Protein AF-A0A2P4X6W3-F1 (afdb_monomer)

InterPro domains:
  IPR005016 Serine incorporator/TMS membrane protein [PF03348] (178-603)
  IPR005016 Serine incorporator/TMS membrane protein [PTHR10383] (175-604)
  IPR029440 Dynein regulatory complex protein 1, C-terminal [PF14775] (91-150)

Radius of gyration: 45.71 Å; Cα contacts (8 Å, |Δi|>4): 390; chains: 1; bounding box: 83×94×140 Å

Foldseek 3Di:
DDDDDDDDDDDDDDDDDDDDCVVPPPDPDDPVCVVVVVVVVVVVVVVVVVVDCVVVVVVVVPPDDDDDDDPPPPVVVVVVVVVVVVVVVVVVVVVVVVVDDPVVVVVVVVVVVVVVVVVVVVVVVVVVVVVVVVVVVVVVVVVVVVVCVLPDCVLVVDPHRVVVVVVLLVVLVLVLVLLVLLLVVVVVLLVVLLVQQVVLLVDPPPPPDDDDPVCVVVVVVVVVLVVVVLCVVLVDPVFHSRQSSLQSLLLSLVLLLVLLVVVLVCLVVDPDDPSDPVCCVPPSVVVSVVSSVVSSVDHLVVSQVVLVVLLVLLLVLLLVLLLLLLVVQLVVVVVLVVQLVVVVVVVVVCCVVVDDDDDCPPPDVRNVVSVVVQVVLLVVLQVLLVVLLVVLCVQFVQDPVLVVLSVVLVVLLVVLQVLCPDPVQVSDRRSSSNLSSVLSVLSSQLSVLQPDPSRVRPDDPPVVVVVLVVQLVVLVVSLSVSLVSVSVDLSVDQAAPVDDCPDPDDDDDDDDCPPVVPDPPVCVVVVVVVVVPSNRHRPSSNSVSSSSSSSSSSCSSLVQDGNSSDDDSVSSVSSSVSSSVSSVSSSVVSVCSSCVCVVCVVDDDD

pLDDT: mean 72.16, std 20.12, range [24.05, 96.81]

Mean predicted aligned error: 18.7 Å

Structure (mmCIF, N/CA/C/O backbone):
data_AF-A0A2P4X6W3-F1
#
_entry.id   AF-A0A2P4X6W3-F1
#
loop_
_atom_site.group_PDB
_atom_site.id
_atom_site.type_symbol
_atom_site.label_atom_id
_atom_site.label_alt_id
_atom_site.label_comp_id
_atom_site.label_asym_id
_atom_site.label_entity_id
_atom_site.label_seq_id
_atom_site.pdbx_PDB_ins_code
_atom_site.Cartn_x
_atom_site.Cartn_y
_atom_site.Cartn_z
_atom_site.occupancy
_atom_site.B_iso_or_equiv
_atom_site.auth_seq_id
_atom_site.auth_comp_id
_atom_site.auth_asym_id
_atom_site.auth_atom_id
_atom_site.pdbx_PDB_model_num
ATOM 1 N N . MET A 1 1 ? -2.524 -66.426 48.329 1.00 39.31 1 MET A N 1
ATOM 2 C CA . MET A 1 1 ? -1.689 -65.575 47.462 1.00 39.31 1 MET A CA 1
ATOM 3 C C . MET A 1 1 ? -1.307 -64.271 48.166 1.00 39.31 1 MET A C 1
ATOM 5 O O . MET A 1 1 ? -1.843 -63.231 47.820 1.00 39.31 1 MET A O 1
ATOM 9 N N . ASP A 1 2 ? -0.433 -64.235 49.176 1.00 36.03 2 ASP A N 1
ATOM 10 C CA . ASP A 1 2 ? 0.023 -65.274 50.123 1.00 36.03 2 ASP A CA 1
ATOM 11 C C . ASP A 1 2 ? 0.526 -64.617 51.421 1.00 36.03 2 ASP A C 1
ATOM 13 O O . ASP A 1 2 ? 0.685 -63.399 51.488 1.00 36.03 2 ASP A O 1
ATOM 17 N N . ALA A 1 3 ? 0.713 -65.421 52.471 1.00 30.55 3 ALA A N 1
ATOM 18 C CA . ALA A 1 3 ? 1.145 -64.983 53.799 1.00 30.55 3 ALA A CA 1
ATOM 19 C C . ALA A 1 3 ? 2.181 -65.958 54.392 1.00 30.55 3 ALA A C 1
ATOM 21 O O . ALA A 1 3 ? 2.238 -67.110 53.965 1.00 30.55 3 ALA A O 1
ATOM 22 N N . ARG A 1 4 ? 2.903 -65.510 55.439 1.00 32.25 4 ARG A N 1
ATOM 23 C CA . ARG A 1 4 ? 4.042 -66.198 56.107 1.00 32.25 4 ARG A CA 1
ATOM 24 C C . ARG A 1 4 ? 5.281 -66.357 55.200 1.00 32.25 4 ARG A C 1
ATOM 26 O O . ARG A 1 4 ? 5.199 -66.045 54.020 1.00 32.25 4 ARG A O 1
ATOM 33 N N . THR A 1 5 ? 6.484 -66.719 55.660 1.00 34.97 5 THR A N 1
ATOM 34 C CA . THR A 1 5 ? 7.065 -67.279 56.923 1.00 34.97 5 THR A CA 1
ATOM 35 C C . THR A 1 5 ? 8.501 -66.710 57.076 1.00 34.97 5 THR A C 1
ATOM 37 O O . THR A 1 5 ? 9.054 -66.301 56.060 1.00 34.97 5 THR A O 1
ATOM 40 N N . ASP A 1 6 ? 9.258 -66.727 58.187 1.00 31.45 6 ASP A N 1
ATOM 41 C CA . ASP A 1 6 ? 9.048 -66.874 59.648 1.00 31.45 6 ASP A CA 1
ATOM 42 C C . ASP A 1 6 ? 10.394 -66.519 60.374 1.00 31.45 6 ASP A C 1
ATOM 44 O O . ASP A 1 6 ? 11.345 -66.085 59.730 1.00 31.45 6 ASP A O 1
ATOM 48 N N . ALA A 1 7 ? 10.446 -66.674 61.711 1.00 30.92 7 ALA A N 1
ATOM 49 C CA . ALA A 1 7 ? 11.582 -66.964 62.632 1.00 30.92 7 ALA A CA 1
ATOM 50 C C . ALA A 1 7 ? 13.015 -67.258 62.065 1.00 30.92 7 ALA A C 1
ATOM 52 O O . ALA A 1 7 ? 13.146 -67.832 60.996 1.00 30.92 7 ALA A O 1
ATOM 53 N N . SER A 1 8 ? 14.164 -67.114 62.764 1.00 29.12 8 SER A N 1
ATOM 54 C CA . SER A 1 8 ? 14.619 -66.564 64.080 1.00 29.12 8 SER A CA 1
ATOM 55 C C . SER A 1 8 ? 16.194 -66.653 64.119 1.00 29.12 8 SER A C 1
ATOM 57 O O . SER A 1 8 ? 16.763 -66.794 63.043 1.00 29.12 8 SER A O 1
ATOM 59 N N . ASN A 1 9 ? 17.027 -66.590 65.186 1.00 27.78 9 ASN A N 1
ATOM 60 C CA . ASN A 1 9 ? 16.875 -66.552 66.658 1.00 27.78 9 ASN A CA 1
ATOM 61 C C . ASN A 1 9 ? 18.166 -66.085 67.413 1.00 27.78 9 ASN A C 1
ATOM 63 O O . ASN A 1 9 ? 19.243 -66.039 66.835 1.00 27.78 9 ASN A O 1
ATOM 67 N N . ASN A 1 10 ? 18.042 -65.843 68.729 1.00 26.89 10 ASN A N 1
ATOM 68 C CA . ASN A 1 10 ? 19.018 -66.012 69.836 1.00 26.89 10 ASN A CA 1
ATOM 69 C C . ASN A 1 10 ? 20.554 -65.751 69.692 1.00 26.89 10 ASN A C 1
ATOM 71 O O . ASN A 1 10 ? 21.318 -66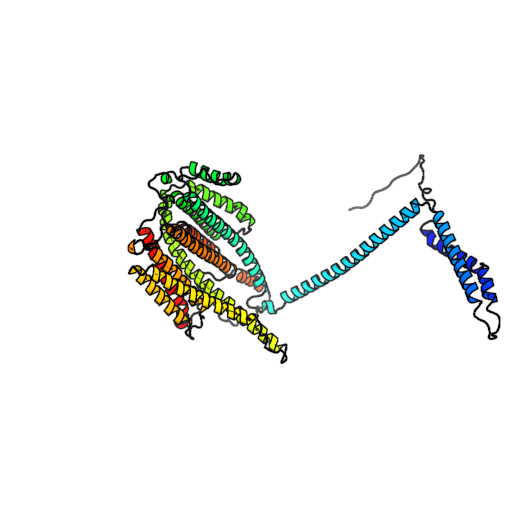.628 69.302 1.00 26.89 10 ASN A O 1
ATOM 75 N N . SER A 1 11 ? 21.002 -64.709 70.420 1.00 26.42 11 SER A N 1
ATOM 76 C CA . SER A 1 11 ? 21.894 -64.798 71.614 1.00 26.42 11 SER A CA 1
ATOM 77 C C . SER A 1 11 ? 23.424 -64.521 71.576 1.00 26.42 11 SER A C 1
ATOM 79 O O . SER A 1 11 ? 24.162 -64.971 70.713 1.00 26.42 11 SER A O 1
ATOM 81 N N . ALA A 1 12 ? 23.862 -63.883 72.681 1.00 26.78 12 ALA A N 1
ATOM 82 C CA . ALA A 1 12 ? 25.124 -64.060 73.433 1.00 26.78 12 ALA A CA 1
ATOM 83 C C . ALA A 1 12 ? 26.471 -63.412 72.993 1.00 26.78 12 ALA A C 1
ATOM 85 O O . ALA A 1 12 ? 27.374 -64.087 72.510 1.00 26.78 12 ALA A O 1
ATOM 86 N N . SER A 1 13 ? 26.709 -62.191 73.512 1.00 25.58 13 SER A N 1
ATOM 87 C CA . SER A 1 13 ? 28.031 -61.638 73.923 1.00 25.58 13 SER A CA 1
ATOM 88 C C . SER A 1 13 ? 29.031 -61.234 72.804 1.00 25.58 13 SER A C 1
ATOM 90 O O . SER A 1 13 ? 28.877 -61.644 71.6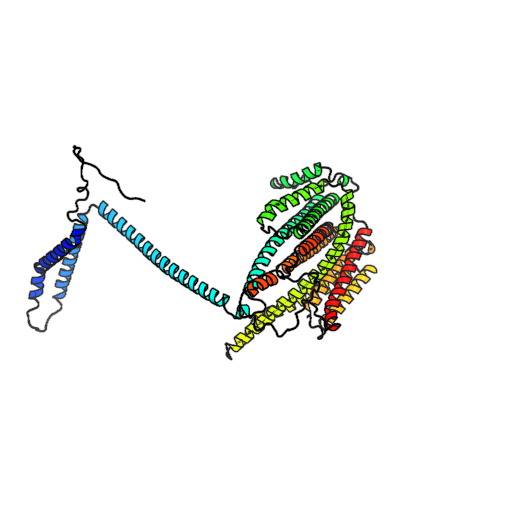64 1.00 25.58 13 SER A O 1
ATOM 92 N N . LYS A 1 14 ? 30.057 -60.389 73.034 1.00 26.61 14 LYS A N 1
ATOM 93 C CA . LYS A 1 14 ? 30.618 -59.862 74.299 1.00 26.61 14 LYS A CA 1
ATOM 94 C C . LYS A 1 14 ? 31.324 -58.493 74.121 1.00 26.61 14 LYS A C 1
ATOM 96 O O . LYS A 1 14 ? 31.863 -58.225 73.059 1.00 26.61 14 LYS A O 1
ATOM 101 N N . ASP A 1 15 ? 31.341 -57.690 75.190 1.00 28.44 15 ASP A N 1
ATOM 102 C CA . ASP A 1 15 ? 32.230 -56.555 75.529 1.00 28.44 15 ASP A CA 1
ATOM 103 C C . ASP A 1 15 ? 32.954 -55.744 74.424 1.00 28.44 15 ASP A C 1
ATOM 105 O O . ASP A 1 15 ? 34.030 -56.116 73.957 1.00 28.44 15 ASP A O 1
ATOM 109 N N . SER A 1 16 ? 32.535 -54.484 74.249 1.00 27.91 16 SER A N 1
ATOM 110 C CA . SER A 1 16 ? 33.479 -53.354 74.179 1.00 27.91 16 SER A CA 1
ATOM 111 C C . SER A 1 16 ? 32.853 -52.085 74.767 1.00 27.91 16 SER A C 1
ATOM 113 O O . SER A 1 16 ? 31.684 -51.797 74.518 1.00 27.91 16 SER A O 1
ATOM 115 N N . LYS A 1 17 ? 33.624 -51.322 75.549 1.00 32.22 17 LYS A N 1
ATOM 116 C CA . LYS A 1 17 ? 33.204 -50.024 76.108 1.00 32.22 17 LYS A CA 1
ATOM 117 C C . LYS A 1 17 ? 33.304 -48.939 75.033 1.00 32.22 17 LYS A C 1
ATOM 119 O O . LYS A 1 17 ? 34.333 -48.900 74.371 1.00 32.22 17 LYS A O 1
ATOM 124 N N . ASP A 1 18 ? 32.367 -47.992 75.005 1.00 32.69 18 ASP A N 1
ATOM 125 C CA . ASP A 1 18 ? 32.744 -46.585 75.214 1.00 32.69 18 ASP A CA 1
ATOM 126 C C . ASP A 1 18 ? 31.565 -45.719 75.713 1.00 32.69 18 ASP A C 1
ATOM 128 O O . ASP A 1 18 ? 30.449 -46.189 75.930 1.00 32.69 18 ASP A O 1
ATOM 132 N N . SER A 1 19 ? 31.895 -44.466 75.990 1.00 34.09 19 SER A N 1
ATOM 133 C CA . SER A 1 19 ? 31.231 -43.444 76.786 1.00 34.09 19 SER A CA 1
ATOM 134 C C . SER A 1 19 ? 29.917 -42.879 76.222 1.00 34.09 19 SER A C 1
ATOM 136 O O . SER A 1 19 ? 29.808 -42.454 75.076 1.00 34.09 19 SER A O 1
ATOM 138 N N . ASP A 1 20 ? 28.917 -42.793 77.103 1.00 38.84 20 ASP A N 1
ATOM 139 C CA . ASP A 1 20 ? 27.616 -42.154 76.875 1.00 38.84 20 ASP A CA 1
ATOM 140 C C . ASP A 1 20 ? 27.741 -40.622 77.093 1.00 38.84 20 ASP A C 1
ATOM 142 O O . ASP A 1 20 ? 28.107 -40.201 78.197 1.00 38.84 20 ASP A O 1
ATOM 146 N N . PRO A 1 21 ? 27.472 -39.750 76.096 1.00 41.12 21 PRO A N 1
ATOM 147 C CA . PRO A 1 21 ? 27.887 -38.333 76.099 1.00 41.12 21 PRO A CA 1
ATOM 148 C C . PRO A 1 21 ? 27.052 -37.394 77.003 1.00 41.12 21 PRO A C 1
ATOM 150 O O . PRO A 1 21 ? 26.971 -36.185 76.773 1.00 41.12 21 PRO A O 1
ATOM 153 N N . LYS A 1 22 ? 26.426 -37.923 78.058 1.00 46.62 22 LYS A N 1
ATOM 154 C CA . LYS A 1 22 ? 25.441 -37.219 78.904 1.00 46.62 22 LYS A CA 1
ATOM 155 C C . LYS A 1 22 ? 26.038 -36.253 79.940 1.00 46.62 22 LYS A C 1
ATOM 157 O O . LYS A 1 22 ? 25.291 -35.552 80.615 1.00 46.62 22 LYS A O 1
ATOM 162 N N . SER A 1 23 ? 27.363 -36.156 80.046 1.00 43.97 23 SER A N 1
ATOM 163 C CA . SER A 1 23 ? 28.060 -35.221 80.947 1.00 43.97 23 SER A CA 1
ATOM 164 C C . SER A 1 23 ? 28.371 -33.847 80.327 1.00 43.97 23 SER A C 1
ATOM 166 O O . SER A 1 23 ? 28.738 -32.923 81.051 1.00 43.97 23 SER A O 1
ATOM 168 N N . ALA A 1 24 ? 28.215 -33.678 79.008 1.00 46.44 24 ALA A N 1
ATOM 169 C CA . ALA A 1 24 ? 28.827 -32.576 78.255 1.00 46.44 24 ALA A CA 1
ATOM 170 C C . ALA A 1 24 ? 28.258 -31.157 78.500 1.00 46.44 24 ALA A C 1
ATOM 172 O O . ALA A 1 24 ? 28.891 -30.184 78.095 1.00 46.44 24 ALA A O 1
ATOM 173 N N . TRP A 1 25 ? 27.086 -31.013 79.136 1.00 47.12 25 TRP A N 1
ATOM 174 C CA . TRP A 1 25 ? 26.379 -29.719 79.226 1.00 47.12 25 TRP A CA 1
ATOM 175 C C . TRP A 1 25 ? 26.103 -29.188 80.638 1.00 47.12 25 TRP A C 1
ATOM 177 O O . TRP A 1 25 ? 25.751 -28.016 80.774 1.00 47.12 25 TRP A O 1
ATOM 187 N N . GLY A 1 26 ? 26.273 -29.999 81.687 1.00 47.22 26 GLY A N 1
ATOM 188 C CA . GLY A 1 26 ? 26.137 -29.545 83.080 1.00 47.22 26 GLY A CA 1
ATOM 189 C C . GLY A 1 26 ? 24.752 -29.007 83.481 1.00 47.22 26 GLY A C 1
ATOM 190 O O . GLY A 1 26 ? 24.658 -28.251 84.447 1.00 47.22 26 GLY A O 1
ATOM 191 N N . LEU A 1 27 ? 23.679 -29.359 82.759 1.00 48.25 27 LEU A N 1
ATOM 192 C CA . LEU A 1 27 ? 22.309 -29.072 83.196 1.00 48.25 27 LEU A CA 1
ATOM 193 C C . LEU A 1 27 ? 21.904 -30.051 84.306 1.00 48.25 27 LEU A C 1
ATOM 195 O O . LEU A 1 27 ? 21.999 -31.262 84.138 1.00 48.25 27 LEU A O 1
ATOM 199 N N . VAL A 1 28 ? 21.415 -29.509 85.423 1.00 58.88 28 VAL A N 1
ATOM 200 C CA . VAL A 1 28 ? 20.963 -30.270 86.607 1.00 58.88 28 VAL A CA 1
ATOM 201 C C . VAL A 1 28 ? 19.457 -30.603 86.539 1.00 58.88 28 VAL A C 1
ATOM 203 O O . VAL A 1 28 ? 18.916 -31.249 87.428 1.00 58.88 28 VAL A O 1
ATOM 206 N N . VAL A 1 29 ? 18.763 -30.165 85.481 1.00 58.19 29 VAL A N 1
ATOM 207 C CA . VAL A 1 29 ? 17.311 -30.320 85.283 1.00 58.19 29 VAL A CA 1
ATOM 208 C C . VAL A 1 29 ? 17.052 -30.709 83.826 1.00 58.19 29 VAL A C 1
ATOM 210 O O . VAL A 1 29 ? 17.593 -30.061 82.924 1.00 58.19 29 VAL A O 1
ATOM 213 N N . GLY A 1 30 ? 16.259 -31.760 83.595 1.00 61.16 30 GLY A N 1
ATOM 214 C CA . GLY A 1 30 ? 15.859 -32.198 82.255 1.00 61.16 30 GLY A CA 1
ATOM 215 C C . GLY A 1 30 ? 14.758 -31.313 81.651 1.00 61.16 30 GLY A C 1
ATOM 216 O O . GLY A 1 30 ? 14.065 -30.622 82.398 1.00 61.16 30 GLY A O 1
ATOM 217 N N . PRO A 1 31 ? 14.568 -31.316 80.316 1.00 58.09 31 PRO A N 1
ATOM 218 C CA . PRO A 1 31 ? 13.565 -30.478 79.644 1.00 58.09 31 PRO A CA 1
ATOM 219 C C . PRO A 1 31 ? 12.135 -30.700 80.162 1.00 58.09 31 PRO A C 1
ATOM 221 O O . PRO A 1 31 ? 11.393 -29.731 80.322 1.00 58.09 31 PRO A O 1
ATOM 224 N N . GLU A 1 32 ? 11.782 -31.941 80.504 1.00 61.69 32 GLU A N 1
ATOM 225 C CA . GLU A 1 32 ? 10.457 -32.307 81.026 1.00 61.69 32 GLU A CA 1
ATOM 226 C C . GLU A 1 32 ? 10.190 -31.721 82.432 1.00 61.69 32 GLU A C 1
ATOM 228 O O . GLU A 1 32 ? 9.066 -31.336 82.761 1.00 61.69 32 GLU A O 1
ATOM 233 N N . ASP A 1 33 ? 11.236 -31.592 83.258 1.00 59.41 33 ASP A N 1
ATOM 234 C CA . ASP A 1 33 ? 11.145 -31.188 84.670 1.00 59.41 33 ASP A CA 1
ATOM 235 C C . ASP A 1 33 ? 11.094 -29.661 84.870 1.00 59.41 33 ASP A C 1
ATOM 237 O O . ASP A 1 33 ? 10.762 -29.173 85.959 1.00 59.41 33 ASP A O 1
ATOM 241 N N . VAL A 1 34 ? 11.420 -28.880 83.829 1.00 66.44 34 VAL A N 1
ATOM 242 C CA . VAL A 1 34 ? 11.608 -27.416 83.896 1.00 66.44 34 VAL A CA 1
ATOM 243 C C . VAL A 1 34 ? 10.411 -26.707 84.534 1.00 66.44 34 VAL A C 1
ATOM 245 O O . VAL A 1 34 ? 10.587 -25.843 85.395 1.00 66.44 34 VAL A O 1
ATOM 248 N N . ILE A 1 35 ? 9.183 -27.088 84.168 1.00 69.69 35 ILE A N 1
ATOM 249 C CA . ILE A 1 35 ? 7.957 -26.456 84.684 1.00 69.69 35 ILE A CA 1
ATOM 250 C C . ILE A 1 35 ? 7.780 -26.726 86.188 1.00 69.69 35 ILE A C 1
ATOM 252 O O . ILE A 1 35 ? 7.321 -25.849 86.925 1.00 69.69 35 ILE A O 1
ATOM 256 N N . GLN A 1 36 ? 8.160 -27.914 86.666 1.00 68.00 36 GLN A N 1
ATOM 257 C CA . GLN A 1 36 ? 8.021 -28.285 88.075 1.00 68.00 36 GLN A CA 1
ATOM 258 C C . GLN A 1 36 ? 9.071 -27.580 88.947 1.00 68.00 36 GLN A C 1
ATOM 260 O O . GLN A 1 36 ? 8.737 -27.076 90.022 1.00 68.00 36 GLN A O 1
ATOM 265 N N . VAL A 1 37 ? 10.310 -27.462 88.456 1.00 71.50 37 VAL A N 1
ATOM 266 C CA . VAL A 1 37 ? 11.377 -26.704 89.132 1.00 71.50 37 VAL A CA 1
ATOM 267 C C . VAL A 1 37 ? 11.055 -25.207 89.177 1.00 71.50 37 VAL A C 1
ATOM 269 O O . VAL A 1 37 ? 11.211 -24.590 90.230 1.00 71.50 37 VAL A O 1
ATOM 272 N N . ILE A 1 38 ? 10.528 -24.625 88.090 1.00 69.94 38 ILE A N 1
ATOM 273 C CA . ILE A 1 38 ? 10.098 -23.215 88.069 1.00 69.94 38 ILE A CA 1
ATOM 274 C C . ILE A 1 38 ? 8.983 -22.957 89.093 1.00 69.94 38 ILE A C 1
ATOM 276 O O . ILE A 1 38 ? 9.056 -21.962 89.812 1.00 69.94 38 ILE A O 1
ATOM 280 N N . LYS A 1 39 ? 7.982 -23.845 89.214 1.00 71.75 39 LYS A N 1
ATOM 281 C CA . LYS A 1 39 ? 6.930 -23.705 90.241 1.00 71.75 39 LYS A CA 1
ATOM 282 C C . LYS A 1 39 ? 7.512 -23.689 91.657 1.00 71.75 39 LYS A C 1
ATOM 284 O O . LYS A 1 39 ? 7.256 -22.735 92.387 1.00 71.75 39 LYS A O 1
ATOM 289 N N . ARG A 1 40 ? 8.363 -24.668 91.996 1.00 74.50 40 ARG A N 1
ATOM 290 C CA . ARG A 1 40 ? 9.047 -24.731 93.303 1.00 74.50 40 ARG A CA 1
ATOM 291 C C . ARG A 1 40 ? 9.836 -23.459 93.605 1.00 74.50 40 ARG A C 1
ATOM 293 O O . ARG A 1 40 ? 9.696 -22.896 94.684 1.00 74.50 40 ARG A O 1
ATOM 300 N N . PHE A 1 41 ? 10.613 -22.977 92.635 1.00 73.19 41 PHE A N 1
ATOM 301 C CA . PHE A 1 41 ? 11.404 -21.756 92.784 1.00 73.19 41 PHE A CA 1
ATOM 302 C C . PHE A 1 41 ? 10.527 -20.510 92.997 1.00 73.19 41 PHE A C 1
ATOM 304 O O . PHE A 1 41 ? 10.879 -19.640 93.788 1.00 73.19 41 PHE A O 1
ATOM 311 N N . VAL A 1 42 ? 9.366 -20.416 92.337 1.00 74.44 42 VAL A N 1
ATOM 312 C CA . VAL A 1 42 ? 8.407 -19.310 92.525 1.00 74.44 42 VAL A CA 1
ATOM 313 C C . VAL A 1 42 ? 7.720 -19.366 93.896 1.00 74.44 42 VAL A C 1
ATOM 315 O O . VAL A 1 42 ? 7.460 -18.317 94.490 1.00 74.44 42 VAL A O 1
ATOM 318 N N . GLU A 1 43 ? 7.442 -20.558 94.421 1.00 74.75 43 GLU A N 1
ATOM 319 C CA . GLU A 1 43 ? 6.901 -20.747 95.773 1.00 74.75 43 GLU A CA 1
ATOM 320 C C . GLU A 1 43 ? 7.944 -20.365 96.837 1.00 74.75 43 GLU A C 1
ATOM 322 O O . GLU A 1 43 ? 7.685 -19.482 97.657 1.00 74.75 43 GLU A O 1
ATOM 327 N N . GLU A 1 44 ? 9.161 -20.905 96.741 1.00 72.06 44 GLU A N 1
ATOM 328 C CA . GLU A 1 44 ? 10.290 -20.606 97.635 1.00 72.06 44 GLU A CA 1
ATOM 329 C C . GLU A 1 44 ? 10.670 -19.110 97.615 1.00 72.06 44 GLU A C 1
ATOM 331 O O . GLU A 1 44 ? 10.845 -18.484 98.665 1.00 72.06 44 GLU A O 1
ATOM 336 N N . MET A 1 45 ? 10.685 -18.482 96.432 1.00 64.06 45 MET A N 1
ATOM 337 C CA . MET A 1 45 ? 10.841 -17.029 96.280 1.00 64.06 45 MET A CA 1
ATOM 338 C C . MET A 1 45 ? 9.743 -16.239 97.001 1.00 64.06 45 MET A C 1
ATOM 340 O O . MET A 1 45 ? 10.031 -15.200 97.598 1.00 64.06 45 MET A O 1
ATOM 344 N N . ASN A 1 46 ? 8.485 -16.690 96.960 1.00 64.25 46 ASN A N 1
ATOM 345 C CA . ASN A 1 46 ? 7.384 -16.016 97.654 1.00 64.25 46 ASN A CA 1
ATOM 346 C C . ASN A 1 46 ? 7.467 -16.182 99.179 1.00 64.25 46 ASN A C 1
ATOM 348 O O . ASN A 1 46 ? 7.134 -15.242 99.906 1.00 64.25 46 ASN A O 1
ATOM 352 N N . GLU A 1 47 ? 7.956 -17.318 99.678 1.00 68.50 47 GLU A N 1
ATOM 353 C CA . GLU A 1 47 ? 8.212 -17.507 101.110 1.00 68.50 47 GLU A CA 1
ATOM 354 C C . GLU A 1 47 ? 9.373 -16.636 101.603 1.00 68.50 47 GLU A C 1
ATOM 356 O O . GLU A 1 47 ? 9.211 -15.909 102.588 1.00 68.50 47 GLU A O 1
ATOM 361 N N . GLN A 1 48 ? 10.491 -16.568 100.870 1.00 60.12 48 GLN A N 1
ATOM 362 C CA . GLN A 1 48 ? 11.579 -15.628 101.181 1.00 60.12 48 GLN A CA 1
ATOM 363 C C . GLN A 1 48 ? 11.098 -14.165 101.164 1.00 60.12 48 GLN A C 1
ATOM 365 O O . GLN A 1 48 ? 11.467 -13.368 102.032 1.00 60.12 48 GLN A O 1
ATOM 370 N N . LYS A 1 49 ? 10.200 -13.810 100.235 1.00 56.84 49 LYS A N 1
ATOM 371 C CA . LYS A 1 49 ? 9.585 -12.472 100.139 1.00 56.84 49 LYS A CA 1
ATOM 372 C C . LYS A 1 49 ? 8.663 -12.143 101.323 1.00 56.84 49 LYS A C 1
ATOM 374 O O . LYS A 1 49 ? 8.540 -10.969 101.671 1.00 56.84 49 LYS A O 1
ATOM 379 N N . ARG A 1 50 ? 8.062 -13.153 101.969 1.00 57.56 50 ARG A N 1
ATOM 380 C CA . ARG A 1 50 ? 7.324 -13.026 103.245 1.00 57.56 50 ARG A CA 1
ATOM 381 C C . ARG A 1 50 ? 8.259 -12.972 104.460 1.00 57.56 50 ARG A C 1
ATOM 383 O O . ARG A 1 50 ? 7.982 -12.232 105.402 1.00 57.56 50 ARG A O 1
ATOM 390 N N . ALA A 1 51 ? 9.367 -13.713 104.438 1.00 55.19 51 ALA A N 1
ATOM 391 C CA . ALA A 1 51 ? 10.359 -13.738 105.516 1.00 55.19 51 ALA A CA 1
ATOM 392 C C . ALA A 1 51 ? 11.196 -12.444 105.608 1.00 55.19 51 ALA A C 1
ATOM 394 O O . ALA A 1 51 ? 11.656 -12.079 106.695 1.00 55.19 51 ALA A O 1
ATOM 395 N N . ALA A 1 52 ? 11.377 -11.735 104.488 1.00 54.00 52 ALA A N 1
ATOM 396 C CA . ALA A 1 52 ? 12.205 -10.536 104.388 1.00 54.00 52 ALA A CA 1
ATOM 397 C C . ALA A 1 52 ? 11.819 -9.439 105.417 1.00 54.00 52 ALA A C 1
ATOM 399 O O . ALA A 1 52 ? 10.670 -8.984 105.451 1.00 54.00 52 ALA A O 1
ATOM 400 N N . PRO A 1 53 ? 12.773 -8.914 106.218 1.00 50.84 53 PRO A N 1
ATOM 401 C CA . PRO A 1 53 ? 12.473 -8.001 107.330 1.00 50.84 53 PRO A CA 1
ATOM 402 C C . PRO A 1 53 ? 11.865 -6.656 106.895 1.00 50.84 53 PRO A C 1
ATOM 404 O O . PRO A 1 53 ? 11.220 -5.980 107.696 1.00 50.84 53 PRO A O 1
ATOM 407 N N . VAL A 1 54 ? 12.009 -6.286 105.617 1.00 48.97 54 VAL A N 1
ATOM 408 C CA . VAL A 1 54 ? 11.440 -5.065 105.021 1.00 48.97 54 VAL A CA 1
ATOM 409 C C . VAL A 1 54 ? 9.907 -5.032 105.128 1.00 48.97 54 VAL A C 1
ATOM 411 O O . VAL A 1 54 ? 9.340 -3.969 105.387 1.00 48.97 54 VAL A O 1
ATOM 414 N N . ALA A 1 55 ? 9.232 -6.184 105.021 1.00 48.28 55 ALA A N 1
ATOM 415 C CA . ALA A 1 55 ? 7.777 -6.273 105.180 1.00 48.28 55 ALA A CA 1
ATOM 416 C C . ALA A 1 55 ? 7.326 -5.884 106.604 1.00 48.28 55 ALA A C 1
ATOM 418 O O . ALA A 1 55 ? 6.328 -5.182 106.785 1.00 48.28 55 ALA A O 1
ATOM 419 N N . ARG A 1 56 ? 8.112 -6.266 107.621 1.00 45.41 56 ARG A N 1
ATOM 420 C CA . ARG A 1 56 ? 7.826 -5.988 109.040 1.00 45.41 56 ARG A CA 1
ATOM 421 C C . ARG A 1 56 ? 7.962 -4.502 109.398 1.00 45.41 56 ARG A C 1
ATOM 423 O O . ARG A 1 56 ? 7.259 -4.025 110.284 1.00 45.41 56 ARG A O 1
ATOM 430 N N . ILE A 1 57 ? 8.824 -3.764 108.693 1.00 48.31 57 ILE A N 1
ATOM 431 C CA . ILE A 1 57 ? 9.016 -2.316 108.892 1.00 48.31 57 ILE A CA 1
ATOM 432 C C . ILE A 1 57 ? 7.845 -1.513 108.299 1.00 48.31 57 ILE A C 1
ATOM 434 O O . ILE A 1 57 ? 7.400 -0.549 108.917 1.00 48.31 57 ILE A O 1
ATOM 438 N N . LEU A 1 58 ? 7.299 -1.930 107.149 1.00 47.38 58 LEU A N 1
ATOM 439 C CA . LEU A 1 58 ? 6.139 -1.272 106.528 1.00 47.38 58 LEU A CA 1
ATOM 440 C C . LEU A 1 58 ? 4.837 -1.469 107.322 1.00 47.38 58 LEU A C 1
ATOM 442 O O . LEU A 1 58 ? 4.037 -0.538 107.424 1.00 47.38 58 LEU A O 1
ATOM 446 N N . HIS A 1 59 ? 4.632 -2.639 107.936 1.00 45.56 59 HIS A N 1
ATOM 447 C CA . HIS A 1 59 ? 3.394 -2.914 108.676 1.00 45.56 59 HIS A CA 1
ATOM 448 C C . HIS A 1 59 ? 3.244 -2.114 109.982 1.00 45.56 59 HIS A C 1
ATOM 450 O O . HIS A 1 59 ? 2.121 -1.818 110.386 1.00 45.56 59 HIS A O 1
ATOM 456 N N . ARG A 1 60 ? 4.346 -1.695 110.626 1.00 40.31 60 ARG A N 1
ATOM 457 C CA . ARG A 1 60 ? 4.295 -0.934 111.894 1.00 40.31 60 ARG A CA 1
ATOM 458 C C . ARG A 1 60 ? 3.914 0.548 111.722 1.00 40.31 60 ARG A C 1
ATOM 460 O O . ARG A 1 60 ? 3.763 1.255 112.711 1.00 40.31 60 ARG A O 1
ATOM 467 N N . SER A 1 61 ? 3.730 1.026 110.489 1.00 41.91 61 SER A N 1
ATOM 468 C CA . SER A 1 61 ? 3.268 2.395 110.193 1.00 41.91 61 SER A CA 1
ATOM 469 C C . SER A 1 61 ? 1.788 2.514 109.802 1.00 41.91 61 SER A C 1
ATOM 471 O O . SER A 1 61 ? 1.382 3.582 109.357 1.00 41.91 61 SER A O 1
ATOM 473 N N . VAL A 1 62 ? 0.997 1.442 109.945 1.00 43.22 62 VAL A N 1
ATOM 474 C CA . VAL A 1 62 ? -0.420 1.389 109.512 1.00 43.22 62 VAL A CA 1
ATOM 475 C C . VAL A 1 62 ? -1.405 1.282 110.694 1.00 43.22 62 VAL A C 1
ATOM 477 O O . VAL A 1 62 ? -2.597 1.495 110.522 1.00 43.22 62 VAL A O 1
ATOM 480 N N . SER A 1 63 ? -0.922 1.030 111.916 1.00 41.41 63 SER A N 1
ATOM 481 C CA . SER A 1 63 ? -1.724 1.031 113.148 1.00 41.41 63 SER A CA 1
ATOM 482 C C . SER A 1 63 ? -1.474 2.306 113.970 1.00 41.41 63 SER A C 1
ATOM 484 O O . SER A 1 63 ? -0.560 2.346 114.796 1.00 41.41 63 SER A O 1
ATOM 486 N N . GLY A 1 64 ? -2.264 3.350 113.718 1.00 36.75 64 GLY A N 1
ATOM 487 C CA . GLY A 1 64 ? -2.240 4.618 114.454 1.00 36.75 64 GLY A CA 1
ATOM 488 C C . GLY A 1 64 ? -3.240 5.614 113.864 1.00 36.75 64 GLY A C 1
ATOM 489 O O . GLY A 1 64 ? -3.243 5.830 112.654 1.00 36.75 64 GLY A O 1
ATOM 490 N N . GLU A 1 65 ? -4.104 6.173 114.708 1.00 33.91 65 GLU A N 1
ATOM 491 C CA . GLU A 1 65 ? -5.239 7.017 114.310 1.00 33.91 65 GLU A CA 1
ATOM 492 C C . GLU A 1 65 ? -4.834 8.441 113.853 1.00 33.91 65 GLU A C 1
ATOM 494 O O . GLU A 1 65 ? -3.706 8.881 114.104 1.00 33.91 65 GLU A O 1
ATOM 499 N N . PRO A 1 66 ? -5.707 9.159 113.112 1.00 36.84 66 PRO A N 1
ATOM 500 C CA . PRO A 1 66 ? -5.300 10.337 112.349 1.00 36.84 66 PRO A CA 1
ATOM 501 C C . PRO A 1 66 ? -5.371 11.657 113.139 1.00 36.84 66 PRO A C 1
ATOM 503 O O . PRO A 1 66 ? -6.393 12.335 113.150 1.00 36.84 66 PRO A O 1
ATOM 506 N N . GLU A 1 67 ? -4.234 12.096 113.680 1.00 33.47 67 GLU A N 1
ATOM 507 C CA . GLU A 1 67 ? -4.012 13.493 114.094 1.00 33.47 67 GLU A CA 1
ATOM 508 C C . GLU A 1 67 ? -3.362 14.316 112.960 1.00 33.47 67 GLU A C 1
ATOM 510 O O . GLU A 1 67 ? -2.470 13.851 112.238 1.00 33.47 67 GLU A O 1
ATOM 515 N N . ALA A 1 68 ? -3.806 15.562 112.776 1.00 38.28 68 ALA A N 1
ATOM 516 C CA . ALA A 1 68 ? -3.467 16.366 111.601 1.00 38.28 68 ALA A CA 1
ATOM 517 C C . ALA A 1 68 ? -2.160 17.173 111.760 1.00 38.28 68 ALA A C 1
ATOM 519 O O . ALA A 1 68 ? -2.152 18.272 112.312 1.00 38.28 68 ALA A O 1
ATOM 520 N N . GLY A 1 69 ? -1.045 16.699 111.182 1.00 42.31 69 GLY A N 1
ATOM 521 C CA . GLY A 1 69 ? 0.174 17.518 111.108 1.00 42.31 69 GLY A CA 1
ATOM 522 C C . GLY A 1 69 ? 1.371 16.946 110.333 1.00 42.31 69 GLY A C 1
ATOM 523 O O . GLY A 1 69 ? 1.650 15.754 110.347 1.00 42.31 69 GLY A O 1
ATOM 524 N N . LYS A 1 70 ? 2.144 17.849 109.706 1.00 40.97 70 LYS A N 1
ATOM 525 C CA . LYS A 1 70 ? 3.555 17.663 109.279 1.00 40.97 70 LYS A CA 1
ATOM 526 C C . LYS A 1 70 ? 3.867 16.469 108.339 1.00 40.97 70 LYS A C 1
ATOM 528 O O . LYS A 1 70 ? 4.745 15.659 108.622 1.00 40.97 70 LYS A O 1
ATOM 533 N N . LYS A 1 71 ? 3.272 16.426 107.135 1.00 40.81 71 LYS A N 1
ATOM 534 C CA . LYS A 1 71 ? 3.615 15.422 106.090 1.00 40.81 71 LYS A CA 1
ATOM 535 C C . LYS A 1 71 ? 5.011 15.567 105.433 1.00 40.81 71 LYS A C 1
ATOM 537 O O . LYS A 1 71 ? 5.535 14.587 104.914 1.00 40.81 71 LYS A O 1
ATOM 542 N N . LYS A 1 72 ? 5.634 16.755 105.450 1.00 43.16 72 LYS A N 1
ATOM 543 C CA . LYS A 1 72 ? 6.730 17.131 104.518 1.00 43.16 72 LYS A CA 1
ATOM 544 C C . LYS A 1 72 ? 8.130 16.513 104.734 1.00 43.16 72 LYS A C 1
ATOM 546 O O . LYS A 1 72 ? 9.003 16.775 103.915 1.00 43.16 72 LYS A O 1
ATOM 551 N N . SER A 1 73 ? 8.382 15.721 105.783 1.00 47.44 73 SER A N 1
ATOM 552 C CA . SER A 1 73 ? 9.726 15.165 106.078 1.00 47.44 73 SER A CA 1
ATOM 553 C C . SER A 1 73 ? 9.854 13.637 105.982 1.00 47.44 73 SER A C 1
ATOM 555 O O . SER A 1 73 ? 10.966 13.115 106.047 1.00 47.44 73 SER A O 1
ATOM 557 N N . LYS A 1 74 ? 8.745 12.896 105.831 1.00 46.88 74 LYS A N 1
ATOM 558 C CA . LYS A 1 74 ? 8.753 11.417 105.869 1.00 46.88 74 LYS A CA 1
ATOM 559 C C . LYS A 1 74 ? 8.945 10.770 104.489 1.00 46.88 74 LYS A C 1
ATOM 561 O O . LYS A 1 74 ? 9.521 9.687 104.386 1.00 46.88 74 LYS A O 1
ATOM 566 N N . GLU A 1 75 ? 8.499 11.440 103.427 1.00 48.88 75 GLU A N 1
ATOM 567 C CA . GLU A 1 75 ? 8.517 10.916 102.052 1.00 48.88 75 GLU A CA 1
ATOM 568 C C . GLU A 1 75 ? 9.932 10.834 101.462 1.00 48.88 75 GLU A C 1
ATOM 570 O O . GLU A 1 75 ? 10.279 9.825 100.848 1.00 48.88 75 GLU A O 1
ATOM 575 N N . THR A 1 76 ? 10.785 11.832 101.714 1.00 53.31 76 THR A N 1
ATOM 576 C CA . THR A 1 76 ? 12.187 11.860 101.254 1.00 53.31 76 THR A CA 1
ATOM 577 C C . THR A 1 76 ? 12.994 10.668 101.767 1.00 53.31 76 THR A C 1
ATOM 579 O O . THR A 1 76 ? 13.707 10.038 100.988 1.00 53.31 76 THR A O 1
ATOM 582 N N . SER A 1 77 ? 12.830 10.285 103.037 1.00 56.41 77 SER A N 1
ATOM 583 C CA . SER A 1 77 ? 13.488 9.096 103.603 1.00 56.41 77 SER A CA 1
ATOM 584 C C . SER A 1 77 ? 13.030 7.799 102.912 1.00 56.41 77 SER A C 1
ATOM 586 O O . SER A 1 77 ? 13.853 6.978 102.500 1.00 56.41 77 SER A O 1
ATOM 588 N N . SER A 1 78 ? 11.719 7.648 102.676 1.00 60.38 78 SER A N 1
ATOM 589 C CA . SER A 1 78 ? 11.158 6.492 101.957 1.00 60.38 78 SER A CA 1
ATOM 590 C C . SER A 1 78 ? 11.643 6.415 100.501 1.00 60.38 78 SER A C 1
ATOM 592 O O . 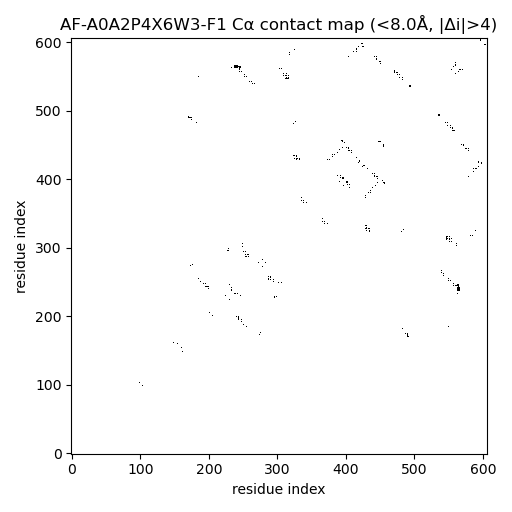SER A 1 78 ? 12.016 5.340 100.021 1.00 60.38 78 SER A O 1
ATOM 594 N N . ALA A 1 79 ? 11.701 7.553 99.802 1.00 68.88 79 ALA A N 1
ATOM 595 C CA . ALA A 1 79 ? 12.192 7.639 98.429 1.00 68.88 79 ALA A CA 1
ATOM 596 C C . ALA A 1 79 ? 13.684 7.272 98.323 1.00 68.88 79 ALA A C 1
ATOM 598 O O . ALA A 1 79 ? 14.058 6.483 97.453 1.00 68.88 79 ALA A O 1
ATOM 599 N N . VAL A 1 80 ? 14.522 7.766 99.244 1.00 73.19 80 VAL A N 1
ATOM 600 C CA . VAL A 1 80 ? 15.957 7.432 99.313 1.00 73.19 80 VAL A CA 1
ATOM 601 C C . VAL A 1 80 ? 16.173 5.943 99.604 1.00 73.19 80 VAL A C 1
ATOM 603 O O . VAL A 1 80 ? 17.018 5.315 98.963 1.00 73.19 80 VAL A O 1
ATOM 606 N N . LEU A 1 81 ? 15.378 5.334 100.490 1.00 71.94 81 LEU A N 1
ATOM 607 C CA . LEU A 1 81 ? 15.430 3.888 100.742 1.00 71.94 81 LEU A CA 1
ATOM 608 C C . LEU A 1 81 ? 15.022 3.071 99.503 1.00 71.94 81 LEU A C 1
ATOM 610 O O . LEU A 1 81 ? 15.731 2.134 99.135 1.00 71.94 81 LEU A O 1
ATOM 614 N N . LYS A 1 82 ? 13.952 3.460 98.791 1.00 75.81 82 LYS A N 1
ATOM 615 C CA . LYS A 1 82 ? 13.546 2.831 97.515 1.00 75.81 82 LYS A CA 1
ATOM 616 C C . LYS A 1 82 ? 14.559 3.046 96.379 1.00 75.81 82 LYS A C 1
ATOM 618 O O . LYS A 1 82 ? 14.623 2.235 95.455 1.00 75.81 82 LYS A O 1
ATOM 623 N N . ALA A 1 83 ? 15.348 4.121 96.414 1.00 76.56 83 ALA A N 1
ATOM 624 C CA . ALA A 1 83 ? 16.461 4.333 95.488 1.00 76.56 83 ALA A CA 1
ATOM 625 C C . ALA A 1 83 ? 17.659 3.426 95.828 1.00 76.56 83 ALA A C 1
ATOM 627 O O . ALA A 1 83 ? 18.185 2.760 94.938 1.00 76.56 83 ALA A O 1
ATOM 628 N N . LYS A 1 84 ? 18.034 3.318 97.114 1.00 78.12 84 LYS A N 1
ATOM 629 C CA . LYS A 1 84 ? 19.067 2.377 97.584 1.00 78.12 84 LYS A CA 1
ATOM 630 C C . LYS A 1 84 ? 18.713 0.922 97.266 1.00 78.12 84 LYS A C 1
ATOM 632 O O . LYS A 1 84 ? 19.571 0.206 96.761 1.00 78.12 84 LYS A O 1
ATOM 637 N N . ALA A 1 85 ? 17.463 0.511 97.492 1.00 76.81 85 ALA A N 1
ATOM 638 C CA . ALA A 1 85 ? 16.989 -0.837 97.174 1.00 76.81 85 ALA A CA 1
ATOM 639 C C . ALA A 1 85 ? 17.151 -1.164 95.679 1.00 76.81 85 ALA A C 1
ATOM 641 O O . ALA A 1 85 ? 17.795 -2.152 95.342 1.00 76.81 85 ALA A O 1
ATOM 642 N N . ARG A 1 86 ? 16.679 -0.285 94.781 1.00 78.12 86 ARG A N 1
ATOM 643 C CA . ARG A 1 86 ? 16.837 -0.464 93.324 1.00 78.12 86 ARG A CA 1
ATOM 644 C C . ARG A 1 86 ? 18.299 -0.430 92.859 1.00 78.12 86 ARG A C 1
ATOM 646 O O . ARG A 1 86 ? 18.637 -1.096 91.885 1.00 78.12 86 ARG A O 1
ATOM 653 N N . LYS A 1 87 ? 19.189 0.303 93.546 1.00 80.94 87 LYS A N 1
ATOM 654 C CA . LYS A 1 87 ? 20.638 0.250 93.272 1.00 80.94 87 LYS A CA 1
ATOM 655 C C . LYS A 1 87 ? 21.238 -1.100 93.675 1.00 80.94 87 LYS A C 1
ATOM 657 O O . LYS A 1 87 ? 21.949 -1.688 92.868 1.00 80.94 87 LYS A O 1
ATOM 662 N N . ALA A 1 88 ? 20.914 -1.601 94.867 1.00 75.94 88 ALA A N 1
ATOM 663 C CA . ALA A 1 88 ? 21.379 -2.904 95.347 1.00 75.94 88 ALA A CA 1
ATOM 664 C C . ALA A 1 88 ? 20.847 -4.063 94.484 1.00 75.94 88 ALA A C 1
ATOM 666 O O . ALA A 1 88 ? 21.596 -4.973 94.150 1.00 75.94 88 ALA A O 1
ATOM 667 N N . GLU A 1 89 ? 19.587 -3.994 94.049 1.00 78.88 89 GLU A N 1
ATOM 668 C CA . GLU A 1 89 ? 18.987 -4.935 93.095 1.00 78.88 89 GLU A CA 1
ATOM 669 C C . GLU A 1 89 ? 19.706 -4.902 91.736 1.00 78.88 89 GLU A C 1
ATOM 671 O O . GLU A 1 89 ? 20.078 -5.947 91.203 1.00 78.88 89 GLU A O 1
ATOM 676 N N . LYS A 1 90 ? 20.000 -3.709 91.198 1.00 78.25 90 LYS A N 1
ATOM 677 C CA . LYS A 1 90 ? 20.794 -3.569 89.967 1.00 78.25 90 LYS A CA 1
ATOM 678 C C . LYS A 1 90 ? 22.213 -4.133 90.125 1.00 78.25 90 LYS A C 1
ATOM 680 O O . LYS A 1 90 ? 22.712 -4.776 89.206 1.00 78.25 90 LYS A O 1
ATOM 685 N N . GLU A 1 91 ? 22.860 -3.924 91.270 1.00 79.25 91 GLU A N 1
ATOM 686 C CA . GLU A 1 91 ? 24.183 -4.489 91.576 1.00 79.25 91 GLU A CA 1
ATOM 687 C C . GLU A 1 91 ? 24.141 -6.017 91.739 1.00 79.25 91 GLU A C 1
ATOM 689 O O . GLU A 1 91 ? 25.039 -6.698 91.246 1.00 79.25 91 GLU A O 1
ATOM 694 N N . TYR A 1 92 ? 23.082 -6.568 92.338 1.00 78.19 92 TYR A N 1
ATOM 695 C CA . TYR A 1 92 ? 22.826 -8.010 92.432 1.00 78.19 92 TYR A CA 1
ATOM 696 C C . TYR A 1 92 ? 22.684 -8.653 91.045 1.00 78.19 92 TYR A C 1
ATOM 698 O O . TYR A 1 92 ? 23.429 -9.581 90.729 1.00 78.19 92 TYR A O 1
ATOM 706 N N . TRP A 1 93 ? 21.829 -8.108 90.172 1.00 76.88 93 TRP A N 1
ATOM 707 C CA . TRP A 1 93 ? 21.678 -8.608 88.799 1.00 76.88 93 TRP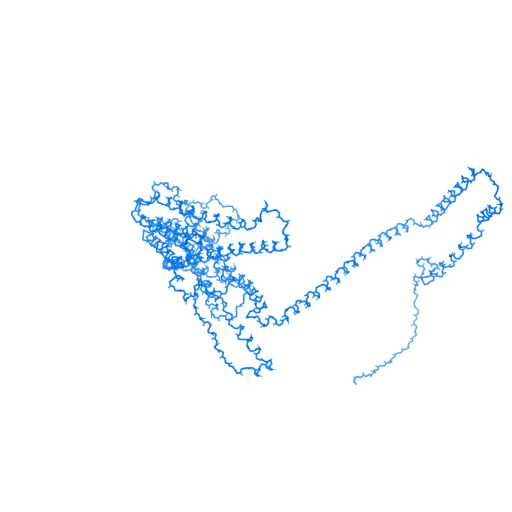 A CA 1
ATOM 708 C C . TRP A 1 93 ? 22.968 -8.470 87.975 1.00 76.88 93 TRP A C 1
ATOM 710 O O . TRP A 1 93 ? 23.352 -9.410 87.283 1.00 76.88 93 TRP A O 1
ATOM 720 N N . ILE A 1 94 ? 23.697 -7.354 88.099 1.00 73.19 94 ILE A N 1
ATOM 721 C CA . ILE A 1 94 ? 25.018 -7.185 87.465 1.00 73.19 94 ILE A CA 1
ATOM 722 C C . ILE A 1 94 ? 26.019 -8.234 87.972 1.00 73.19 94 ILE A C 1
ATOM 724 O O . ILE A 1 94 ? 26.802 -8.761 87.182 1.00 73.19 94 ILE A O 1
ATOM 728 N N . ASN A 1 95 ? 26.006 -8.562 89.265 1.00 74.94 95 ASN A N 1
ATOM 729 C CA . ASN A 1 95 ? 26.894 -9.575 89.831 1.00 74.94 95 ASN A CA 1
ATOM 730 C C . ASN A 1 95 ? 26.503 -11.003 89.417 1.00 74.94 95 ASN A C 1
ATOM 732 O O . ASN A 1 95 ? 27.401 -11.802 89.174 1.00 74.94 95 ASN A O 1
ATOM 736 N N . ILE A 1 96 ? 25.213 -11.306 89.236 1.00 73.12 96 ILE A N 1
ATOM 737 C CA . ILE A 1 96 ? 24.757 -12.569 88.625 1.00 73.12 96 ILE A CA 1
ATOM 738 C C . ILE A 1 96 ? 25.233 -12.680 87.173 1.00 73.12 96 ILE A C 1
ATOM 740 O O . ILE A 1 96 ? 25.753 -13.721 86.777 1.00 73.12 96 ILE A O 1
ATOM 744 N N . VAL A 1 97 ? 25.137 -11.607 86.380 1.00 67.25 97 VAL A N 1
ATOM 745 C CA . VAL A 1 97 ? 25.610 -11.618 84.984 1.00 67.25 97 VAL A CA 1
ATOM 746 C C . VAL A 1 97 ? 27.121 -11.893 84.896 1.00 67.25 97 VAL A C 1
ATOM 748 O O . VAL A 1 97 ? 27.545 -12.593 83.981 1.00 67.25 97 VAL A O 1
ATOM 751 N N . LYS A 1 98 ? 27.930 -11.454 85.875 1.00 69.00 98 LYS A N 1
ATOM 752 C CA . LYS A 1 98 ? 29.374 -11.783 85.954 1.00 69.00 98 LYS A CA 1
ATOM 753 C C . LYS A 1 98 ? 29.678 -13.272 86.179 1.00 69.00 98 LYS A C 1
ATOM 755 O O . LYS A 1 98 ? 30.808 -13.676 85.927 1.00 69.00 98 LYS A O 1
ATOM 760 N N . VAL A 1 99 ? 28.721 -14.079 86.651 1.00 74.75 99 VAL A N 1
ATOM 761 C CA . VAL A 1 99 ? 28.906 -15.536 86.829 1.00 74.75 99 VAL A CA 1
ATOM 762 C C . VAL A 1 99 ? 28.955 -16.256 85.474 1.00 74.75 99 VAL A C 1
ATOM 764 O O . VAL A 1 99 ? 29.562 -17.318 85.352 1.00 74.75 99 VAL A O 1
ATOM 767 N N . PHE A 1 100 ? 28.366 -15.672 84.427 1.00 68.56 100 PHE A N 1
ATOM 768 C CA . PHE A 1 100 ? 28.414 -16.229 83.079 1.00 68.56 100 PHE A CA 1
ATOM 769 C C . PHE A 1 100 ? 29.681 -15.771 82.335 1.00 68.56 100 PHE A C 1
ATOM 771 O O . PHE A 1 100 ? 29.935 -14.568 82.244 1.00 68.56 100 PHE A O 1
ATOM 778 N N . PRO A 1 101 ? 30.458 -16.689 81.723 1.00 77.88 101 PRO A N 1
ATOM 779 C CA . PRO A 1 101 ? 31.599 -16.311 80.896 1.00 77.88 101 PRO A CA 1
ATOM 780 C C . PRO A 1 101 ? 31.186 -15.354 79.773 1.00 77.88 101 PRO A C 1
ATOM 782 O O . PRO A 1 101 ? 30.193 -15.593 79.081 1.00 77.88 101 PRO A O 1
ATOM 785 N N . ALA A 1 102 ? 31.980 -14.307 79.530 1.00 74.44 102 ALA A N 1
ATOM 786 C CA . ALA A 1 102 ? 31.669 -13.273 78.535 1.00 74.44 102 ALA A CA 1
ATOM 787 C C . ALA A 1 102 ? 31.420 -13.837 77.118 1.00 74.44 102 ALA A C 1
ATOM 789 O O . ALA A 1 102 ? 30.625 -13.288 76.357 1.00 74.44 102 ALA A O 1
ATOM 790 N N . GLN A 1 103 ? 32.046 -14.969 76.780 1.00 76.94 103 GLN A N 1
ATOM 791 C CA . GLN A 1 103 ? 31.788 -15.722 75.551 1.00 76.94 103 GLN A CA 1
ATOM 792 C C . GLN A 1 103 ? 30.348 -16.260 75.479 1.00 76.94 103 GLN A C 1
ATOM 794 O O . GLN A 1 103 ? 29.703 -16.114 74.443 1.00 76.94 103 GLN A O 1
ATOM 799 N N . LYS A 1 104 ? 29.809 -16.820 76.572 1.00 78.50 104 LYS A N 1
ATOM 800 C CA . LYS A 1 104 ? 28.432 -17.340 76.625 1.00 78.50 104 LYS A CA 1
ATOM 801 C C . LYS A 1 104 ? 27.407 -16.210 76.506 1.00 78.50 104 LYS A C 1
ATOM 803 O O . LYS A 1 104 ? 26.432 -16.369 75.784 1.00 78.50 104 LYS A O 1
ATOM 808 N N . ILE A 1 105 ? 27.671 -15.050 77.117 1.00 79.19 105 ILE A N 1
ATOM 809 C CA . ILE A 1 105 ? 26.832 -13.844 76.977 1.00 79.19 105 ILE A CA 1
ATOM 810 C C . ILE A 1 105 ? 26.813 -13.358 75.516 1.00 79.19 105 ILE A C 1
ATOM 812 O O . ILE A 1 105 ? 25.744 -13.089 74.974 1.00 79.19 105 ILE A O 1
ATOM 816 N N . ARG A 1 106 ? 27.977 -13.304 74.847 1.00 81.75 106 ARG A N 1
ATOM 817 C CA . ARG A 1 106 ? 28.066 -12.951 73.416 1.00 81.75 106 ARG A CA 1
ATOM 818 C C . ARG A 1 106 ? 27.296 -13.932 72.529 1.00 81.75 106 ARG A C 1
ATOM 820 O O . ARG A 1 106 ? 26.568 -13.492 71.647 1.00 81.75 106 ARG A O 1
ATOM 827 N N . ILE A 1 107 ? 27.424 -15.239 72.771 1.00 86.94 107 ILE A N 1
ATOM 828 C CA . ILE A 1 107 ? 26.666 -16.269 72.040 1.00 86.94 107 ILE A CA 1
ATOM 829 C C . ILE A 1 107 ? 25.158 -16.082 72.260 1.00 86.94 107 ILE A C 1
ATOM 831 O O . ILE A 1 107 ? 24.410 -16.107 71.288 1.00 86.94 107 ILE A O 1
ATOM 835 N N . MET A 1 108 ? 24.722 -15.821 73.497 1.00 84.44 108 MET A N 1
ATOM 836 C CA . MET A 1 108 ? 23.311 -15.597 73.834 1.00 84.44 108 MET A CA 1
ATOM 837 C C . MET A 1 108 ? 22.722 -14.390 73.087 1.00 84.44 108 MET A C 1
ATOM 839 O O . MET A 1 108 ? 21.668 -14.519 72.478 1.00 84.44 108 MET A O 1
ATOM 843 N N . GLY A 1 109 ? 23.426 -13.251 73.057 1.00 86.62 109 GLY A N 1
ATOM 844 C CA . GLY A 1 109 ? 22.977 -12.053 72.331 1.00 86.62 109 GLY A CA 1
ATOM 845 C C . GLY A 1 109 ? 22.999 -12.211 70.803 1.00 86.62 109 GLY A C 1
ATOM 846 O O . GLY A 1 109 ? 22.130 -11.688 70.106 1.00 86.62 109 GLY A O 1
ATOM 847 N N . THR A 1 110 ? 23.947 -12.980 70.256 1.00 89.81 110 THR A N 1
ATOM 848 C CA . THR A 1 110 ? 23.944 -13.345 68.827 1.00 89.81 110 THR A CA 1
ATOM 849 C C . THR A 1 110 ? 22.775 -14.276 68.492 1.00 89.81 110 THR A C 1
ATOM 851 O O . THR A 1 110 ? 22.128 -14.093 67.461 1.00 89.81 110 THR A O 1
ATOM 854 N N . LEU A 1 111 ? 22.467 -15.237 69.369 1.00 91.81 111 LEU A N 1
ATOM 855 C CA . LEU A 1 111 ? 21.334 -16.156 69.238 1.00 91.81 111 LEU A CA 1
ATOM 856 C C . LEU A 1 111 ? 19.990 -15.417 69.340 1.00 91.81 111 LEU A C 1
ATOM 858 O O . LEU A 1 111 ? 19.124 -15.628 68.498 1.00 91.81 111 LEU A O 1
ATOM 862 N N . GLU A 1 112 ? 19.840 -14.504 70.301 1.00 93.06 112 GLU A N 1
ATOM 863 C CA . GLU A 1 112 ? 18.679 -13.614 70.451 1.00 93.06 112 GLU A CA 1
ATOM 864 C C . GLU A 1 112 ? 18.459 -12.761 69.193 1.00 93.06 112 GLU A C 1
ATOM 866 O O . GLU A 1 112 ? 17.350 -12.717 68.652 1.00 93.06 112 GLU A O 1
ATOM 871 N N . LYS A 1 113 ? 19.524 -12.146 68.658 1.00 92.38 113 LYS A N 1
ATOM 872 C CA . LYS A 1 113 ? 19.455 -11.382 67.405 1.00 92.38 113 LYS A CA 1
ATOM 873 C C . LYS A 1 113 ? 19.074 -12.270 66.212 1.00 92.38 113 LYS A C 1
ATOM 875 O O . LYS A 1 113 ? 18.254 -11.862 65.390 1.00 92.38 113 LYS A O 1
ATOM 880 N N . GLY A 1 114 ? 19.625 -13.483 66.130 1.00 94.19 114 GLY A N 1
ATOM 881 C CA . GLY A 1 114 ? 19.282 -14.473 65.104 1.00 94.19 114 GLY A CA 1
ATOM 882 C C . GLY A 1 114 ? 17.815 -14.905 65.165 1.00 94.19 114 GLY A C 1
ATOM 883 O O . GLY A 1 114 ? 17.118 -14.844 64.155 1.00 94.19 114 GLY A O 1
ATOM 884 N N . LEU A 1 115 ? 17.322 -15.255 66.358 1.00 93.88 115 LEU A N 1
ATOM 885 C CA . LEU A 1 115 ? 15.919 -15.595 66.616 1.00 93.88 115 LEU A CA 1
ATOM 886 C C . LEU A 1 115 ? 14.976 -14.425 66.318 1.00 93.88 115 LEU A C 1
ATOM 888 O O . LEU A 1 115 ? 13.906 -14.639 65.757 1.00 93.88 115 LEU A O 1
ATOM 892 N N . THR A 1 116 ? 15.384 -13.191 66.623 1.00 94.69 116 THR A N 1
ATOM 893 C CA . THR A 1 116 ? 14.607 -11.984 66.304 1.00 94.69 116 THR A CA 1
ATOM 894 C C . THR A 1 116 ? 14.464 -11.809 64.791 1.00 94.69 116 THR A C 1
ATOM 896 O O . THR A 1 116 ? 13.346 -11.680 64.298 1.00 94.69 116 THR A O 1
ATOM 899 N N . HIS A 1 117 ? 15.563 -11.885 64.028 1.00 94.38 117 HIS A N 1
ATOM 900 C CA . HIS A 1 117 ? 15.503 -11.834 62.561 1.00 94.38 117 HIS A CA 1
ATOM 901 C C . HIS A 1 117 ? 14.700 -13.001 61.962 1.00 94.38 117 HIS A C 1
ATOM 903 O O . HIS A 1 117 ? 13.942 -12.791 61.015 1.00 94.38 117 HIS A O 1
ATOM 909 N N . TYR A 1 118 ? 14.826 -14.208 62.522 1.00 95.19 118 TYR A N 1
ATOM 910 C CA . TYR A 1 118 ? 14.061 -15.380 62.095 1.00 95.19 118 TYR A CA 1
ATOM 911 C C . TYR A 1 118 ? 12.556 -15.208 62.351 1.00 95.19 118 TYR A C 1
ATOM 913 O O . TYR A 1 118 ? 11.756 -15.475 61.459 1.00 95.19 118 TYR A O 1
ATOM 921 N N . ASN A 1 119 ? 12.161 -14.672 63.510 1.00 96.12 119 ASN A N 1
ATOM 922 C CA . ASN A 1 119 ? 10.766 -14.352 63.816 1.00 96.12 119 ASN A CA 1
ATOM 923 C C . ASN A 1 119 ? 10.201 -13.289 62.853 1.00 96.12 119 ASN A C 1
ATOM 925 O O . ASN A 1 119 ? 9.122 -13.472 62.299 1.00 96.12 119 ASN A O 1
ATOM 929 N N . THR A 1 120 ? 10.959 -12.227 62.552 1.00 95.38 120 THR A N 1
ATOM 930 C CA . THR A 1 120 ? 10.564 -11.233 61.535 1.00 95.38 120 THR A CA 1
ATOM 931 C C . THR A 1 120 ? 10.387 -11.862 60.146 1.00 95.38 120 THR A C 1
ATOM 933 O O . THR A 1 120 ? 9.463 -11.499 59.418 1.00 95.38 120 THR A O 1
ATOM 936 N N . ALA A 1 121 ? 11.235 -12.826 59.774 1.00 94.50 121 ALA A N 1
ATOM 937 C CA . ALA A 1 121 ? 11.100 -13.566 58.519 1.00 94.50 121 ALA A CA 1
ATOM 938 C C . ALA A 1 121 ? 9.882 -14.511 58.516 1.00 94.50 121 ALA A C 1
ATOM 940 O O . ALA A 1 121 ? 9.205 -14.616 57.495 1.00 94.50 121 ALA A O 1
ATOM 941 N N . LEU A 1 122 ? 9.562 -15.156 59.646 1.00 96.06 122 LEU A N 1
ATOM 942 C CA . LEU A 1 122 ? 8.352 -15.970 59.801 1.00 96.06 122 LEU A CA 1
ATOM 943 C C . LEU A 1 122 ? 7.073 -15.128 59.716 1.00 96.06 122 LEU A C 1
ATOM 945 O O . LEU A 1 122 ? 6.134 -15.544 59.042 1.00 96.06 122 LEU A O 1
ATOM 949 N N . LEU A 1 123 ? 7.043 -13.943 60.334 1.00 95.94 123 LEU A N 1
ATOM 950 C CA . LEU A 1 123 ? 5.898 -13.029 60.266 1.00 95.94 123 LEU A CA 1
ATOM 951 C C . LEU A 1 123 ? 5.631 -12.569 58.826 1.00 95.94 123 LEU A C 1
ATOM 953 O O . LEU A 1 123 ? 4.516 -12.742 58.342 1.00 95.94 123 LEU A O 1
ATOM 957 N N . ARG A 1 124 ? 6.667 -12.118 58.102 1.00 95.00 124 ARG A N 1
ATOM 958 C CA . ARG A 1 124 ? 6.561 -11.801 56.663 1.00 95.00 124 ARG A CA 1
ATOM 959 C C . ARG A 1 124 ? 6.151 -13.005 55.816 1.00 95.00 124 ARG A C 1
ATOM 961 O O . ARG A 1 124 ? 5.409 -12.861 54.854 1.00 95.00 124 ARG A O 1
ATOM 968 N N . ARG A 1 125 ? 6.631 -14.208 56.151 1.00 96.81 125 ARG A N 1
ATOM 969 C CA . ARG A 1 125 ? 6.230 -15.431 55.442 1.00 96.81 125 ARG A CA 1
ATOM 970 C C . ARG A 1 125 ? 4.764 -15.780 55.700 1.00 96.81 125 ARG A C 1
ATOM 972 O O . ARG A 1 125 ? 4.134 -16.313 54.796 1.00 96.81 125 ARG A O 1
ATOM 979 N N . LYS A 1 126 ? 4.227 -15.491 56.890 1.00 96.75 126 LYS A N 1
ATOM 980 C CA . LYS A 1 126 ? 2.798 -15.654 57.180 1.00 96.75 126 LYS A CA 1
ATOM 981 C C . LYS A 1 126 ? 1.965 -14.666 56.362 1.00 96.75 126 LYS A C 1
ATOM 983 O O . LYS A 1 126 ? 1.080 -15.104 55.647 1.00 96.75 126 LYS A O 1
ATOM 988 N N . GLU A 1 127 ? 2.304 -13.381 56.417 1.00 96.31 127 GLU A N 1
ATOM 989 C CA . GLU A 1 127 ? 1.680 -12.301 55.635 1.00 96.31 127 GLU A CA 1
ATOM 990 C C . GLU A 1 127 ? 1.604 -12.663 54.138 1.00 96.31 127 GLU A C 1
ATOM 992 O O . GLU A 1 127 ? 0.520 -12.721 53.567 1.00 96.31 127 GLU A O 1
ATOM 997 N N . LEU A 1 128 ? 2.726 -13.094 53.549 1.00 95.31 128 LEU A N 1
ATOM 998 C CA . LEU A 1 128 ? 2.789 -13.525 52.148 1.00 95.31 128 LEU A CA 1
ATOM 999 C C . LEU A 1 128 ? 1.995 -14.817 51.845 1.00 95.31 128 LEU A C 1
ATOM 1001 O O . LEU A 1 128 ? 1.596 -15.041 50.705 1.00 95.31 128 LEU A O 1
ATOM 1005 N N . ILE A 1 129 ? 1.782 -15.698 52.830 1.00 96.69 129 ILE A N 1
ATOM 1006 C CA . ILE A 1 129 ? 0.904 -16.873 52.683 1.00 96.69 129 ILE A CA 1
ATOM 1007 C C . ILE A 1 129 ? -0.562 -16.436 52.721 1.00 96.69 129 ILE A C 1
ATOM 1009 O O . ILE A 1 129 ? -1.332 -16.869 51.864 1.00 96.69 129 ILE A O 1
ATOM 1013 N N . ASP A 1 130 ? -0.928 -15.574 53.671 1.00 96.44 130 ASP A N 1
ATOM 1014 C CA . ASP A 1 130 ? -2.281 -15.038 53.818 1.00 96.44 130 ASP A CA 1
ATOM 1015 C C . ASP A 1 130 ? -2.689 -14.322 52.500 1.00 96.44 130 ASP A C 1
ATOM 1017 O O . ASP A 1 130 ? -3.684 -14.715 51.882 1.00 96.44 130 ASP A O 1
ATOM 1021 N N . ASP A 1 131 ? -1.846 -13.427 51.961 1.00 95.94 131 ASP A N 1
ATOM 1022 C CA . ASP A 1 131 ? -2.030 -12.763 50.651 1.00 95.94 131 ASP A CA 1
ATOM 1023 C C . ASP A 1 131 ? -2.224 -13.751 49.485 1.00 95.94 131 ASP A C 1
ATOM 1025 O O . ASP A 1 131 ? -3.157 -13.629 48.685 1.00 95.94 131 ASP A O 1
ATOM 1029 N N . VAL A 1 132 ? -1.357 -14.767 49.380 1.00 95.12 132 VAL A N 1
ATOM 1030 C CA . VAL A 1 132 ? -1.431 -15.774 48.306 1.00 95.12 132 VAL A CA 1
ATOM 1031 C C . VAL A 1 132 ? -2.701 -16.622 48.416 1.00 95.12 132 VAL A C 1
ATOM 1033 O O . VAL A 1 132 ? -3.243 -17.034 47.386 1.00 95.12 132 VAL A O 1
ATOM 1036 N N . THR A 1 133 ? -3.227 -16.867 49.623 1.00 95.62 133 THR A N 1
ATOM 1037 C CA . THR A 1 133 ? -4.522 -17.554 49.776 1.00 95.62 133 THR A CA 1
ATOM 1038 C C . THR A 1 133 ? -5.700 -16.688 49.331 1.00 95.62 133 THR A C 1
ATOM 1040 O O . THR A 1 133 ? -6.564 -17.202 48.617 1.00 95.62 133 THR A O 1
ATOM 1043 N N . VAL A 1 134 ? -5.701 -15.385 49.640 1.00 96.50 134 VAL A N 1
ATOM 1044 C CA . VAL A 1 134 ? -6.726 -14.434 49.165 1.00 96.50 134 VAL A CA 1
ATOM 1045 C C . VAL A 1 134 ? -6.701 -14.322 47.638 1.00 96.50 134 VAL A C 1
ATOM 1047 O O . VAL A 1 134 ? -7.722 -14.549 46.989 1.00 96.50 134 VAL A O 1
ATOM 1050 N N . MET A 1 135 ? -5.525 -14.092 47.047 1.00 91.38 135 MET A N 1
ATOM 1051 C CA . MET A 1 135 ? -5.355 -14.012 45.589 1.00 91.38 135 MET A CA 1
ATOM 1052 C C . MET A 1 135 ? -5.788 -15.303 44.881 1.00 91.38 135 MET A C 1
ATOM 1054 O O . MET A 1 135 ? -6.373 -15.261 43.796 1.00 91.38 135 MET A O 1
ATOM 1058 N N . LYS A 1 136 ? -5.544 -16.470 45.495 1.00 92.12 136 LYS A N 1
ATOM 1059 C CA . LYS A 1 136 ? -5.986 -17.769 44.967 1.00 92.12 136 LYS A CA 1
ATOM 1060 C C . LYS A 1 136 ? -7.503 -17.965 45.073 1.00 92.12 136 LYS A C 1
ATOM 1062 O O . LYS A 1 136 ? -8.076 -18.569 44.167 1.00 92.12 136 LYS A O 1
ATOM 1067 N N . ALA A 1 137 ? -8.144 -17.458 46.127 1.00 92.62 137 ALA A N 1
ATOM 1068 C CA . ALA A 1 137 ? -9.599 -17.476 46.271 1.00 92.62 137 ALA A CA 1
ATOM 1069 C C . ALA A 1 137 ? -10.273 -16.587 45.212 1.00 92.62 137 ALA A C 1
ATOM 1071 O O . ALA A 1 137 ? -11.110 -17.080 44.459 1.00 92.62 137 ALA A O 1
ATOM 1072 N N . GLN A 1 138 ? -9.814 -15.340 45.053 1.00 95.12 138 GLN A N 1
ATOM 1073 C CA . GLN A 1 138 ? -10.294 -14.417 44.013 1.00 95.12 138 GLN A CA 1
ATOM 1074 C C . GLN A 1 138 ? -10.115 -14.998 42.599 1.00 95.12 138 GLN A C 1
ATOM 1076 O O . GLN A 1 138 ? -11.019 -14.936 41.772 1.00 95.12 138 GLN A O 1
ATOM 1081 N N . ASN A 1 139 ? -8.980 -15.653 42.323 1.00 93.25 139 ASN A N 1
ATOM 1082 C CA . ASN A 1 139 ? -8.755 -16.350 41.050 1.00 93.25 139 ASN A CA 1
ATOM 1083 C C . ASN A 1 139 ? -9.677 -17.566 40.832 1.00 93.25 139 ASN A C 1
ATOM 1085 O O . ASN A 1 139 ? -9.903 -17.951 39.685 1.00 93.25 139 ASN A O 1
ATOM 1089 N N . ALA A 1 140 ? -10.178 -18.206 41.892 1.00 90.81 140 ALA A N 1
ATOM 1090 C CA . ALA A 1 140 ? -11.154 -19.290 41.780 1.00 90.81 140 ALA A CA 1
ATOM 1091 C C . ALA A 1 140 ? -12.572 -18.745 41.545 1.00 90.81 140 ALA A C 1
ATOM 1093 O O . ALA A 1 140 ? -13.298 -19.275 40.706 1.00 90.81 140 ALA A O 1
ATOM 1094 N N . GLU A 1 141 ? -12.930 -17.655 42.224 1.00 94.31 141 GLU A N 1
ATOM 1095 C CA . GLU A 1 141 ? -14.185 -16.922 42.044 1.00 94.31 141 GLU A CA 1
ATOM 1096 C C . GLU A 1 141 ? -14.311 -16.363 40.619 1.00 94.31 141 GLU A C 1
ATOM 1098 O O . GLU A 1 141 ? -15.250 -16.721 39.910 1.00 94.31 141 GLU A O 1
ATOM 1103 N N . LEU A 1 142 ? -13.304 -15.624 40.136 1.00 92.31 142 LEU A N 1
ATOM 1104 C CA . LEU A 1 142 ? -13.230 -15.126 38.753 1.00 92.31 142 LEU A CA 1
ATOM 1105 C C . LEU A 1 142 ? -13.367 -16.247 37.711 1.00 92.31 142 LEU A C 1
ATOM 1107 O O . LEU A 1 142 ? -14.043 -16.072 36.700 1.00 92.31 142 LEU A O 1
ATOM 1111 N N . LYS A 1 143 ? -12.772 -17.423 37.954 1.00 88.31 143 LYS A N 1
ATOM 1112 C CA . LYS A 1 143 ? -12.900 -18.585 37.055 1.00 88.31 143 LYS A CA 1
ATOM 1113 C C . LYS A 1 143 ? -14.284 -19.228 37.090 1.00 88.31 143 LYS A C 1
ATOM 1115 O O . LYS A 1 143 ? -14.694 -19.796 36.081 1.00 88.31 143 LYS A O 1
ATOM 1120 N N . ASN A 1 144 ? -14.994 -19.162 38.212 1.00 89.69 144 ASN A N 1
ATOM 1121 C CA . ASN A 1 144 ? -16.368 -19.651 38.304 1.00 89.69 144 ASN A CA 1
ATOM 1122 C C . ASN A 1 144 ? -17.351 -18.663 37.664 1.00 89.69 144 ASN A C 1
ATOM 1124 O O . ASN A 1 144 ? -18.199 -19.097 36.890 1.00 89.69 144 ASN A O 1
ATOM 1128 N N . LEU A 1 145 ? -17.173 -17.355 37.883 1.00 91.19 145 LEU A N 1
ATOM 1129 C CA . LEU A 1 145 ? -17.923 -16.305 37.187 1.00 91.19 145 LEU A CA 1
ATOM 1130 C C . LEU A 1 145 ? -17.720 -16.397 35.669 1.00 91.19 145 LEU A C 1
ATOM 1132 O O . LEU A 1 145 ? -18.695 -16.437 34.928 1.00 91.19 145 LEU A O 1
ATOM 1136 N N . LEU A 1 146 ? -16.477 -16.536 35.192 1.00 83.50 146 LEU A N 1
ATOM 1137 C CA . LEU A 1 146 ? -16.195 -16.708 33.763 1.00 83.50 146 LEU A CA 1
ATOM 1138 C C . LEU A 1 146 ? -16.873 -17.960 33.182 1.00 83.50 146 LEU A C 1
ATOM 1140 O O . LEU A 1 146 ? -17.443 -17.887 32.100 1.00 83.50 146 LEU A O 1
ATOM 1144 N N . LYS A 1 147 ? -16.875 -19.094 33.897 1.00 82.81 147 LYS A N 1
ATOM 1145 C CA . LYS A 1 147 ? -17.635 -20.287 33.477 1.00 82.81 147 LYS A CA 1
ATOM 1146 C C . LYS A 1 147 ? -19.141 -20.033 33.418 1.00 82.81 147 LYS A C 1
ATOM 1148 O O . LYS A 1 147 ? -19.784 -20.525 32.501 1.00 82.81 147 LYS A O 1
ATOM 1153 N N . GLN A 1 148 ? -19.690 -19.292 34.378 1.00 86.25 148 GLN A N 1
ATOM 1154 C CA . GLN A 1 148 ? -21.109 -18.944 34.414 1.00 86.25 148 GLN A CA 1
ATOM 1155 C C . GLN A 1 148 ? -21.494 -18.021 33.248 1.00 86.25 148 GLN A C 1
ATOM 1157 O O . GLN A 1 148 ? -22.533 -18.240 32.638 1.00 86.25 148 GLN A O 1
ATOM 1162 N N . TYR A 1 149 ? -20.642 -17.053 32.893 1.00 81.75 149 TYR A N 1
ATOM 1163 C CA . TYR A 1 149 ? -20.833 -16.220 31.701 1.00 81.75 149 TYR A CA 1
ATOM 1164 C C . TYR A 1 149 ? -20.681 -17.012 30.399 1.00 81.75 149 TYR A C 1
ATOM 1166 O O . TYR A 1 149 ? -21.471 -16.814 29.486 1.00 81.75 149 TYR A O 1
ATOM 1174 N N . LEU A 1 150 ? -19.710 -17.928 30.305 1.00 78.25 150 LEU A N 1
ATOM 1175 C CA . LEU A 1 150 ? -19.517 -18.777 29.121 1.00 78.25 150 LEU A CA 1
ATOM 1176 C C . LEU A 1 150 ? -20.661 -19.784 28.913 1.00 78.25 150 LEU A C 1
ATOM 1178 O O . LEU A 1 150 ? -20.957 -20.120 27.773 1.00 78.25 150 LEU A O 1
ATOM 1182 N N . ALA A 1 151 ? -21.312 -20.235 29.988 1.00 79.25 151 ALA A N 1
ATOM 1183 C CA . ALA A 1 151 ? -22.451 -21.156 29.957 1.00 79.25 151 ALA A CA 1
ATOM 1184 C C . ALA A 1 151 ? -23.821 -20.454 30.100 1.00 79.25 151 ALA A C 1
ATOM 1186 O O . ALA A 1 151 ? -24.807 -21.096 30.465 1.00 79.25 151 ALA A O 1
ATOM 1187 N N . ALA A 1 152 ? -23.893 -19.139 29.867 1.00 83.69 152 ALA A N 1
ATOM 1188 C CA . ALA A 1 152 ? -25.159 -18.413 29.844 1.00 83.69 152 ALA A CA 1
ATOM 1189 C C . ALA A 1 152 ? -25.924 -18.725 28.539 1.00 83.69 152 ALA A C 1
ATOM 1191 O O . ALA A 1 152 ? -25.305 -18.680 27.477 1.00 83.69 152 ALA A O 1
ATOM 1192 N N . PRO A 1 153 ? -27.248 -18.989 28.580 1.00 75.62 153 PRO A N 1
ATOM 1193 C CA . PRO A 1 153 ? -28.013 -19.404 27.395 1.00 75.62 153 PRO A CA 1
ATOM 1194 C C . PRO A 1 153 ? -27.983 -18.362 26.268 1.00 75.62 153 PRO A C 1
ATOM 1196 O O . PRO A 1 153 ? -27.903 -18.728 25.104 1.00 75.62 153 PRO A O 1
ATOM 1199 N N . ILE A 1 154 ? -27.889 -17.076 26.622 1.00 76.94 154 ILE A N 1
ATOM 1200 C CA . ILE A 1 154 ? -27.772 -15.961 25.674 1.00 76.94 154 ILE A CA 1
ATOM 1201 C C . ILE A 1 154 ? -26.535 -16.037 24.758 1.00 76.94 154 ILE A C 1
ATOM 1203 O O . ILE A 1 154 ? -26.501 -15.365 23.735 1.00 76.94 154 ILE A O 1
ATOM 1207 N N . ASN A 1 155 ? -25.524 -16.855 25.081 1.00 69.69 155 ASN A N 1
ATOM 1208 C CA . ASN A 1 155 ? -24.415 -17.119 24.157 1.00 69.69 155 ASN A CA 1
ATOM 1209 C C . ASN A 1 155 ? -24.826 -18.016 22.982 1.00 69.69 155 ASN A C 1
ATOM 1211 O O . ASN A 1 155 ? -24.228 -17.897 21.921 1.00 69.69 155 ASN A O 1
ATOM 1215 N N . GLU A 1 156 ? -25.808 -18.900 23.174 1.00 68.25 156 GLU A N 1
ATOM 1216 C CA . GLU A 1 156 ? -26.359 -19.780 22.135 1.00 68.25 156 GLU A CA 1
ATOM 1217 C C . GLU A 1 156 ? -27.474 -19.065 21.343 1.00 68.25 156 GLU A C 1
ATOM 1219 O O . GLU A 1 156 ? -27.646 -19.322 20.155 1.00 68.25 156 GLU A O 1
ATOM 1224 N N . ASP A 1 157 ? -28.182 -18.114 21.973 1.00 75.75 157 ASP A N 1
ATOM 1225 C CA . ASP A 1 157 ? -29.185 -17.247 21.325 1.00 75.75 157 ASP A CA 1
ATOM 1226 C C . ASP A 1 157 ? -28.557 -16.195 20.372 1.00 75.75 157 ASP A C 1
ATOM 1228 O O . ASP A 1 157 ? -29.259 -15.527 19.608 1.00 75.75 157 ASP A O 1
ATOM 1232 N N . LEU A 1 158 ? -27.232 -16.004 20.425 1.00 70.94 158 LEU A N 1
ATOM 1233 C CA . LEU A 1 158 ? -26.490 -15.042 19.605 1.00 70.94 158 LEU A CA 1
ATOM 1234 C C . LEU A 1 158 ? -26.060 -15.649 18.261 1.00 70.94 158 LEU A C 1
ATOM 1236 O O . LEU A 1 158 ? -25.293 -16.607 18.218 1.00 70.94 158 LEU A O 1
ATOM 1240 N N . ILE A 1 159 ? -26.447 -14.991 17.159 1.00 69.50 159 ILE A N 1
ATOM 1241 C CA . ILE A 1 159 ? -26.101 -15.365 15.767 1.00 69.50 159 ILE A CA 1
ATOM 1242 C C . ILE A 1 159 ? -24.584 -15.561 15.567 1.00 69.50 159 ILE A C 1
ATOM 1244 O O . ILE A 1 159 ? -24.168 -16.387 14.758 1.00 69.50 159 ILE A O 1
ATOM 1248 N N . VAL A 1 160 ? -23.755 -14.827 16.319 1.00 66.38 160 VAL A N 1
ATOM 1249 C CA . VAL A 1 160 ? -22.309 -15.067 16.434 1.00 66.38 160 VAL A CA 1
ATOM 1250 C C . VAL A 1 160 ? -21.946 -15.162 17.923 1.00 66.38 160 VAL A C 1
ATOM 1252 O O . VAL A 1 160 ? -21.926 -14.130 18.601 1.00 66.38 160 VAL A O 1
ATOM 1255 N N . PRO A 1 161 ? -21.643 -16.357 18.464 1.00 66.06 161 PRO A N 1
ATOM 1256 C CA . PRO A 1 161 ? -21.296 -16.510 19.872 1.00 66.06 161 PRO A CA 1
ATOM 1257 C C . PRO A 1 161 ? -19.929 -15.867 20.186 1.00 66.06 161 PRO A C 1
ATOM 1259 O O . PRO A 1 161 ? -18.967 -16.024 19.422 1.00 66.06 161 PRO A O 1
ATOM 1262 N N . PRO A 1 162 ? -19.763 -15.196 21.344 1.00 61.19 162 PRO A N 1
ATOM 1263 C CA . PRO A 1 162 ? -18.539 -14.451 21.671 1.00 61.19 162 PRO A CA 1
ATOM 1264 C C . PRO A 1 162 ? -17.289 -15.340 21.808 1.00 61.19 162 PRO A C 1
ATOM 1266 O O . PRO A 1 162 ? -16.159 -14.866 21.671 1.00 61.19 162 PRO A O 1
ATOM 1269 N N . THR A 1 163 ? -17.468 -16.643 22.031 1.00 64.38 163 THR A N 1
ATOM 1270 C CA . THR A 1 163 ? -16.391 -17.645 22.027 1.00 64.38 163 THR A CA 1
ATOM 1271 C C . THR A 1 163 ? -15.770 -17.834 20.641 1.00 64.38 163 THR A C 1
ATOM 1273 O O . THR A 1 163 ? -14.552 -17.985 20.543 1.00 64.38 163 THR A O 1
ATOM 1276 N N . GLN A 1 164 ? -16.565 -17.762 19.566 1.00 64.88 164 GLN A N 1
ATOM 1277 C CA . GLN A 1 164 ? -16.056 -17.815 18.193 1.00 64.88 164 GLN A CA 1
ATOM 1278 C C . GLN A 1 164 ? -15.290 -16.538 17.834 1.00 64.88 164 GLN A C 1
ATOM 1280 O O . GLN A 1 164 ? -14.212 -16.645 17.254 1.00 64.88 164 GLN A O 1
ATOM 1285 N N . MET A 1 165 ? -15.751 -15.351 18.259 1.00 65.00 165 MET A N 1
ATOM 1286 C CA . MET A 1 165 ? -14.980 -14.106 18.092 1.00 65.00 165 MET A CA 1
ATOM 1287 C C . MET A 1 165 ? -13.592 -14.188 18.745 1.00 65.00 165 MET A C 1
ATOM 1289 O O . MET A 1 165 ? -12.601 -13.794 18.132 1.00 65.00 165 MET A O 1
ATOM 1293 N N . GLN A 1 166 ? -13.492 -14.732 19.964 1.00 59.69 166 GLN A N 1
ATOM 1294 C CA . GLN A 1 166 ? -12.202 -14.881 20.654 1.00 59.69 166 GLN A CA 1
ATOM 1295 C C . GLN A 1 166 ? -11.270 -15.882 19.953 1.00 59.69 166 GLN A C 1
ATOM 1297 O O . GLN A 1 166 ? -10.065 -15.634 19.858 1.00 59.69 166 GLN A O 1
ATOM 1302 N N . LEU A 1 167 ? -11.809 -16.989 19.429 1.00 59.16 167 LEU A N 1
ATOM 1303 C CA . LEU A 1 167 ? -11.035 -17.947 18.634 1.00 59.16 167 LEU A CA 1
ATOM 1304 C C . LEU A 1 167 ? -10.554 -17.318 17.320 1.00 59.16 167 LEU A C 1
ATOM 1306 O 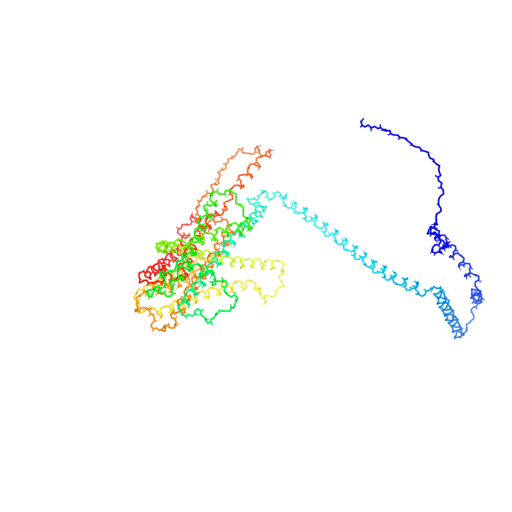O . LEU A 1 167 ? -9.349 -17.325 17.068 1.00 59.16 167 LEU A O 1
ATOM 1310 N N . TYR A 1 168 ? -11.454 -16.682 16.564 1.00 61.72 168 TYR A N 1
ATOM 1311 C CA . TYR A 1 168 ? -11.157 -15.952 15.328 1.00 61.72 168 TYR A CA 1
ATOM 1312 C C . TYR A 1 168 ? -10.063 -14.892 15.537 1.00 61.72 168 TYR A C 1
ATOM 1314 O O . TYR A 1 168 ? -9.074 -14.864 14.804 1.00 61.72 168 TYR A O 1
ATOM 1322 N N . GLN A 1 169 ? -10.166 -14.083 16.598 1.00 58.47 169 GLN A N 1
ATOM 1323 C CA . GLN A 1 169 ? -9.145 -13.093 16.951 1.00 58.47 169 GLN A CA 1
ATOM 1324 C C . GLN A 1 169 ? -7.795 -13.751 17.294 1.00 58.47 169 GLN A C 1
ATOM 1326 O O . GLN A 1 169 ? -6.741 -13.209 16.959 1.00 58.47 169 GLN A O 1
ATOM 1331 N N . SER A 1 170 ? -7.798 -14.932 17.924 1.00 56.38 170 SER A N 1
ATOM 1332 C CA . SER A 1 170 ? -6.571 -15.669 18.257 1.00 56.38 170 SER A CA 1
ATOM 1333 C C . SER A 1 170 ? -5.897 -16.335 17.048 1.00 56.38 170 SER A C 1
ATOM 1335 O O . SER A 1 170 ? -4.668 -16.431 17.014 1.00 56.38 170 SER A O 1
ATOM 1337 N N . GLU A 1 171 ? -6.672 -16.763 16.047 1.00 57.59 171 GLU A N 1
ATOM 1338 C CA . GLU A 1 171 ? -6.157 -17.370 14.815 1.00 57.59 171 GLU A CA 1
ATOM 1339 C C . GLU A 1 171 ? -5.698 -16.299 13.817 1.00 57.59 171 GLU A C 1
ATOM 1341 O O . GLU A 1 171 ? -4.572 -16.384 13.325 1.00 57.59 171 GLU A O 1
ATOM 1346 N N . GLY A 1 172 ? -6.456 -15.209 13.643 1.00 58.59 172 GLY A N 1
ATOM 1347 C CA . GLY A 1 172 ? -6.009 -14.030 12.888 1.00 58.59 172 GLY A CA 1
ATOM 1348 C C . GLY A 1 172 ? -4.707 -13.426 13.437 1.00 58.59 172 GLY A C 1
ATOM 1349 O O . GLY A 1 172 ? -3.831 -13.019 12.670 1.00 58.59 172 GLY A O 1
ATOM 1350 N N . LEU A 1 173 ? -4.503 -13.459 14.762 1.00 57.25 173 LEU A N 1
ATOM 1351 C CA . LEU A 1 173 ? -3.247 -13.037 15.395 1.00 57.25 173 LEU A CA 1
ATOM 1352 C C . LEU A 1 173 ? -2.060 -13.981 15.103 1.00 57.25 173 LEU A C 1
ATOM 1354 O O . LEU A 1 173 ? -0.912 -13.539 15.119 1.00 57.25 173 LEU A O 1
ATOM 1358 N N . ARG A 1 174 ? -2.298 -15.267 14.809 1.00 61.12 174 ARG A N 1
ATOM 1359 C CA . ARG A 1 174 ? -1.242 -16.189 14.343 1.00 61.12 174 ARG A CA 1
ATOM 1360 C C . ARG A 1 174 ? -0.918 -15.952 12.871 1.00 61.12 174 ARG A C 1
ATOM 1362 O O . ARG A 1 174 ? 0.255 -15.786 12.533 1.00 61.12 174 ARG A O 1
ATOM 1369 N N . LEU A 1 175 ? -1.956 -15.840 12.044 1.00 61.25 175 LEU A N 1
ATOM 1370 C CA . LEU A 1 175 ? -1.868 -15.548 10.611 1.00 61.25 175 LEU A CA 1
ATOM 1371 C C . LEU A 1 175 ? -1.104 -14.233 10.353 1.00 61.25 175 LEU A C 1
ATOM 1373 O O . LEU A 1 175 ? -0.250 -14.153 9.466 1.00 61.25 175 LEU A O 1
ATOM 1377 N N . SER A 1 176 ? -1.345 -13.205 11.179 1.00 64.19 176 SER A N 1
ATOM 1378 C CA . SER A 1 176 ? -0.629 -11.927 11.096 1.00 64.19 176 SER A CA 1
ATOM 1379 C C . SER A 1 176 ? 0.869 -12.066 11.401 1.00 64.19 176 SER A C 1
ATOM 1381 O O . SER A 1 176 ? 1.685 -11.487 10.684 1.00 64.19 176 SER A O 1
ATOM 1383 N N . MET A 1 177 ? 1.268 -12.879 12.389 1.00 66.75 177 MET A N 1
ATOM 1384 C CA . MET A 1 177 ? 2.687 -13.094 12.713 1.00 66.75 177 MET A CA 1
ATOM 1385 C C . MET A 1 177 ? 3.457 -13.824 11.604 1.00 66.75 177 MET A C 1
ATOM 1387 O O . MET A 1 177 ? 4.623 -13.499 11.371 1.00 66.75 177 MET A O 1
ATOM 1391 N N . ALA A 1 178 ? 2.824 -14.757 10.885 1.00 70.69 178 ALA A N 1
ATOM 1392 C CA . ALA A 1 178 ? 3.423 -15.378 9.701 1.00 70.69 178 ALA A CA 1
ATOM 1393 C C . ALA A 1 178 ? 3.636 -14.347 8.572 1.00 70.69 178 ALA A C 1
ATOM 1395 O O . ALA A 1 178 ? 4.736 -14.219 8.026 1.00 70.69 178 ALA A O 1
ATOM 1396 N N . ARG A 1 179 ? 2.610 -13.536 8.277 1.00 78.50 179 ARG A N 1
ATOM 1397 C CA . ARG A 1 179 ? 2.647 -12.493 7.233 1.00 78.50 179 ARG A CA 1
ATOM 1398 C C . ARG A 1 179 ? 3.654 -11.379 7.529 1.00 78.50 179 ARG A C 1
ATOM 1400 O O . ARG A 1 179 ? 4.392 -10.975 6.630 1.00 78.50 179 ARG A O 1
ATOM 1407 N N . LEU A 1 180 ? 3.779 -10.960 8.791 1.00 80.44 180 LEU A N 1
ATOM 1408 C CA . LEU A 1 180 ? 4.825 -10.033 9.246 1.00 80.44 180 LEU A CA 1
ATOM 1409 C C . LEU A 1 180 ? 6.241 -10.561 8.950 1.00 80.44 180 LEU A C 1
ATOM 1411 O O . LEU A 1 180 ? 7.116 -9.776 8.584 1.00 80.44 180 LEU A O 1
ATOM 1415 N N . GLY A 1 181 ? 6.465 -11.878 9.030 1.00 80.88 181 GLY A N 1
ATOM 1416 C CA . GLY A 1 181 ? 7.729 -12.511 8.636 1.00 80.88 181 GLY A CA 1
ATOM 1417 C C . GLY A 1 181 ? 8.048 -12.344 7.145 1.00 80.88 181 GLY A C 1
ATOM 1418 O O . GLY A 1 181 ? 9.157 -11.940 6.788 1.00 80.88 181 GLY A O 1
ATOM 1419 N N . TYR A 1 182 ? 7.066 -12.579 6.269 1.00 86.19 182 TYR A N 1
ATOM 1420 C CA . TYR A 1 182 ? 7.215 -12.379 4.820 1.00 86.19 182 TYR A CA 1
ATOM 1421 C C . TYR A 1 182 ? 7.443 -10.907 4.435 1.00 86.19 182 TYR A C 1
ATOM 1423 O O . TYR A 1 182 ? 8.206 -10.619 3.512 1.00 86.19 182 TYR A O 1
ATOM 1431 N N . ILE A 1 183 ? 6.834 -9.967 5.160 1.00 87.88 183 ILE A N 1
ATOM 1432 C CA . ILE A 1 183 ? 6.998 -8.520 4.937 1.00 87.88 183 ILE A CA 1
ATOM 1433 C C . ILE A 1 183 ? 8.358 -8.031 5.427 1.00 87.88 183 ILE A C 1
ATOM 1435 O O . ILE A 1 183 ? 9.016 -7.256 4.735 1.00 87.88 183 ILE A O 1
ATOM 1439 N N . ALA A 1 184 ? 8.827 -8.529 6.573 1.00 88.62 184 ALA A N 1
ATOM 1440 C CA . ALA A 1 184 ? 10.188 -8.278 7.033 1.00 88.62 184 ALA A CA 1
ATOM 1441 C C . ALA A 1 184 ? 11.218 -8.791 6.010 1.00 88.62 184 ALA A C 1
ATOM 1443 O O . ALA A 1 184 ? 12.152 -8.065 5.672 1.00 88.62 184 ALA A O 1
ATOM 1444 N N . LEU A 1 185 ? 11.014 -9.992 5.449 1.00 89.00 185 LEU A N 1
ATOM 1445 C CA . LEU A 1 185 ? 11.848 -10.521 4.363 1.00 89.00 185 LEU A CA 1
ATOM 1446 C C . LEU A 1 185 ? 11.809 -9.615 3.121 1.00 89.00 185 LEU A C 1
ATOM 1448 O O . LEU A 1 185 ? 12.863 -9.306 2.564 1.00 89.00 185 LEU A O 1
ATOM 1452 N N . PHE A 1 186 ? 10.625 -9.158 2.703 1.00 92.50 186 PHE A N 1
ATOM 1453 C CA . PHE A 1 186 ? 10.472 -8.242 1.570 1.00 92.50 186 PHE A CA 1
ATOM 1454 C C . PHE A 1 186 ? 11.228 -6.924 1.792 1.00 92.50 186 PHE A C 1
ATOM 1456 O O . PHE A 1 186 ? 12.065 -6.559 0.967 1.00 92.50 186 PHE A O 1
ATOM 1463 N N . PHE A 1 187 ? 11.009 -6.236 2.919 1.00 93.12 187 PHE A N 1
ATOM 1464 C CA . PHE A 1 187 ? 11.656 -4.947 3.186 1.00 93.12 187 PHE A CA 1
ATOM 1465 C C . PHE A 1 187 ? 13.167 -5.061 3.393 1.00 93.12 187 PHE A C 1
ATOM 1467 O O . PHE A 1 187 ? 13.901 -4.201 2.910 1.00 93.12 187 PHE A O 1
ATOM 1474 N N . VAL A 1 188 ? 13.659 -6.128 4.034 1.00 91.25 188 VAL A N 1
ATOM 1475 C CA . VAL A 1 188 ? 15.107 -6.382 4.148 1.00 91.25 188 VAL A CA 1
ATOM 1476 C C . VAL A 1 188 ? 15.748 -6.527 2.765 1.00 91.25 188 VAL A C 1
ATOM 1478 O O . VAL A 1 188 ? 16.821 -5.969 2.533 1.00 91.25 188 VAL A O 1
ATOM 1481 N N . ASN A 1 189 ? 15.087 -7.207 1.825 1.00 91.81 189 ASN A N 1
ATOM 1482 C CA . ASN A 1 189 ? 15.592 -7.337 0.458 1.00 91.81 189 ASN A CA 1
ATOM 1483 C C . ASN A 1 189 ? 15.415 -6.057 -0.373 1.00 91.81 189 ASN A C 1
ATOM 1485 O O . ASN A 1 189 ? 16.315 -5.735 -1.140 1.00 91.81 189 ASN A O 1
ATOM 1489 N N . ALA A 1 190 ? 14.333 -5.290 -0.201 1.00 91.81 190 ALA A N 1
ATOM 1490 C CA . ALA A 1 190 ? 14.146 -4.005 -0.884 1.00 91.81 190 ALA A CA 1
ATOM 1491 C C . ALA A 1 190 ? 15.195 -2.962 -0.445 1.00 91.81 190 ALA A C 1
ATOM 1493 O O . ALA A 1 190 ? 15.834 -2.325 -1.281 1.00 91.81 190 ALA A O 1
ATOM 1494 N N . VAL A 1 191 ? 15.447 -2.842 0.866 1.00 90.31 191 VAL A N 1
ATOM 1495 C CA . VAL A 1 191 ? 16.524 -1.993 1.410 1.00 90.31 191 VAL A CA 1
ATOM 1496 C C . VAL A 1 191 ? 17.896 -2.519 0.980 1.00 90.31 191 VAL A C 1
ATOM 1498 O O . VAL A 1 191 ? 18.752 -1.735 0.575 1.00 90.31 191 VAL A O 1
ATOM 1501 N N . GLY A 1 192 ? 18.103 -3.840 1.002 1.00 86.44 192 GLY A N 1
ATOM 1502 C CA . GLY A 1 192 ? 19.329 -4.474 0.514 1.00 86.44 192 GLY A CA 1
ATOM 1503 C C . GLY A 1 192 ? 19.612 -4.162 -0.958 1.00 86.44 192 GLY A C 1
ATOM 1504 O O . GLY A 1 192 ? 20.708 -3.715 -1.283 1.00 86.44 192 GLY A O 1
ATOM 1505 N N . ALA A 1 193 ? 18.620 -4.322 -1.834 1.00 87.31 193 ALA A N 1
ATOM 1506 C CA . ALA A 1 193 ? 18.714 -4.024 -3.261 1.00 87.31 193 ALA A CA 1
ATOM 1507 C C . ALA A 1 193 ? 18.946 -2.524 -3.528 1.00 87.31 193 ALA A C 1
ATOM 1509 O O . ALA A 1 193 ? 19.807 -2.177 -4.335 1.00 87.31 193 ALA A O 1
ATOM 1510 N N . GLY A 1 194 ? 18.262 -1.629 -2.804 1.00 85.44 194 GLY A N 1
ATOM 1511 C CA . GLY A 1 194 ? 18.468 -0.179 -2.910 1.00 85.44 194 GLY A CA 1
ATOM 1512 C C . GLY A 1 194 ? 19.870 0.273 -2.472 1.00 85.44 194 GLY A C 1
ATOM 1513 O O . GLY A 1 194 ? 20.495 1.113 -3.125 1.00 85.44 194 GLY A O 1
ATOM 1514 N N . LEU A 1 195 ? 20.418 -0.330 -1.413 1.00 83.50 195 LEU A N 1
ATOM 1515 C CA . LEU A 1 195 ? 21.810 -0.108 -1.005 1.00 83.50 195 LEU A CA 1
ATOM 1516 C C . LEU A 1 195 ? 22.794 -0.687 -2.033 1.00 83.50 195 LEU A C 1
ATOM 1518 O O . LEU A 1 195 ? 23.748 -0.015 -2.413 1.00 83.50 195 LEU A O 1
ATOM 1522 N N . LEU A 1 196 ? 22.555 -1.901 -2.532 1.00 79.62 196 LEU A N 1
ATOM 1523 C CA . LEU A 1 196 ? 23.401 -2.530 -3.550 1.00 79.62 196 LEU A CA 1
ATOM 1524 C C . LEU A 1 196 ? 23.428 -1.731 -4.864 1.00 79.62 196 LEU A C 1
ATOM 1526 O O . LEU A 1 196 ? 24.503 -1.584 -5.444 1.00 79.62 196 LEU A O 1
ATOM 1530 N N . ARG A 1 197 ? 22.302 -1.129 -5.275 1.00 80.69 197 ARG A N 1
ATOM 1531 C CA . ARG A 1 197 ? 22.242 -0.173 -6.395 1.00 80.69 197 ARG A CA 1
ATOM 1532 C C . ARG A 1 197 ? 23.208 0.994 -6.186 1.00 80.69 197 ARG A C 1
ATOM 1534 O O . ARG A 1 197 ? 24.047 1.244 -7.047 1.00 80.69 197 ARG A O 1
ATOM 1541 N N . THR A 1 198 ? 23.126 1.681 -5.045 1.00 77.00 198 THR A N 1
ATOM 1542 C CA . THR A 1 198 ? 23.969 2.866 -4.785 1.00 77.00 198 THR A CA 1
ATOM 1543 C C . THR A 1 198 ? 25.452 2.518 -4.603 1.00 77.00 198 THR A C 1
ATOM 1545 O O . THR A 1 198 ? 26.315 3.301 -5.000 1.00 77.00 198 THR A O 1
ATOM 1548 N N . PHE A 1 199 ? 25.784 1.319 -4.106 1.00 69.19 199 PHE A N 1
ATOM 1549 C CA . PHE A 1 199 ? 27.167 0.820 -4.102 1.00 69.19 199 PHE A CA 1
ATOM 1550 C C . PHE A 1 199 ? 27.687 0.437 -5.498 1.00 69.19 199 PHE A C 1
ATOM 1552 O O . PHE A 1 199 ? 28.869 0.661 -5.771 1.00 69.19 199 PHE A O 1
ATOM 1559 N N . GLY A 1 200 ? 26.830 -0.091 -6.382 1.00 61.62 200 GLY A N 1
ATOM 1560 C CA . GLY A 1 200 ? 27.164 -0.350 -7.788 1.00 61.62 200 GLY A CA 1
ATOM 1561 C C . GLY A 1 200 ? 27.546 0.934 -8.530 1.00 61.62 200 GLY A C 1
ATOM 1562 O O . GLY A 1 200 ? 28.624 1.011 -9.111 1.00 61.62 200 GLY A O 1
ATOM 1563 N N . GLN A 1 201 ? 26.737 1.988 -8.377 1.00 64.19 201 GLN A N 1
ATOM 1564 C CA . GLN A 1 201 ? 26.978 3.316 -8.969 1.00 64.19 201 GLN A CA 1
ATOM 1565 C C . GLN A 1 201 ? 28.314 3.973 -8.567 1.00 64.19 201 GLN A C 1
ATOM 1567 O O . GLN A 1 201 ? 28.782 4.885 -9.246 1.00 64.19 201 GLN A O 1
ATOM 1572 N N . SER A 1 202 ? 28.927 3.550 -7.457 1.00 54.75 202 SER A N 1
ATOM 1573 C CA . SER A 1 202 ? 30.126 4.184 -6.886 1.00 54.75 202 SER A CA 1
ATOM 1574 C C . SER A 1 202 ? 31.454 3.653 -7.457 1.00 54.75 202 SER A C 1
ATOM 1576 O O . SER A 1 202 ? 32.520 4.213 -7.183 1.00 54.75 202 SER A O 1
ATOM 1578 N N . ASN A 1 203 ? 31.431 2.568 -8.244 1.00 48.19 203 ASN A N 1
ATOM 1579 C CA . ASN A 1 203 ? 32.641 1.819 -8.596 1.00 48.19 203 ASN A CA 1
ATOM 1580 C C . ASN A 1 203 ? 32.919 1.713 -10.100 1.00 48.19 203 ASN A C 1
ATOM 1582 O O . ASN A 1 203 ? 32.668 0.690 -10.721 1.00 48.19 203 ASN A O 1
ATOM 1586 N N . SER A 1 204 ? 33.619 2.721 -10.619 1.00 45.28 204 SER A N 1
ATOM 1587 C CA . SER A 1 204 ? 34.654 2.514 -11.649 1.00 45.28 204 SER A CA 1
ATOM 1588 C C . SER A 1 204 ? 36.041 3.024 -11.221 1.00 45.28 204 SER A C 1
ATOM 1590 O O . SER A 1 204 ? 37.048 2.543 -11.728 1.00 45.28 204 SER A O 1
ATOM 1592 N N . HIS A 1 205 ? 36.131 3.945 -10.244 1.00 39.53 205 HIS A N 1
ATOM 1593 C CA . HIS A 1 205 ? 37.407 4.579 -9.860 1.00 39.53 205 HIS A CA 1
ATOM 1594 C C . HIS A 1 205 ? 37.696 4.756 -8.350 1.00 39.53 205 HIS A C 1
ATOM 1596 O O . HIS A 1 205 ? 38.816 5.143 -8.018 1.00 39.53 205 HIS A O 1
ATOM 1602 N N . SER A 1 206 ? 36.763 4.484 -7.420 1.00 39.41 206 SER A N 1
ATOM 1603 C CA . SER A 1 206 ? 36.902 4.912 -6.002 1.00 39.41 206 SER A CA 1
ATOM 1604 C C . SER A 1 206 ? 36.929 3.796 -4.936 1.00 39.41 206 SER A C 1
ATOM 1606 O O . SER A 1 206 ? 36.845 4.068 -3.737 1.00 39.41 206 SER A O 1
ATOM 1608 N N . LEU A 1 207 ? 37.133 2.532 -5.329 1.00 40.84 207 LEU A N 1
ATOM 1609 C CA . LEU A 1 207 ? 37.133 1.365 -4.422 1.00 40.84 207 LEU A CA 1
ATOM 1610 C C . LEU A 1 207 ? 38.202 1.421 -3.294 1.00 40.84 207 LEU A C 1
ATOM 1612 O O . LEU A 1 207 ? 38.152 0.644 -2.343 1.00 40.84 207 LEU A O 1
ATOM 1616 N N . SER A 1 208 ? 39.183 2.328 -3.388 1.00 35.84 208 SER A N 1
ATOM 1617 C CA . SER A 1 208 ? 40.417 2.312 -2.585 1.00 35.84 208 SER A CA 1
ATOM 1618 C C . SER A 1 208 ? 40.396 3.155 -1.293 1.00 35.84 208 SER A C 1
ATOM 1620 O O . SER A 1 208 ? 41.157 2.867 -0.372 1.00 35.84 208 SER A O 1
ATOM 1622 N N . MET A 1 209 ? 39.559 4.201 -1.182 1.00 35.75 209 MET A N 1
ATOM 1623 C CA . MET A 1 209 ? 39.793 5.272 -0.183 1.00 35.75 209 MET A CA 1
ATOM 1624 C C . MET A 1 209 ? 38.837 5.366 1.022 1.00 35.75 209 MET A C 1
ATOM 1626 O 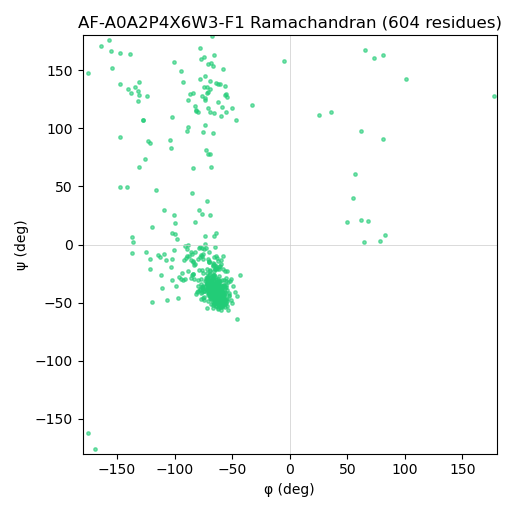O . MET A 1 209 ? 39.127 6.140 1.932 1.00 35.75 209 MET A O 1
ATOM 1630 N N . CYS A 1 210 ? 37.730 4.615 1.092 1.00 36.97 210 CYS A N 1
ATOM 1631 C CA . CYS A 1 210 ? 36.716 4.798 2.154 1.00 36.97 210 CYS A CA 1
ATOM 1632 C C . CYS A 1 210 ? 36.095 3.494 2.703 1.00 36.97 210 CYS A C 1
ATOM 1634 O O . CYS A 1 210 ? 34.878 3.393 2.841 1.00 36.97 210 CYS A O 1
ATOM 1636 N N . VAL A 1 211 ? 36.909 2.494 3.075 1.00 40.78 211 VAL A N 1
ATOM 1637 C CA . VAL A 1 211 ? 36.406 1.260 3.722 1.00 40.78 211 VAL A CA 1
ATOM 1638 C C . VAL A 1 211 ? 37.145 0.944 5.026 1.00 40.78 211 VAL A C 1
ATOM 1640 O O . VAL A 1 211 ? 38.279 0.470 5.035 1.00 40.78 211 VAL A O 1
ATOM 1643 N N . GLY A 1 212 ? 36.468 1.154 6.158 1.00 35.94 212 GLY A N 1
ATOM 1644 C CA . GLY A 1 212 ? 36.952 0.731 7.474 1.00 35.94 212 GLY A CA 1
ATOM 1645 C C . GLY A 1 212 ? 36.847 -0.787 7.684 1.00 35.94 212 GLY A C 1
ATOM 1646 O O . GLY A 1 212 ? 35.880 -1.420 7.262 1.00 35.94 212 GLY A O 1
ATOM 1647 N N . SER A 1 213 ? 37.813 -1.359 8.415 1.00 39.12 213 SER A N 1
ATOM 1648 C CA . SER A 1 213 ? 38.075 -2.807 8.591 1.00 39.12 213 SER A CA 1
ATOM 1649 C C . SER A 1 213 ? 36.860 -3.735 8.829 1.00 39.12 213 SER A C 1
ATOM 1651 O O . SER A 1 213 ? 36.917 -4.909 8.466 1.00 39.12 213 SER A O 1
ATOM 1653 N N . ARG A 1 214 ? 35.740 -3.249 9.386 1.00 48.06 214 ARG A N 1
ATOM 1654 C CA . ARG A 1 214 ? 34.538 -4.071 9.642 1.00 48.06 214 ARG A CA 1
ATOM 1655 C C . ARG A 1 214 ? 33.694 -4.379 8.393 1.00 48.06 214 ARG A C 1
ATOM 1657 O O . ARG A 1 214 ? 32.969 -5.369 8.409 1.00 48.06 214 ARG A O 1
ATOM 1664 N N . TYR A 1 215 ? 33.799 -3.593 7.317 1.00 47.56 215 TYR A N 1
ATOM 1665 C CA . TYR A 1 215 ? 32.956 -3.741 6.115 1.00 47.56 215 TYR A CA 1
ATOM 1666 C C . TYR A 1 215 ? 33.466 -4.763 5.083 1.00 47.56 215 TYR A C 1
ATOM 1668 O O . TYR A 1 215 ? 32.747 -5.112 4.146 1.00 47.56 215 TYR A O 1
ATOM 1676 N N . LEU A 1 216 ? 34.666 -5.320 5.288 1.00 43.84 216 LEU A N 1
ATOM 1677 C CA . LEU A 1 216 ? 35.344 -6.230 4.353 1.00 43.84 216 LEU A CA 1
ATOM 1678 C C . LEU A 1 216 ? 34.525 -7.487 3.976 1.00 43.84 216 LEU A C 1
ATOM 1680 O O . LEU A 1 216 ? 34.754 -8.089 2.931 1.00 43.84 216 LEU A O 1
ATOM 1684 N N . ARG A 1 217 ? 33.555 -7.892 4.811 1.00 44.28 217 ARG A N 1
ATOM 1685 C CA . ARG A 1 217 ? 32.732 -9.094 4.588 1.00 44.28 217 ARG A CA 1
ATOM 1686 C C . ARG A 1 217 ? 31.649 -8.915 3.521 1.00 44.28 217 ARG A C 1
ATOM 1688 O O . ARG A 1 217 ? 31.429 -9.849 2.758 1.00 44.28 217 ARG A O 1
ATOM 1695 N N . VAL A 1 218 ? 31.018 -7.742 3.413 1.00 46.22 218 VAL A N 1
ATOM 1696 C CA . VAL A 1 218 ? 30.004 -7.489 2.363 1.00 46.22 218 VAL A CA 1
ATOM 1697 C C . VAL A 1 218 ? 30.682 -7.446 0.991 1.00 46.22 218 VAL A C 1
ATOM 1699 O O . VAL A 1 218 ? 30.250 -8.122 0.060 1.00 46.22 218 VAL A O 1
ATOM 1702 N N . LEU A 1 219 ? 31.832 -6.766 0.920 1.00 46.12 219 LEU A N 1
ATOM 1703 C CA . LEU A 1 219 ? 32.739 -6.802 -0.230 1.00 46.12 219 LEU A CA 1
ATOM 1704 C C . LEU A 1 219 ? 33.168 -8.227 -0.602 1.00 46.12 219 LEU A C 1
ATOM 1706 O O . LEU A 1 219 ? 33.260 -8.526 -1.784 1.00 46.12 219 LEU A O 1
ATOM 1710 N N . SER A 1 220 ? 33.378 -9.127 0.366 1.00 48.34 220 SER A N 1
ATOM 1711 C CA . SER A 1 220 ? 33.755 -10.516 0.060 1.00 48.34 220 SER A CA 1
ATOM 1712 C C . SER A 1 220 ? 32.651 -11.320 -0.638 1.00 48.34 220 SER A C 1
ATOM 1714 O O . SER A 1 220 ? 32.971 -12.171 -1.460 1.00 48.34 220 SER A O 1
ATOM 1716 N N . VAL A 1 221 ? 31.368 -11.027 -0.380 1.00 50.84 221 VAL A N 1
ATOM 1717 C CA . VAL A 1 221 ? 30.248 -11.675 -1.089 1.00 50.84 221 VAL A CA 1
ATOM 1718 C C . VAL A 1 221 ? 30.127 -11.116 -2.506 1.00 50.84 221 VAL A C 1
ATOM 1720 O O . VAL A 1 221 ? 30.108 -11.887 -3.461 1.00 50.84 221 VAL A O 1
ATOM 1723 N N . LEU A 1 222 ? 30.146 -9.788 -2.663 1.00 50.62 222 LEU A N 1
ATOM 1724 C CA . LEU A 1 222 ? 30.135 -9.144 -3.983 1.00 50.62 222 LEU A CA 1
ATOM 1725 C C . LEU A 1 222 ? 31.337 -9.566 -4.846 1.00 50.62 222 LEU A C 1
ATOM 1727 O O . LEU A 1 222 ? 31.160 -9.878 -6.016 1.00 50.62 222 LEU A O 1
ATOM 1731 N N . ALA A 1 223 ? 32.535 -9.675 -4.266 1.00 50.00 223 ALA A N 1
ATOM 1732 C CA . ALA A 1 223 ? 33.731 -10.142 -4.969 1.00 50.00 223 ALA A CA 1
ATOM 1733 C C . ALA A 1 223 ? 33.717 -11.651 -5.290 1.00 50.00 223 ALA A C 1
ATOM 1735 O O . ALA A 1 223 ? 34.440 -12.084 -6.183 1.00 50.00 223 ALA A O 1
ATOM 1736 N N . VAL A 1 224 ? 32.915 -12.462 -4.589 1.00 53.75 224 VAL A N 1
ATOM 1737 C CA . VAL A 1 224 ? 32.659 -13.864 -4.969 1.00 53.75 224 VAL A CA 1
ATOM 1738 C C . VAL A 1 224 ? 31.646 -13.938 -6.112 1.00 53.75 224 VAL A C 1
ATOM 1740 O O . VAL A 1 224 ? 31.853 -14.722 -7.029 1.00 53.75 224 VAL A O 1
ATOM 1743 N N . LEU A 1 225 ? 30.611 -13.092 -6.110 1.00 56.94 225 LEU A N 1
ATOM 1744 C CA . LEU A 1 225 ? 29.625 -13.019 -7.195 1.00 56.94 225 LEU A CA 1
ATOM 1745 C C . LEU A 1 225 ? 30.227 -12.449 -8.492 1.00 56.94 225 LEU A C 1
ATOM 1747 O O . LEU A 1 225 ? 29.991 -12.999 -9.561 1.00 56.94 225 LEU A O 1
ATOM 1751 N N . ALA A 1 226 ? 31.081 -11.425 -8.405 1.00 51.56 226 ALA A N 1
ATOM 1752 C CA . ALA A 1 226 ? 31.839 -10.912 -9.550 1.00 51.56 226 ALA A CA 1
ATOM 1753 C C . ALA A 1 226 ? 32.794 -11.966 -10.145 1.00 51.56 226 ALA A C 1
ATOM 1755 O O . ALA A 1 226 ? 32.990 -12.021 -11.350 1.00 51.56 226 ALA A O 1
ATOM 1756 N N . ARG A 1 227 ? 33.327 -12.883 -9.325 1.00 51.19 227 ARG A N 1
ATOM 1757 C CA . ARG A 1 227 ? 34.146 -14.018 -9.796 1.00 51.19 227 ARG A CA 1
ATOM 1758 C C . ARG A 1 227 ? 33.355 -15.139 -10.485 1.00 51.19 227 ARG A C 1
ATOM 1760 O O . ARG A 1 227 ? 33.972 -16.125 -10.883 1.00 51.19 227 ARG A O 1
ATOM 1767 N N . LEU A 1 228 ? 32.032 -15.021 -10.614 1.00 56.53 228 LEU A N 1
ATOM 1768 C CA . LEU A 1 228 ? 31.184 -15.970 -11.349 1.00 56.53 228 LEU A CA 1
ATOM 1769 C C . LEU A 1 228 ? 30.852 -15.509 -12.781 1.00 56.53 228 LEU A C 1
ATOM 1771 O O . LEU A 1 228 ? 30.066 -16.174 -13.447 1.00 56.53 228 LEU A O 1
ATOM 1775 N N . GLY A 1 229 ? 31.418 -14.394 -13.257 1.00 58.69 229 GLY A N 1
ATOM 1776 C CA . GLY A 1 229 ? 31.173 -13.880 -14.612 1.00 58.69 229 GLY A CA 1
ATOM 1777 C C . GLY A 1 229 ? 29.837 -13.140 -14.785 1.00 58.69 229 GLY A C 1
ATOM 1778 O O . GLY A 1 229 ? 29.463 -12.745 -15.884 1.00 58.69 229 GLY A O 1
ATOM 1779 N N . ALA A 1 230 ? 29.070 -12.972 -13.701 1.00 65.25 230 ALA A N 1
ATOM 1780 C CA . ALA A 1 230 ? 27.674 -12.522 -13.740 1.00 65.25 230 ALA A CA 1
ATOM 1781 C C . ALA A 1 230 ? 27.478 -11.030 -14.084 1.00 65.25 230 ALA A C 1
ATOM 1783 O O . ALA A 1 230 ? 26.331 -10.581 -14.151 1.00 65.25 230 ALA A O 1
ATOM 1784 N N . PHE A 1 231 ? 28.571 -10.278 -14.260 1.00 70.69 231 PHE A N 1
ATOM 1785 C CA . PHE A 1 231 ? 28.584 -8.836 -14.533 1.00 70.69 231 PHE A CA 1
ATOM 1786 C C . PHE A 1 231 ? 29.585 -8.431 -15.628 1.00 70.69 231 PHE A C 1
ATOM 1788 O O . PHE A 1 231 ? 29.756 -7.238 -15.842 1.00 70.69 231 PHE A O 1
ATOM 1795 N N . ASP A 1 232 ? 30.236 -9.378 -16.315 1.00 66.62 232 ASP A N 1
ATOM 1796 C CA . ASP A 1 232 ? 31.377 -9.091 -17.205 1.00 66.62 232 ASP A CA 1
ATOM 1797 C C . ASP A 1 232 ? 31.002 -8.159 -18.376 1.00 66.62 232 ASP A C 1
ATOM 1799 O O . ASP A 1 232 ? 31.829 -7.385 -18.846 1.00 66.62 232 ASP A O 1
ATOM 1803 N N . GLU A 1 233 ? 29.733 -8.166 -18.799 1.00 69.00 233 GLU A N 1
ATOM 1804 C CA . GLU A 1 233 ? 29.189 -7.222 -19.788 1.00 69.00 233 GLU A CA 1
ATOM 1805 C C . GLU A 1 233 ? 29.155 -5.766 -19.275 1.00 69.00 233 GLU A C 1
ATOM 1807 O O . GLU A 1 233 ? 29.272 -4.846 -20.073 1.00 69.00 233 GLU A O 1
ATOM 1812 N N . CYS A 1 234 ? 29.041 -5.524 -17.962 1.00 72.75 234 CYS A N 1
ATOM 1813 C CA . CYS A 1 234 ? 29.019 -4.171 -17.385 1.00 72.75 234 CYS A CA 1
ATOM 1814 C C . CYS A 1 234 ? 30.410 -3.510 -17.273 1.00 72.75 234 CYS A C 1
ATOM 1816 O O . CYS A 1 234 ? 30.468 -2.321 -16.958 1.00 72.75 234 CYS A O 1
ATOM 1818 N N . ASP A 1 235 ? 31.510 -4.246 -17.482 1.00 67.62 235 ASP A N 1
ATOM 1819 C CA . ASP A 1 235 ? 32.872 -3.681 -17.470 1.00 67.62 235 ASP A CA 1
ATOM 1820 C C . ASP A 1 235 ? 33.221 -2.973 -18.802 1.00 67.62 235 ASP A C 1
ATOM 1822 O O . ASP A 1 235 ? 34.199 -2.220 -18.873 1.00 67.62 235 ASP A O 1
ATOM 1826 N N . ASP A 1 236 ? 32.413 -3.161 -19.855 1.00 69.62 236 ASP A N 1
ATOM 1827 C CA . ASP A 1 236 ? 32.563 -2.457 -21.130 1.00 69.62 236 ASP A CA 1
ATOM 1828 C C . ASP A 1 236 ? 32.176 -0.974 -21.013 1.00 69.62 236 ASP A C 1
ATOM 1830 O O . ASP A 1 236 ? 31.075 -0.613 -20.593 1.00 69.62 236 ASP A O 1
ATOM 1834 N N . ALA A 1 237 ? 33.044 -0.091 -21.517 1.00 63.16 237 ALA A N 1
ATOM 1835 C CA . ALA A 1 237 ? 32.865 1.369 -21.495 1.00 63.16 237 ALA A CA 1
ATOM 1836 C C . ALA A 1 237 ? 31.688 1.903 -22.352 1.00 63.16 237 ALA A C 1
ATOM 1838 O O . ALA A 1 237 ? 31.552 3.116 -2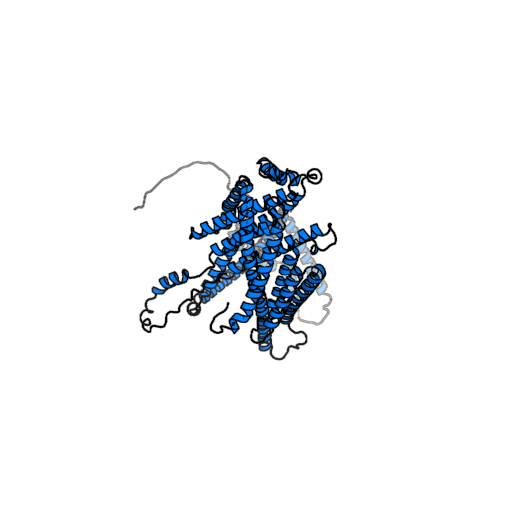2.524 1.00 63.16 237 ALA A O 1
ATOM 1839 N N . ALA A 1 238 ? 30.861 1.012 -22.905 1.00 73.38 238 ALA A N 1
ATOM 1840 C CA . ALA A 1 238 ? 29.602 1.331 -23.567 1.00 73.38 238 ALA A CA 1
ATOM 1841 C C . ALA A 1 238 ? 28.424 1.465 -22.581 1.00 73.38 238 ALA A C 1
ATOM 1843 O O . ALA A 1 238 ? 27.462 2.167 -22.895 1.00 73.38 238 ALA A O 1
ATOM 1844 N N . TYR A 1 239 ? 28.487 0.823 -21.406 1.00 74.19 239 TYR A N 1
ATOM 1845 C CA . TYR A 1 239 ? 27.354 0.748 -20.480 1.00 74.19 239 TYR A CA 1
ATOM 1846 C C . TYR A 1 239 ? 27.368 1.842 -19.396 1.00 74.19 239 TYR A C 1
ATOM 1848 O O . TYR A 1 239 ? 28.434 2.287 -18.957 1.00 74.19 239 TYR A O 1
ATOM 1856 N N . PRO A 1 240 ? 26.193 2.290 -18.909 1.00 76.81 240 PRO A N 1
ATOM 1857 C CA . PRO A 1 240 ? 26.116 3.262 -17.822 1.00 76.81 240 PRO A CA 1
ATOM 1858 C C . PRO A 1 240 ? 26.634 2.707 -16.490 1.00 76.81 240 PRO A C 1
ATOM 1860 O O . PRO A 1 240 ? 26.454 1.532 -16.172 1.00 76.81 240 PRO A O 1
ATOM 1863 N N . SER A 1 241 ? 27.117 3.590 -15.608 1.00 72.69 241 SER A N 1
ATOM 1864 C CA . SER A 1 241 ? 27.521 3.253 -14.225 1.00 72.69 241 SER A CA 1
ATOM 1865 C C . SER A 1 241 ? 26.414 2.616 -13.367 1.00 72.69 241 SER A C 1
ATOM 1867 O O . SER A 1 241 ? 26.662 2.169 -12.250 1.00 72.69 241 SER A O 1
ATOM 1869 N N . ASN A 1 242 ? 25.176 2.607 -13.863 1.00 77.69 242 ASN A N 1
ATOM 1870 C CA . ASN A 1 242 ? 24.024 1.987 -13.225 1.00 77.69 242 ASN A CA 1
ATOM 1871 C C . ASN A 1 242 ? 23.928 0.473 -13.501 1.00 77.69 242 ASN A C 1
ATOM 1873 O O . ASN A 1 242 ? 23.249 -0.203 -12.732 1.00 77.69 242 ASN A O 1
ATOM 1877 N N . CYS A 1 243 ? 24.614 -0.062 -14.525 1.00 83.44 243 CYS A N 1
ATOM 1878 C CA . CYS A 1 243 ? 24.499 -1.444 -15.024 1.00 83.44 243 CYS A CA 1
ATOM 1879 C C . CYS A 1 243 ? 24.505 -2.494 -13.902 1.00 83.44 243 CYS A C 1
ATOM 1881 O O . CYS A 1 243 ? 23.477 -3.107 -13.614 1.00 83.44 243 CYS A O 1
ATOM 1883 N N . VAL A 1 244 ? 25.614 -2.614 -13.161 1.00 82.06 244 VAL A N 1
ATOM 1884 C CA . VAL A 1 244 ? 25.758 -3.568 -12.039 1.00 82.06 244 VAL A CA 1
ATOM 1885 C C . VAL A 1 244 ? 24.656 -3.386 -10.979 1.00 82.06 244 VAL A C 1
ATOM 1887 O O . VAL A 1 244 ? 24.171 -4.359 -10.398 1.00 82.06 244 VAL A O 1
ATOM 1890 N N . GLY A 1 245 ? 24.223 -2.143 -10.744 1.00 82.38 245 GLY A N 1
ATOM 1891 C CA . GLY A 1 245 ? 23.149 -1.811 -9.809 1.00 82.38 245 GLY A CA 1
ATOM 1892 C C . GLY A 1 245 ? 21.764 -2.266 -10.281 1.00 82.38 245 GLY A C 1
ATOM 1893 O O . GLY A 1 245 ? 21.009 -2.816 -9.480 1.00 82.38 245 GLY A O 1
ATOM 1894 N N . ASN A 1 246 ? 21.432 -2.079 -11.563 1.00 87.06 246 ASN A N 1
ATOM 1895 C CA . ASN A 1 246 ? 20.187 -2.570 -12.163 1.00 87.06 246 ASN A CA 1
ATOM 1896 C C . ASN A 1 246 ? 20.159 -4.105 -12.161 1.00 87.06 246 ASN A C 1
ATOM 1898 O O . ASN A 1 246 ? 19.195 -4.696 -11.666 1.00 87.06 246 ASN A O 1
ATOM 1902 N N . GLN A 1 247 ? 21.240 -4.755 -12.608 1.00 86.81 247 GLN A N 1
ATOM 1903 C CA . GLN A 1 247 ? 21.320 -6.218 -12.650 1.00 86.81 247 GLN A CA 1
ATOM 1904 C C . GLN A 1 247 ? 21.132 -6.863 -11.265 1.00 86.81 247 GLN A C 1
ATOM 1906 O O . GLN A 1 247 ? 20.400 -7.847 -11.130 1.00 86.81 247 GLN A O 1
ATOM 1911 N N . LEU A 1 248 ? 21.738 -6.295 -10.213 1.00 86.56 248 LEU A N 1
ATOM 1912 C CA . LEU A 1 248 ? 21.552 -6.758 -8.830 1.00 86.56 248 LEU A CA 1
ATOM 1913 C C . LEU A 1 248 ? 20.094 -6.635 -8.358 1.00 86.56 248 LEU A C 1
ATOM 1915 O O . LEU A 1 248 ? 19.573 -7.572 -7.750 1.00 86.56 248 LEU A O 1
ATOM 1919 N N . VAL A 1 249 ? 19.425 -5.515 -8.655 1.00 91.44 249 VAL A N 1
ATOM 1920 C CA . VAL A 1 249 ? 18.013 -5.297 -8.295 1.00 91.44 249 VAL A CA 1
ATOM 1921 C C . VAL A 1 249 ? 17.105 -6.324 -8.981 1.00 91.44 249 VAL A C 1
ATOM 1923 O O . VAL A 1 249 ? 16.297 -6.964 -8.302 1.00 91.44 249 VAL A O 1
ATOM 1926 N N . TYR A 1 250 ? 17.267 -6.548 -10.291 1.00 92.62 250 TYR A N 1
ATOM 1927 C CA . TYR A 1 250 ? 16.452 -7.516 -11.034 1.00 92.62 250 TYR A CA 1
ATOM 1928 C C . TYR A 1 250 ? 16.667 -8.964 -10.559 1.00 92.62 250 TYR A C 1
ATOM 1930 O O . TYR A 1 250 ? 15.684 -9.681 -10.365 1.00 92.62 250 TYR A O 1
ATOM 1938 N N . ARG A 1 251 ? 17.908 -9.390 -10.265 1.00 91.62 251 ARG A N 1
ATOM 1939 C CA . ARG A 1 251 ? 18.185 -10.736 -9.710 1.00 91.62 251 ARG A CA 1
ATOM 1940 C C . ARG A 1 251 ? 17.551 -10.950 -8.322 1.00 91.62 251 ARG A C 1
ATOM 1942 O O . ARG A 1 251 ? 17.008 -12.022 -8.050 1.00 91.62 251 ARG A O 1
ATOM 1949 N N . ILE A 1 252 ? 17.560 -9.937 -7.447 1.00 92.50 252 ILE A N 1
ATOM 1950 C CA . ILE A 1 252 ? 16.915 -10.009 -6.117 1.00 92.50 252 ILE A CA 1
ATOM 1951 C C . ILE A 1 252 ? 15.383 -10.051 -6.247 1.00 92.50 252 ILE A C 1
ATOM 1953 O O . ILE A 1 252 ? 14.730 -10.888 -5.621 1.00 92.50 252 ILE A O 1
ATOM 1957 N N . SER A 1 253 ? 14.810 -9.186 -7.087 1.00 95.25 253 SER A N 1
ATOM 1958 C CA . SER A 1 253 ? 13.369 -9.142 -7.370 1.00 95.25 253 SER A CA 1
ATOM 1959 C C . SER A 1 253 ? 12.848 -10.464 -7.948 1.00 95.25 253 SER A C 1
ATOM 1961 O O . SER A 1 253 ? 11.903 -11.034 -7.400 1.00 95.25 253 SER A O 1
ATOM 1963 N N . PHE A 1 254 ? 13.532 -11.022 -8.953 1.00 95.25 254 PHE A N 1
ATOM 1964 C CA . PHE A 1 254 ? 13.214 -12.329 -9.535 1.00 95.25 254 PHE A CA 1
ATOM 1965 C C . PHE A 1 254 ? 13.198 -13.444 -8.482 1.00 95.25 254 PHE A C 1
ATOM 1967 O O . PHE A 1 254 ? 12.285 -14.274 -8.453 1.00 95.25 254 PHE A O 1
ATOM 1974 N N . SER A 1 255 ? 14.172 -13.425 -7.571 1.00 94.56 255 SER A N 1
ATOM 1975 C CA . SER A 1 255 ? 14.295 -14.414 -6.497 1.00 94.56 255 SER A CA 1
ATOM 1976 C C . SER A 1 255 ? 13.138 -14.343 -5.495 1.00 94.56 255 SER A C 1
ATOM 1978 O O . SER A 1 255 ? 12.624 -15.382 -5.077 1.00 94.56 255 SER A O 1
ATOM 1980 N N . LEU A 1 256 ? 12.681 -13.134 -5.146 1.00 94.06 256 LEU A N 1
ATOM 1981 C CA . LEU A 1 256 ? 11.482 -12.927 -4.325 1.00 94.06 256 LEU A CA 1
ATOM 1982 C C . LEU A 1 256 ? 10.207 -13.355 -5.060 1.00 94.06 256 LEU A C 1
ATOM 1984 O O . LEU A 1 256 ? 9.372 -14.037 -4.469 1.00 94.06 256 LEU A O 1
ATOM 1988 N N . GLY A 1 257 ? 10.071 -13.007 -6.342 1.00 94.44 257 GLY A N 1
ATOM 1989 C CA . GLY A 1 257 ? 8.924 -13.396 -7.165 1.00 94.44 257 GLY A CA 1
ATOM 1990 C C . GLY A 1 257 ? 8.782 -14.913 -7.264 1.00 94.44 257 GLY A C 1
ATOM 1991 O O . GLY A 1 257 ? 7.705 -15.452 -7.004 1.00 94.44 257 GLY A O 1
ATOM 1992 N N . CYS A 1 258 ? 9.882 -15.623 -7.532 1.00 93.88 258 CYS A N 1
ATOM 1993 C CA . CYS A 1 258 ? 9.917 -17.086 -7.516 1.00 93.88 258 CYS A CA 1
ATOM 1994 C C . CYS A 1 258 ? 9.583 -17.655 -6.130 1.00 93.88 258 CYS A C 1
ATOM 1996 O O . CYS A 1 258 ? 8.779 -18.579 -6.026 1.00 93.88 258 CYS A O 1
ATOM 1998 N N . PHE A 1 259 ? 10.149 -17.092 -5.058 1.00 93.25 259 PHE A N 1
ATOM 1999 C CA . PHE A 1 259 ? 9.883 -17.530 -3.686 1.00 93.25 259 PHE A CA 1
ATOM 2000 C C . PHE A 1 259 ? 8.403 -17.388 -3.293 1.00 93.25 259 PHE A C 1
ATOM 2002 O O . PHE A 1 259 ? 7.810 -18.346 -2.789 1.00 93.25 259 PHE A O 1
ATOM 2009 N N . PHE A 1 260 ? 7.773 -16.242 -3.569 1.00 92.00 260 PHE A N 1
ATOM 2010 C CA . PHE A 1 260 ? 6.349 -16.043 -3.287 1.00 92.00 260 PHE A CA 1
ATOM 2011 C C . PHE A 1 260 ? 5.444 -16.862 -4.218 1.00 92.00 260 PHE A C 1
ATOM 2013 O O . PHE A 1 260 ? 4.434 -17.379 -3.749 1.00 92.00 260 PHE A O 1
ATOM 2020 N N . THR A 1 261 ? 5.833 -17.084 -5.480 1.00 90.50 261 THR A N 1
ATOM 2021 C CA . THR A 1 261 ? 5.117 -17.991 -6.403 1.00 90.50 261 THR A CA 1
ATOM 2022 C C . THR A 1 261 ? 5.124 -19.430 -5.893 1.00 90.50 261 THR A C 1
ATOM 2024 O O . THR A 1 261 ? 4.079 -20.072 -5.819 1.00 90.50 261 THR A O 1
ATOM 2027 N N . LEU A 1 262 ? 6.288 -19.936 -5.479 1.00 87.88 262 LEU A N 1
ATOM 2028 C CA . LEU A 1 262 ? 6.416 -21.281 -4.917 1.00 87.88 262 LEU A CA 1
ATOM 2029 C C . LEU A 1 262 ? 5.662 -21.408 -3.589 1.00 87.88 262 LEU A C 1
ATOM 2031 O O . LEU A 1 262 ? 5.024 -22.428 -3.352 1.00 87.88 262 LEU A O 1
ATOM 2035 N N . THR A 1 263 ? 5.674 -20.365 -2.754 1.00 81.94 263 THR A N 1
ATOM 2036 C CA . THR A 1 263 ? 4.917 -20.340 -1.491 1.00 81.94 263 THR A CA 1
ATOM 2037 C C . THR A 1 263 ? 3.402 -20.322 -1.731 1.00 81.94 263 THR A C 1
ATOM 2039 O O . THR A 1 263 ? 2.685 -21.065 -1.067 1.00 81.94 263 THR A O 1
ATOM 2042 N N . ALA A 1 264 ? 2.913 -19.573 -2.729 1.00 82.94 264 ALA A N 1
ATOM 2043 C CA . ALA A 1 264 ? 1.509 -19.603 -3.149 1.00 82.94 264 ALA A CA 1
ATOM 2044 C C . ALA A 1 264 ? 1.081 -21.004 -3.615 1.00 82.94 264 ALA A C 1
ATOM 2046 O O . ALA A 1 264 ? 0.063 -21.523 -3.167 1.00 82.94 264 ALA A O 1
ATOM 2047 N N . LEU A 1 265 ? 1.883 -21.644 -4.474 1.00 82.50 265 LEU A N 1
ATOM 2048 C CA . LEU A 1 265 ? 1.614 -23.001 -4.961 1.00 82.50 265 LEU A CA 1
ATOM 2049 C C . LEU A 1 265 ? 1.656 -24.042 -3.830 1.00 82.50 265 LEU A C 1
ATOM 2051 O O . LEU A 1 265 ? 0.831 -24.951 -3.809 1.00 82.50 265 LEU A O 1
ATOM 2055 N N . LEU A 1 266 ? 2.576 -23.896 -2.870 1.00 76.81 266 LEU A N 1
ATOM 2056 C CA . LEU A 1 266 ? 2.645 -24.744 -1.676 1.00 76.81 266 LEU A CA 1
ATOM 2057 C C . LEU A 1 266 ? 1.410 -24.576 -0.782 1.00 76.81 266 LEU A C 1
ATOM 2059 O O . LEU A 1 266 ? 0.856 -25.584 -0.355 1.00 76.81 266 LEU A O 1
ATOM 2063 N N . SER A 1 267 ? 0.951 -23.343 -0.550 1.00 72.69 267 SER A N 1
ATOM 2064 C CA . SER A 1 267 ? -0.290 -23.046 0.182 1.00 72.69 267 SER A CA 1
ATOM 2065 C C . SER A 1 267 ? -1.512 -23.693 -0.491 1.00 72.69 267 SER A C 1
ATOM 2067 O O . SER A 1 267 ? -2.245 -24.443 0.152 1.00 72.69 267 SER A O 1
ATOM 2069 N N . CYS A 1 268 ? -1.655 -23.556 -1.816 1.00 68.62 268 CYS A N 1
ATOM 2070 C CA . CYS A 1 268 ? -2.729 -24.201 -2.586 1.00 68.62 268 CYS A CA 1
ATOM 2071 C C . CYS A 1 268 ? -2.715 -25.746 -2.551 1.00 68.62 268 CYS A C 1
ATOM 2073 O O . CYS A 1 268 ? -3.729 -26.366 -2.871 1.00 68.62 268 CYS A O 1
ATOM 2075 N N . VAL A 1 269 ? -1.589 -26.381 -2.204 1.00 68.62 269 VAL A N 1
ATOM 2076 C CA . VAL A 1 269 ? -1.439 -27.851 -2.144 1.00 68.62 269 VAL A CA 1
ATOM 2077 C C . VAL A 1 269 ? -1.500 -28.389 -0.707 1.00 68.62 269 VAL A C 1
ATOM 2079 O O . VAL A 1 269 ? -1.938 -29.518 -0.486 1.00 68.62 269 VAL A O 1
ATOM 2082 N N . MET A 1 270 ? -1.070 -27.607 0.286 1.00 61.59 270 MET A N 1
ATOM 2083 C CA . MET A 1 270 ? -0.881 -28.051 1.669 1.00 61.59 270 MET A CA 1
ATOM 2084 C C . MET A 1 270 ? -2.021 -27.587 2.579 1.00 61.59 270 MET A C 1
ATOM 2086 O O . MET A 1 270 ? -1.869 -26.648 3.353 1.00 61.59 270 MET A O 1
ATOM 2090 N N . THR A 1 271 ? -3.133 -28.326 2.594 1.00 54.41 271 THR A N 1
ATOM 2091 C CA . THR A 1 271 ? -4.342 -28.024 3.397 1.00 54.41 271 THR A CA 1
ATOM 2092 C C . THR A 1 271 ? -4.162 -28.061 4.932 1.00 54.41 271 THR A C 1
ATOM 2094 O O . THR A 1 271 ? -5.153 -28.057 5.661 1.00 54.41 271 THR A O 1
ATOM 2097 N N . LYS A 1 272 ? -2.924 -28.160 5.441 1.00 51.50 272 LYS A N 1
ATOM 2098 C CA . LYS A 1 272 ? -2.535 -28.006 6.856 1.00 51.50 272 LYS A CA 1
ATOM 2099 C C . LYS A 1 272 ? -1.132 -27.393 6.944 1.00 51.50 272 LYS A C 1
ATOM 2101 O O . LYS A 1 272 ? -0.134 -28.115 6.915 1.00 51.50 272 LYS A O 1
ATOM 2106 N N . GLY A 1 273 ? -1.060 -26.067 7.049 1.00 52.88 273 GLY A N 1
ATOM 2107 C CA . GLY A 1 273 ? 0.195 -25.326 7.183 1.00 52.88 273 GLY A CA 1
ATOM 2108 C C . GLY A 1 273 ? 0.861 -25.493 8.555 1.00 52.88 273 GLY A C 1
ATOM 2109 O O . GLY A 1 273 ? 0.224 -25.376 9.599 1.00 52.88 273 GLY A O 1
ATOM 2110 N N . CYS A 1 274 ? 2.179 -25.711 8.572 1.00 47.84 274 CYS A N 1
ATOM 2111 C CA . CYS A 1 274 ? 2.994 -25.613 9.789 1.00 47.84 274 CYS A CA 1
ATOM 2112 C C . CYS A 1 274 ? 3.398 -24.150 10.050 1.00 47.84 274 CYS A C 1
ATOM 2114 O O . CYS A 1 274 ? 4.581 -23.812 9.990 1.00 47.84 274 CYS A O 1
ATOM 2116 N N . GLU A 1 275 ? 2.425 -23.285 10.350 1.00 52.16 275 GLU A N 1
ATOM 2117 C CA . GLU A 1 275 ? 2.578 -21.823 10.518 1.00 52.16 275 GLU A CA 1
ATOM 2118 C C . GLU A 1 275 ? 3.376 -21.360 11.759 1.00 52.16 275 GLU A C 1
ATOM 2120 O O . GLU A 1 275 ? 3.233 -20.244 12.258 1.00 52.16 275 GLU A O 1
ATOM 2125 N N . ASN A 1 276 ? 4.274 -22.192 12.280 1.00 55.09 276 ASN A N 1
ATOM 2126 C CA . ASN A 1 276 ? 5.205 -21.742 13.302 1.00 55.09 276 ASN A CA 1
ATOM 2127 C C . ASN A 1 276 ? 6.274 -20.848 12.657 1.00 55.09 276 ASN A C 1
ATOM 2129 O O . ASN A 1 276 ? 7.023 -21.296 11.790 1.00 55.09 276 ASN A O 1
ATOM 2133 N N . VAL A 1 277 ? 6.441 -19.620 13.162 1.00 55.16 277 VAL A N 1
ATOM 2134 C CA . VAL A 1 277 ? 7.504 -18.671 12.750 1.00 55.16 277 VAL A CA 1
ATOM 2135 C C . VAL A 1 277 ? 8.907 -19.314 12.790 1.00 55.16 277 VAL A C 1
ATOM 2137 O O . VAL A 1 277 ? 9.778 -19.004 11.978 1.00 55.16 277 VAL A O 1
ATOM 2140 N N . CYS A 1 278 ? 9.110 -20.290 13.682 1.00 55.59 278 CYS A N 1
ATOM 2141 C CA . CYS A 1 278 ? 10.319 -21.113 13.750 1.00 55.59 278 CYS A CA 1
ATOM 2142 C C . CYS A 1 278 ? 10.572 -21.935 12.464 1.00 55.59 278 CYS A C 1
ATOM 2144 O O . CYS A 1 278 ? 11.704 -21.999 11.990 1.00 55.59 278 CYS A O 1
ATOM 2146 N N . CYS A 1 279 ? 9.530 -22.512 11.856 1.00 60.66 279 CYS A N 1
ATOM 2147 C CA . CYS A 1 279 ? 9.625 -23.261 10.600 1.00 60.66 279 CYS A CA 1
ATOM 2148 C C . CYS A 1 279 ? 9.946 -22.346 9.407 1.00 60.66 279 CYS A C 1
ATOM 2150 O O . CYS A 1 279 ? 10.728 -22.733 8.537 1.00 60.66 279 CYS A O 1
ATOM 2152 N N . MET A 1 280 ? 9.417 -21.116 9.395 1.00 62.75 280 MET A N 1
ATOM 2153 C CA . MET A 1 280 ? 9.728 -20.131 8.351 1.00 62.75 280 MET A CA 1
ATOM 2154 C C . MET A 1 280 ? 11.220 -19.771 8.349 1.00 62.75 280 MET A C 1
ATOM 2156 O O . MET A 1 280 ? 11.892 -19.882 7.322 1.00 62.75 280 MET A O 1
ATOM 2160 N N . LEU A 1 281 ? 11.781 -19.440 9.516 1.00 62.12 281 LEU A N 1
ATOM 2161 C CA . LEU A 1 281 ? 13.199 -19.082 9.630 1.00 62.12 281 LEU A CA 1
ATOM 2162 C C . LEU A 1 281 ? 14.156 -20.263 9.386 1.00 62.12 281 LEU A C 1
ATOM 2164 O O . LEU A 1 281 ? 15.233 -20.055 8.831 1.00 62.12 281 LEU A O 1
ATOM 2168 N N . LEU A 1 282 ? 13.788 -21.488 9.780 1.00 68.19 282 LEU A N 1
ATOM 2169 C CA . LEU A 1 282 ? 14.666 -22.660 9.654 1.00 68.19 282 LEU A CA 1
ATOM 2170 C C . LEU A 1 282 ? 14.642 -23.334 8.274 1.00 68.19 282 LEU A C 1
ATOM 2172 O O . LEU A 1 282 ? 15.625 -23.983 7.923 1.00 68.19 282 LEU A O 1
ATOM 2176 N N . PHE A 1 283 ? 13.559 -23.204 7.498 1.00 75.12 283 PHE A N 1
ATOM 2177 C CA . PHE A 1 283 ? 13.425 -23.874 6.195 1.00 75.12 283 PHE A CA 1
ATOM 2178 C C . PHE A 1 283 ? 13.256 -22.900 5.023 1.00 75.12 283 PHE A C 1
ATOM 2180 O O . PHE A 1 283 ? 13.987 -22.991 4.036 1.00 75.12 283 PHE A O 1
ATOM 2187 N N . GLN A 1 284 ? 12.336 -21.936 5.124 1.00 78.31 284 GLN A N 1
ATOM 2188 C CA . GLN A 1 284 ? 12.022 -21.046 4.001 1.00 78.31 284 GLN A CA 1
ATOM 2189 C C . GLN A 1 284 ? 13.120 -20.008 3.737 1.00 78.31 284 GLN A C 1
ATOM 2191 O O . GLN A 1 284 ? 13.393 -19.704 2.580 1.00 78.31 284 GLN A O 1
ATOM 2196 N N . LEU A 1 285 ? 13.787 -19.487 4.773 1.00 82.12 285 LEU A N 1
ATOM 2197 C CA . LEU A 1 285 ? 14.874 -18.518 4.582 1.00 82.12 285 LEU A CA 1
ATOM 2198 C C . LEU A 1 285 ? 16.110 -19.140 3.891 1.00 82.12 285 LEU A C 1
ATOM 2200 O O . LEU A 1 285 ? 16.592 -18.546 2.926 1.00 82.12 285 LEU A O 1
ATOM 2204 N N . PRO A 1 286 ? 16.596 -20.344 4.268 1.00 85.75 286 PRO A N 1
ATOM 2205 C CA . PRO A 1 286 ? 17.590 -21.070 3.471 1.00 85.75 286 PRO A CA 1
ATOM 2206 C C . PRO A 1 286 ? 17.131 -21.376 2.038 1.00 85.75 286 PRO A C 1
ATOM 2208 O O . PRO A 1 286 ? 17.936 -21.283 1.113 1.00 85.75 286 PRO A O 1
ATOM 2211 N N . PHE A 1 287 ? 15.847 -21.691 1.832 1.00 86.94 287 PHE A N 1
ATOM 2212 C CA . PHE A 1 287 ? 15.281 -21.932 0.501 1.00 86.94 287 PHE A CA 1
ATOM 2213 C C . PHE A 1 287 ? 15.290 -20.666 -0.376 1.00 86.94 287 PHE A C 1
ATOM 2215 O O . PHE A 1 287 ? 15.760 -20.717 -1.512 1.00 86.94 287 PHE A O 1
ATOM 2222 N N . TYR A 1 288 ? 14.884 -19.513 0.171 1.00 89.69 288 TYR A N 1
ATOM 2223 C CA . TYR A 1 288 ? 15.008 -18.209 -0.490 1.00 89.69 288 TYR A CA 1
ATOM 2224 C C . TYR A 1 288 ? 16.463 -17.897 -0.868 1.00 89.69 288 TYR A C 1
ATOM 2226 O O . TYR A 1 288 ? 16.736 -17.525 -2.008 1.00 89.69 288 TYR A O 1
ATOM 2234 N N . LEU A 1 289 ? 17.413 -18.101 0.053 1.00 87.50 289 LEU A N 1
ATOM 2235 C CA . LEU A 1 289 ? 18.838 -17.899 -0.228 1.00 87.50 289 LEU A CA 1
ATOM 2236 C C . LEU A 1 289 ? 19.359 -18.850 -1.321 1.00 87.50 289 LEU 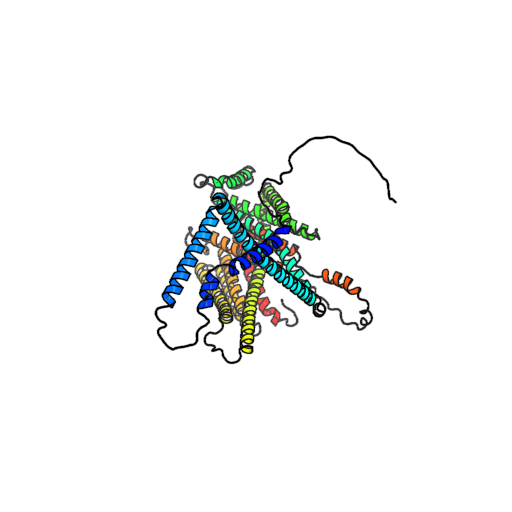A C 1
ATOM 2238 O O . LEU A 1 289 ? 20.202 -18.447 -2.117 1.00 87.50 289 LEU A O 1
ATOM 2242 N N . GLY A 1 290 ? 18.834 -20.077 -1.406 1.00 88.38 290 GLY A N 1
ATOM 2243 C CA . GLY A 1 290 ? 19.124 -21.011 -2.497 1.00 88.38 290 GLY A CA 1
ATOM 2244 C C . GLY A 1 290 ? 18.648 -20.501 -3.862 1.00 88.38 290 GLY A C 1
ATOM 2245 O O . GLY A 1 290 ? 19.420 -20.516 -4.823 1.00 88.38 290 GLY A O 1
ATOM 2246 N N . ILE A 1 291 ? 17.414 -19.988 -3.943 1.00 91.19 291 ILE A N 1
ATOM 2247 C CA . ILE A 1 291 ? 16.877 -19.346 -5.158 1.00 91.19 291 ILE A CA 1
ATOM 2248 C C . ILE A 1 291 ? 17.727 -18.121 -5.527 1.00 91.19 291 ILE A C 1
ATOM 2250 O O . ILE A 1 291 ? 18.142 -17.991 -6.677 1.00 91.19 291 ILE A O 1
ATOM 2254 N N . LEU A 1 292 ? 18.060 -17.274 -4.547 1.00 89.44 292 LEU A N 1
ATOM 2255 C CA . LEU A 1 292 ? 18.875 -16.076 -4.752 1.00 89.44 292 LEU A CA 1
ATOM 2256 C C . LEU A 1 292 ? 20.274 -16.400 -5.288 1.00 89.44 292 LEU A C 1
ATOM 2258 O O . LEU A 1 292 ? 20.727 -15.753 -6.226 1.00 89.44 292 LEU A O 1
ATOM 2262 N N . VAL A 1 293 ? 20.941 -17.428 -4.753 1.00 86.69 293 VAL A N 1
ATOM 2263 C CA . VAL A 1 293 ? 22.226 -17.909 -5.289 1.00 86.69 293 VAL A CA 1
ATOM 2264 C C . VAL A 1 293 ? 22.057 -18.476 -6.703 1.00 86.69 293 VAL A C 1
ATOM 2266 O O . VAL A 1 293 ? 22.864 -18.170 -7.577 1.00 86.69 293 VAL A O 1
ATOM 2269 N N . THR A 1 294 ? 20.986 -19.232 -6.963 1.00 87.88 294 THR A N 1
ATOM 2270 C CA . THR A 1 294 ? 20.678 -19.776 -8.301 1.00 87.88 294 THR A CA 1
ATOM 2271 C C . THR A 1 294 ? 20.471 -18.661 -9.336 1.00 87.88 294 THR A C 1
ATOM 2273 O O . THR A 1 294 ? 20.931 -18.785 -10.469 1.00 87.88 294 THR A O 1
ATOM 2276 N N . SER A 1 295 ? 19.876 -17.529 -8.940 1.00 89.25 295 SER A N 1
ATOM 2277 C CA . SER A 1 295 ? 19.638 -16.366 -9.808 1.00 89.25 295 SER A CA 1
ATOM 2278 C C . SER A 1 295 ? 20.912 -15.725 -10.387 1.00 89.25 295 SER A C 1
ATOM 2280 O O . SER A 1 295 ? 20.820 -14.988 -11.373 1.00 89.25 295 SER A O 1
ATOM 2282 N N . PHE A 1 296 ? 22.095 -15.984 -9.816 1.00 84.62 296 PHE A N 1
ATOM 2283 C CA . PHE A 1 296 ? 23.379 -15.514 -10.361 1.00 84.62 296 PHE A CA 1
ATOM 2284 C C . PHE A 1 296 ? 23.963 -16.428 -11.449 1.00 84.62 296 PHE A C 1
ATOM 2286 O O . PHE A 1 296 ? 24.826 -15.982 -12.194 1.00 84.62 296 PHE A O 1
ATOM 2293 N N . PHE A 1 297 ? 23.472 -17.664 -11.590 1.00 85.62 297 PHE A N 1
ATOM 2294 C CA . PHE A 1 297 ? 23.868 -18.582 -12.672 1.00 85.62 297 PHE A CA 1
ATOM 2295 C C . PHE A 1 297 ? 23.000 -18.434 -13.935 1.00 85.62 297 PHE A C 1
ATOM 2297 O O . PHE A 1 297 ? 23.242 -19.102 -14.938 1.00 85.62 297 PHE A O 1
ATOM 2304 N N . ILE A 1 298 ? 21.975 -17.578 -13.890 1.00 86.81 298 ILE A N 1
ATOM 2305 C CA . ILE A 1 298 ? 21.084 -17.294 -15.018 1.00 86.81 298 ILE A CA 1
ATOM 2306 C C . ILE A 1 298 ? 21.733 -16.217 -15.916 1.00 86.81 298 ILE A C 1
ATOM 2308 O O . ILE A 1 298 ? 22.162 -15.184 -15.386 1.00 86.81 298 ILE A O 1
ATOM 2312 N N . PRO A 1 299 ? 21.813 -16.421 -17.248 1.00 86.44 299 PRO A N 1
ATOM 2313 C CA . PRO A 1 299 ? 22.465 -15.492 -18.173 1.00 86.44 299 PRO A CA 1
ATOM 2314 C C . PRO A 1 299 ? 21.670 -14.195 -18.373 1.00 86.44 299 PRO A C 1
ATOM 2316 O O . PRO A 1 299 ? 20.447 -14.163 -18.240 1.00 86.44 299 PRO A O 1
ATOM 2319 N N . ASN A 1 300 ? 22.373 -13.130 -18.753 1.00 83.69 300 ASN A N 1
ATOM 2320 C CA . ASN A 1 300 ? 21.848 -11.761 -18.782 1.00 83.69 300 ASN A CA 1
ATOM 2321 C C . ASN A 1 300 ? 20.657 -11.577 -19.738 1.00 83.69 300 ASN A C 1
ATOM 2323 O O . ASN A 1 300 ? 19.656 -10.982 -19.348 1.00 83.69 300 ASN A O 1
ATOM 2327 N N . GLY A 1 301 ? 20.683 -12.207 -20.918 1.00 84.31 301 GLY A N 1
ATOM 2328 C CA . GLY A 1 301 ? 19.567 -12.180 -21.878 1.00 84.31 301 GLY A CA 1
ATOM 2329 C C . GLY A 1 301 ? 18.250 -12.817 -21.398 1.00 84.31 301 GLY A C 1
ATOM 2330 O O . GLY A 1 301 ? 17.222 -12.624 -22.037 1.00 84.31 301 GLY A O 1
ATOM 2331 N N . PHE A 1 302 ? 18.229 -13.551 -20.275 1.00 90.31 302 PHE A N 1
ATOM 2332 C CA . PHE A 1 302 ? 16.964 -13.929 -19.625 1.00 90.31 302 PHE A CA 1
ATOM 2333 C C . PHE A 1 302 ? 16.344 -12.748 -18.869 1.00 90.31 302 PHE A C 1
ATOM 2335 O O . PHE A 1 302 ? 15.124 -12.585 -18.860 1.00 90.31 302 PHE A O 1
ATOM 2342 N N . PHE A 1 303 ? 17.175 -11.929 -18.219 1.00 89.19 303 PHE A N 1
ATOM 2343 C CA . PHE A 1 303 ? 16.690 -10.820 -17.407 1.00 89.19 303 PHE A CA 1
ATOM 2344 C C . PHE A 1 303 ? 16.198 -9.644 -18.242 1.00 89.19 303 PHE A C 1
ATOM 2346 O O . PHE A 1 303 ? 15.316 -8.934 -17.777 1.00 89.19 303 PHE A O 1
ATOM 2353 N N . ASP A 1 304 ? 16.685 -9.491 -19.472 1.00 86.25 304 ASP A N 1
ATOM 2354 C CA . ASP A 1 304 ? 16.139 -8.553 -20.456 1.00 86.25 304 ASP A CA 1
ATOM 2355 C C . ASP A 1 304 ? 14.622 -8.774 -20.648 1.00 86.25 304 ASP A C 1
ATOM 2357 O O . ASP A 1 304 ? 13.806 -7.924 -20.294 1.00 86.25 304 ASP A O 1
ATOM 2361 N N . GLY A 1 305 ? 14.213 -9.999 -21.007 1.00 89.31 305 GLY A N 1
ATOM 2362 C CA . GLY A 1 305 ? 12.794 -10.380 -21.075 1.00 89.31 305 GLY A CA 1
ATOM 2363 C C . GLY A 1 305 ? 12.055 -10.368 -19.724 1.00 89.31 305 GLY A C 1
ATOM 2364 O O . GLY A 1 305 ? 10.829 -10.254 -19.690 1.00 89.31 305 GLY A O 1
ATOM 2365 N N . TYR A 1 306 ? 12.770 -10.449 -18.595 1.00 93.00 306 TYR A N 1
ATOM 2366 C CA . TYR A 1 306 ? 12.176 -10.267 -17.265 1.00 93.00 306 TYR A CA 1
ATOM 2367 C C . TYR A 1 306 ? 11.810 -8.801 -16.982 1.00 93.00 306 TYR A C 1
ATOM 2369 O O . TYR A 1 306 ? 10.823 -8.568 -16.282 1.00 93.00 306 TYR A O 1
ATOM 2377 N N . VAL A 1 307 ? 12.530 -7.819 -17.547 1.00 90.50 307 VAL A N 1
ATOM 2378 C CA . VAL A 1 307 ? 12.190 -6.391 -17.407 1.00 90.50 307 VAL A CA 1
ATOM 2379 C C . VAL A 1 307 ? 10.795 -6.111 -17.965 1.00 90.50 307 VAL A C 1
ATOM 2381 O O . VAL A 1 307 ? 9.991 -5.472 -17.292 1.00 90.50 307 VAL A O 1
ATOM 2384 N N . ASP A 1 308 ? 10.455 -6.636 -19.142 1.00 88.62 308 ASP A N 1
ATOM 2385 C CA . ASP A 1 308 ? 9.135 -6.409 -19.748 1.00 88.62 308 ASP A CA 1
ATOM 2386 C C . ASP A 1 308 ? 7.997 -7.098 -18.984 1.00 88.62 308 ASP A C 1
ATOM 2388 O O . ASP A 1 308 ? 6.923 -6.516 -18.795 1.00 88.62 308 ASP A O 1
ATOM 2392 N N . ILE A 1 309 ? 8.245 -8.288 -18.428 1.00 91.56 309 ILE A N 1
ATOM 2393 C CA . ILE A 1 309 ? 7.308 -8.937 -17.498 1.00 91.56 309 ILE A CA 1
ATOM 2394 C C . ILE A 1 309 ? 7.130 -8.075 -16.235 1.00 91.56 309 ILE A C 1
ATOM 2396 O O . ILE A 1 309 ? 6.000 -7.871 -15.778 1.00 91.56 309 ILE A O 1
ATOM 2400 N N . ALA A 1 310 ? 8.219 -7.522 -15.690 1.00 92.25 310 ALA A N 1
ATOM 2401 C CA . ALA A 1 310 ? 8.181 -6.636 -14.530 1.00 92.25 310 ALA A CA 1
ATOM 2402 C C . ALA A 1 310 ? 7.461 -5.309 -14.825 1.00 92.25 310 ALA A C 1
ATOM 2404 O O . ALA A 1 310 ? 6.691 -4.857 -13.977 1.00 92.25 310 ALA A O 1
ATOM 2405 N N . ARG A 1 311 ? 7.620 -4.723 -16.020 1.00 87.81 311 ARG A N 1
ATOM 2406 C CA . ARG A 1 311 ? 6.890 -3.528 -16.496 1.00 87.81 311 ARG A CA 1
ATOM 2407 C C . ARG A 1 311 ? 5.380 -3.756 -16.506 1.00 87.81 311 ARG A C 1
ATOM 2409 O O . ARG A 1 311 ? 4.642 -2.988 -15.887 1.00 87.81 311 ARG A O 1
ATOM 2416 N N . VAL A 1 312 ? 4.919 -4.836 -17.143 1.00 88.19 312 VAL A N 1
ATOM 2417 C CA . VAL A 1 312 ? 3.483 -5.164 -17.236 1.00 88.19 312 VAL A CA 1
ATOM 2418 C C . VAL A 1 312 ? 2.893 -5.490 -15.859 1.00 88.19 312 VAL A C 1
ATOM 2420 O O . VAL A 1 312 ? 1.842 -4.960 -15.493 1.00 88.19 312 VAL A O 1
ATOM 2423 N N . ALA A 1 313 ? 3.590 -6.293 -15.048 1.00 90.62 313 ALA A N 1
ATOM 2424 C CA . ALA A 1 313 ? 3.160 -6.596 -13.682 1.00 90.62 313 ALA A CA 1
ATOM 2425 C C . ALA A 1 313 ? 3.151 -5.355 -12.769 1.00 90.62 313 ALA A C 1
ATOM 2427 O O . ALA A 1 313 ? 2.296 -5.243 -11.891 1.00 90.62 313 ALA A O 1
ATOM 2428 N N . SER A 1 314 ? 4.057 -4.401 -12.999 1.00 90.31 314 SER A N 1
ATOM 2429 C CA . SER A 1 314 ? 4.109 -3.122 -12.279 1.00 90.31 314 SER A CA 1
ATOM 2430 C C . SER A 1 314 ? 2.959 -2.195 -12.640 1.00 90.31 314 SER A C 1
ATOM 2432 O O . SER A 1 314 ? 2.411 -1.553 -11.750 1.00 90.31 314 SER A O 1
ATOM 2434 N N . ALA A 1 315 ? 2.551 -2.145 -13.911 1.00 84.19 315 ALA A N 1
ATOM 2435 C CA . ALA A 1 315 ? 1.358 -1.406 -14.321 1.00 84.19 315 ALA A CA 1
ATOM 2436 C C . ALA A 1 315 ? 0.100 -1.952 -13.619 1.00 84.19 315 ALA A C 1
ATOM 2438 O O . ALA A 1 315 ? -0.683 -1.180 -13.064 1.00 84.19 315 ALA A O 1
ATOM 2439 N N . LEU A 1 316 ? -0.044 -3.283 -13.543 1.00 86.12 316 LEU A N 1
ATOM 2440 C CA . LEU A 1 316 ? -1.107 -3.920 -12.758 1.00 86.12 316 LEU A CA 1
ATOM 2441 C C . LEU A 1 316 ? -0.985 -3.594 -11.259 1.00 86.12 316 LEU A C 1
ATOM 2443 O O . LEU A 1 316 ? -1.982 -3.242 -10.632 1.00 86.12 316 LEU A O 1
ATOM 2447 N N . PHE A 1 317 ? 0.221 -3.664 -10.683 1.00 89.56 317 PHE A N 1
ATOM 2448 C CA . PHE A 1 317 ? 0.425 -3.341 -9.269 1.00 89.56 317 PHE A CA 1
ATOM 2449 C C . PHE A 1 317 ? 0.089 -1.882 -8.943 1.00 89.56 317 PHE A C 1
ATOM 2451 O O . PHE A 1 317 ? -0.485 -1.647 -7.890 1.00 89.56 317 PHE A O 1
ATOM 2458 N N . ILE A 1 318 ? 0.359 -0.910 -9.825 1.00 86.31 318 ILE A N 1
ATOM 2459 C CA . ILE A 1 318 ? -0.056 0.490 -9.614 1.00 86.31 318 ILE A CA 1
ATOM 2460 C C . ILE A 1 318 ? -1.590 0.599 -9.550 1.00 86.31 318 ILE A C 1
ATOM 2462 O O . ILE A 1 318 ? -2.113 1.272 -8.663 1.00 86.31 318 ILE A O 1
ATOM 2466 N N . VAL A 1 319 ? -2.328 -0.102 -10.418 1.00 82.25 319 VAL A N 1
ATOM 2467 C CA . VAL A 1 319 ? -3.806 -0.124 -10.366 1.00 82.25 319 VAL A CA 1
ATOM 2468 C C . VAL A 1 319 ? -4.321 -0.765 -9.071 1.00 82.25 319 VAL A C 1
ATOM 2470 O O . VAL A 1 319 ? -5.290 -0.279 -8.493 1.00 82.25 319 VAL A O 1
ATOM 2473 N N . LEU A 1 320 ? -3.649 -1.793 -8.547 1.00 83.56 320 LEU A N 1
ATOM 2474 C CA . LEU A 1 320 ? -3.970 -2.337 -7.220 1.00 83.56 320 LEU A CA 1
ATOM 2475 C C . LEU A 1 320 ? -3.582 -1.369 -6.091 1.00 83.56 320 LEU A C 1
ATOM 2477 O O . LEU A 1 320 ? -4.349 -1.192 -5.149 1.00 83.56 320 LEU A O 1
ATOM 2481 N N . GLN A 1 321 ? -2.436 -0.695 -6.204 1.00 87.75 321 GLN A N 1
ATOM 2482 C CA . GLN A 1 321 ? -1.941 0.304 -5.255 1.00 87.75 321 GLN A CA 1
ATOM 2483 C C . GLN A 1 321 ? -2.931 1.464 -5.095 1.00 87.75 321 GLN A C 1
ATOM 2485 O O . GLN A 1 321 ? -3.181 1.895 -3.973 1.00 87.75 321 GLN A O 1
ATOM 2490 N N . ILE A 1 322 ? -3.546 1.908 -6.194 1.00 82.44 322 ILE A N 1
ATOM 2491 C CA . ILE A 1 322 ? -4.661 2.861 -6.209 1.00 82.44 322 ILE A CA 1
ATOM 2492 C C . ILE A 1 322 ? -5.814 2.372 -5.322 1.00 82.44 322 ILE A C 1
ATOM 2494 O O . ILE A 1 322 ? -6.237 3.099 -4.426 1.00 82.44 322 ILE A O 1
ATOM 2498 N N . ILE A 1 323 ? -6.293 1.139 -5.521 1.00 83.19 323 ILE A N 1
ATOM 2499 C CA . ILE A 1 323 ? -7.423 0.582 -4.753 1.00 83.19 323 ILE A CA 1
ATOM 2500 C C . ILE A 1 323 ? -7.050 0.430 -3.268 1.00 83.19 323 ILE A C 1
ATOM 2502 O O . ILE A 1 323 ? -7.858 0.744 -2.399 1.00 83.19 323 ILE A O 1
ATOM 2506 N N . ILE A 1 324 ? -5.809 0.034 -2.964 1.00 86.69 324 ILE A N 1
ATOM 2507 C CA . ILE A 1 324 ? -5.289 -0.052 -1.589 1.00 86.69 324 ILE A CA 1
ATOM 2508 C C . ILE A 1 324 ? -5.252 1.336 -0.922 1.00 86.69 324 ILE A C 1
ATOM 2510 O O . ILE A 1 324 ? -5.626 1.468 0.243 1.00 86.69 324 ILE A O 1
ATOM 2514 N N . VAL A 1 325 ? -4.844 2.387 -1.645 1.00 85.81 325 VAL A N 1
ATOM 2515 C CA . VAL A 1 325 ? -4.890 3.771 -1.138 1.00 85.81 325 VAL A CA 1
ATOM 2516 C C . VAL A 1 325 ? -6.337 4.211 -0.885 1.00 85.81 325 VAL A C 1
ATOM 2518 O O . VAL A 1 325 ? -6.597 4.800 0.165 1.00 85.81 325 VAL A O 1
ATOM 2521 N N . LEU A 1 326 ? -7.286 3.875 -1.768 1.00 83.50 326 LEU A N 1
ATOM 2522 C CA . LEU A 1 326 ? -8.716 4.153 -1.564 1.00 83.50 326 LEU A CA 1
ATOM 2523 C C . LEU A 1 326 ? -9.259 3.472 -0.297 1.00 83.50 326 LEU A C 1
ATOM 2525 O O . LEU A 1 326 ? -9.735 4.175 0.593 1.00 83.50 326 LEU A O 1
ATOM 2529 N N . ASP A 1 327 ? -9.116 2.147 -0.177 1.00 84.25 327 ASP A N 1
ATOM 2530 C CA . ASP A 1 327 ? -9.523 1.354 0.999 1.00 84.25 327 ASP A CA 1
ATOM 2531 C C . ASP A 1 327 ? -8.923 1.921 2.299 1.00 84.25 327 ASP A C 1
ATOM 2533 O O . ASP A 1 327 ? -9.646 2.134 3.274 1.00 84.25 327 ASP A O 1
ATOM 2537 N N . SER A 1 328 ? -7.634 2.289 2.290 1.00 86.19 328 SER A N 1
ATOM 2538 C CA . SER A 1 328 ? -6.981 2.902 3.455 1.00 86.19 328 SER A CA 1
ATOM 2539 C C . SER A 1 328 ? -7.520 4.289 3.819 1.00 86.19 328 SER A C 1
ATOM 2541 O O . SER A 1 328 ? -7.544 4.655 4.993 1.00 86.19 328 SER A O 1
ATOM 2543 N N . THR A 1 329 ? -7.986 5.059 2.832 1.00 86.88 329 THR A N 1
ATOM 2544 C CA . THR A 1 329 ? -8.488 6.423 3.044 1.00 86.88 329 THR A CA 1
ATOM 2545 C C . THR A 1 329 ? -9.927 6.417 3.563 1.00 86.88 329 THR A C 1
ATOM 2547 O O . THR A 1 329 ? -10.249 7.183 4.472 1.00 86.88 329 THR A O 1
ATOM 2550 N N . TYR A 1 330 ? -10.778 5.532 3.033 1.00 85.88 330 TYR A N 1
ATOM 2551 C CA . TYR A 1 330 ? -12.114 5.289 3.584 1.00 85.88 330 TYR A CA 1
ATOM 2552 C C . TYR A 1 330 ? -12.013 4.726 5.010 1.00 85.88 330 TYR A C 1
ATOM 2554 O O . TYR A 1 330 ? -12.557 5.326 5.932 1.00 85.88 330 TYR A O 1
ATOM 2562 N N . SER A 1 331 ? -11.182 3.700 5.231 1.00 85.19 331 SER A N 1
ATOM 2563 C CA . SER A 1 331 ? -10.933 3.143 6.574 1.00 85.19 331 SER A CA 1
ATOM 2564 C C . SER A 1 331 ? -10.435 4.189 7.582 1.00 85.19 331 SER A C 1
ATOM 2566 O O . SER A 1 331 ? -10.810 4.149 8.752 1.00 85.19 331 SER A O 1
ATOM 2568 N N . LEU A 1 332 ? -9.597 5.142 7.150 1.00 88.19 332 LEU A N 1
ATOM 2569 C CA . LEU A 1 332 ? -9.122 6.236 8.002 1.00 88.19 332 LEU A CA 1
ATOM 2570 C C . LEU A 1 332 ? -10.222 7.261 8.316 1.00 88.19 332 LEU A C 1
ATOM 2572 O O . LEU A 1 332 ? -10.270 7.755 9.441 1.00 88.19 332 LEU A O 1
ATOM 2576 N N . ARG A 1 333 ? -11.105 7.577 7.357 1.00 88.75 333 ARG A N 1
ATOM 2577 C CA . ARG A 1 333 ? -12.303 8.394 7.613 1.00 88.75 333 ARG A CA 1
ATOM 2578 C C . ARG A 1 333 ? -13.169 7.720 8.672 1.00 88.75 333 ARG A C 1
ATOM 2580 O O . ARG A 1 333 ? -13.487 8.356 9.670 1.00 88.75 333 ARG A O 1
ATOM 2587 N N . ASP A 1 334 ? -13.502 6.453 8.462 1.00 87.75 334 ASP A N 1
ATOM 2588 C CA . ASP A 1 334 ? -14.469 5.731 9.291 1.00 87.75 334 ASP A CA 1
ATOM 2589 C C . ASP A 1 334 ? -13.941 5.528 10.712 1.00 87.75 334 ASP A C 1
ATOM 2591 O O . ASP A 1 334 ? -14.633 5.853 11.670 1.00 87.75 334 ASP A O 1
ATOM 2595 N N . TYR A 1 335 ? -12.655 5.192 10.865 1.00 87.44 335 TYR A N 1
ATOM 2596 C CA . TYR A 1 335 ? -11.996 5.158 12.173 1.00 87.44 335 TYR A CA 1
ATOM 2597 C C . TYR A 1 335 ? -12.037 6.503 12.930 1.00 87.44 335 TYR A C 1
ATOM 2599 O O . TYR A 1 335 ? -12.123 6.513 14.160 1.00 87.44 335 TYR A O 1
ATOM 2607 N N . ILE A 1 336 ? -11.949 7.644 12.232 1.00 89.81 336 ILE A N 1
ATOM 2608 C CA . ILE A 1 336 ? -12.034 8.969 12.870 1.00 89.81 336 ILE A CA 1
ATOM 2609 C C . ILE A 1 336 ? -13.487 9.302 13.239 1.00 89.81 336 ILE A C 1
ATOM 2611 O O . ILE A 1 336 ? -13.718 9.804 14.338 1.00 89.81 336 ILE A O 1
ATOM 2615 N N . LEU A 1 337 ? -14.457 8.984 12.374 1.00 88.50 337 LEU A N 1
ATOM 2616 C CA . LEU A 1 337 ? -15.885 9.175 12.654 1.00 88.50 337 LEU A CA 1
ATOM 2617 C C . LEU A 1 337 ? -16.341 8.312 13.841 1.00 88.50 337 LEU A C 1
ATOM 2619 O O . LEU A 1 337 ? -16.876 8.854 14.802 1.00 88.50 337 LEU A O 1
ATOM 2623 N N . ASP A 1 338 ? -15.990 7.022 13.871 1.00 88.75 338 ASP A N 1
ATOM 2624 C CA . ASP A 1 338 ? -16.242 6.119 15.007 1.00 88.75 338 ASP A CA 1
ATOM 2625 C C . ASP A 1 338 ? -15.698 6.670 16.338 1.00 88.75 338 ASP A C 1
ATOM 2627 O O . ASP A 1 338 ? -16.238 6.391 17.410 1.00 88.75 338 ASP A O 1
ATOM 2631 N N . LYS A 1 339 ? -14.593 7.429 16.298 1.00 87.69 339 LYS A N 1
ATOM 2632 C CA . LYS A 1 339 ? -13.968 8.045 17.481 1.00 87.69 339 LYS A CA 1
ATOM 2633 C C . LYS A 1 339 ? -14.593 9.386 17.868 1.00 87.69 339 LYS A C 1
ATOM 2635 O O . LYS A 1 339 ? -14.553 9.722 19.051 1.00 87.69 339 LYS A O 1
ATOM 2640 N N . MET A 1 340 ? -15.193 10.108 16.924 1.00 87.31 340 MET A N 1
ATOM 2641 C CA . MET A 1 340 ? -16.043 11.269 17.206 1.00 87.31 340 MET A CA 1
ATOM 2642 C C . MET A 1 340 ? -17.370 10.826 17.832 1.00 87.31 340 MET A C 1
ATOM 2644 O O . MET A 1 340 ? -17.732 11.325 18.894 1.00 87.31 340 MET A O 1
ATOM 2648 N N . ASP A 1 341 ? -18.033 9.834 17.237 1.00 87.75 341 ASP A N 1
ATOM 2649 C CA . ASP A 1 341 ? -19.313 9.296 17.706 1.00 87.75 341 ASP A CA 1
ATOM 2650 C C . ASP A 1 341 ? -19.191 8.605 19.074 1.00 87.75 341 ASP A C 1
ATOM 2652 O O . ASP A 1 341 ? -20.093 8.699 19.904 1.00 87.75 341 ASP A O 1
ATOM 2656 N N . GLU A 1 342 ? -18.071 7.922 19.345 1.00 86.88 342 GLU A N 1
ATOM 2657 C CA . GLU A 1 342 ? -17.803 7.355 20.673 1.00 86.88 342 GLU A CA 1
ATOM 2658 C C . GLU A 1 342 ? -17.596 8.446 21.728 1.00 86.88 342 GLU A C 1
ATOM 2660 O O . GLU A 1 342 ? -18.110 8.313 22.833 1.00 86.88 342 GLU A O 1
ATOM 2665 N N . ALA A 1 343 ? -16.898 9.539 21.395 1.00 83.25 343 ALA A N 1
ATOM 2666 C CA . ALA A 1 343 ? -16.744 10.669 22.310 1.00 83.25 343 ALA A CA 1
ATOM 2667 C C . ALA A 1 343 ? -18.090 11.361 22.597 1.00 83.25 343 ALA A C 1
ATOM 2669 O O . ALA A 1 343 ? -18.336 11.747 23.736 1.00 83.25 343 ALA A O 1
ATOM 2670 N N . ASP A 1 344 ? -18.979 11.453 21.600 1.00 83.75 344 ASP A N 1
ATOM 2671 C CA . ASP A 1 344 ? -20.331 12.002 21.774 1.00 83.75 344 ASP A CA 1
ATOM 2672 C C . ASP A 1 344 ? -21.187 11.127 22.705 1.00 83.75 344 ASP A C 1
ATOM 2674 O O . ASP A 1 344 ? -21.824 11.632 23.629 1.00 83.75 344 ASP A O 1
ATOM 2678 N N . ARG A 1 345 ? -21.134 9.795 22.531 1.00 83.81 345 ARG A N 1
ATOM 2679 C CA . ARG A 1 345 ? -21.792 8.832 23.436 1.00 83.81 345 ARG A CA 1
ATOM 2680 C C . ARG A 1 345 ? -21.272 8.930 24.872 1.00 83.81 345 ARG A C 1
ATOM 2682 O O . ARG A 1 345 ? -22.059 8.813 25.812 1.00 83.81 345 ARG A O 1
ATOM 2689 N N . ASP A 1 346 ? -19.967 9.130 25.042 1.00 82.50 346 ASP A N 1
ATOM 2690 C CA . ASP A 1 346 ? -19.322 9.262 26.351 1.00 82.50 346 ASP A CA 1
ATOM 2691 C C . ASP A 1 346 ? -19.755 10.560 27.063 1.00 82.50 346 ASP A C 1
ATOM 2693 O O . ASP A 1 346 ? -20.052 10.539 28.262 1.00 82.50 346 ASP A O 1
ATOM 2697 N N . ASP A 1 347 ? -19.860 11.676 26.333 1.00 77.31 347 ASP A N 1
ATOM 2698 C CA . ASP A 1 347 ? -20.338 12.957 26.867 1.00 77.31 347 ASP A CA 1
ATOM 2699 C C . ASP A 1 347 ? -21.843 12.930 27.197 1.00 77.31 347 ASP A C 1
ATOM 2701 O O . ASP A 1 347 ? -22.228 13.350 28.293 1.00 77.31 347 ASP A O 1
ATOM 2705 N N . ASP A 1 348 ? -22.693 12.347 26.342 1.00 81.88 348 ASP A N 1
ATOM 2706 C CA . ASP A 1 348 ? -24.123 12.137 26.636 1.00 81.88 348 ASP A CA 1
ATOM 2707 C C . ASP A 1 348 ? -24.325 11.257 27.885 1.00 81.88 348 ASP A C 1
ATOM 2709 O O . ASP A 1 348 ? -25.131 11.577 28.769 1.00 81.88 348 ASP A O 1
ATOM 2713 N N . ALA A 1 349 ? -23.550 10.173 28.019 1.00 81.69 349 ALA A N 1
ATOM 2714 C CA . ALA A 1 349 ? -23.593 9.304 29.194 1.00 81.69 349 ALA A CA 1
ATOM 2715 C C . ALA A 1 349 ? -23.185 10.048 30.480 1.00 81.69 349 ALA A C 1
ATOM 2717 O O . ALA A 1 349 ? -23.816 9.877 31.529 1.00 81.69 349 ALA A O 1
ATOM 2718 N N . ARG A 1 350 ? -22.171 10.922 30.415 1.00 75.38 350 ARG A N 1
ATOM 2719 C CA . ARG A 1 350 ? -21.773 11.783 31.544 1.00 75.38 350 ARG A CA 1
ATOM 2720 C C . ARG A 1 350 ? -22.851 12.811 31.878 1.00 75.38 350 ARG A C 1
ATOM 2722 O O . ARG A 1 350 ? -23.155 12.989 33.059 1.00 75.38 350 ARG A O 1
ATOM 2729 N N . HIS A 1 351 ? -23.463 13.444 30.876 1.00 73.81 351 HIS A N 1
ATOM 2730 C CA . HIS A 1 351 ? -24.562 14.392 31.071 1.00 73.81 351 HIS A CA 1
ATOM 2731 C C . HIS A 1 351 ? -25.789 13.740 31.726 1.00 73.81 351 HIS A C 1
ATOM 2733 O O . HIS A 1 351 ? -26.390 14.342 32.621 1.00 73.81 351 HIS A O 1
ATOM 2739 N N . ALA A 1 352 ? -26.116 12.497 31.357 1.00 81.19 352 ALA A N 1
ATOM 2740 C CA . ALA A 1 352 ? -27.184 11.723 31.985 1.00 81.19 352 ALA A CA 1
ATOM 2741 C C . ALA A 1 352 ? -26.872 11.335 33.447 1.00 81.19 352 ALA A C 1
ATOM 2743 O O . ALA A 1 352 ? -27.764 11.370 34.297 1.00 81.19 352 ALA A O 1
ATOM 2744 N N . LEU A 1 353 ? -25.617 10.985 33.759 1.00 77.38 353 LEU A N 1
ATOM 2745 C CA . LEU A 1 353 ? -25.207 10.524 35.095 1.00 77.38 353 LEU A CA 1
ATOM 2746 C C . LEU A 1 353 ? -24.920 11.655 36.101 1.00 77.38 353 LEU A C 1
ATOM 2748 O O . LEU A 1 353 ? -25.106 11.457 37.302 1.00 77.38 353 LEU A O 1
ATOM 2752 N N . LEU A 1 354 ? -24.470 12.831 35.646 1.00 74.50 354 LEU A N 1
ATOM 2753 C CA . LEU A 1 354 ? -24.003 13.946 36.495 1.00 74.50 354 LEU A CA 1
ATOM 2754 C C . LEU A 1 354 ? -24.961 15.155 36.501 1.00 74.50 354 LEU A C 1
ATOM 2756 O O . LEU A 1 354 ? -24.537 16.303 36.653 1.00 74.50 354 LEU A O 1
ATOM 2760 N N . GLY A 1 355 ? -26.256 14.885 36.316 1.00 63.41 355 GLY A N 1
ATOM 2761 C CA . GLY A 1 355 ? -27.319 15.852 36.032 1.00 63.41 355 GLY A CA 1
ATOM 2762 C C . GLY A 1 355 ? -27.189 17.255 36.651 1.00 63.41 355 GLY A C 1
ATOM 2763 O O . GLY A 1 355 ? -27.266 17.446 37.863 1.00 63.41 355 GLY A O 1
ATOM 2764 N N . SER A 1 356 ? -27.138 18.259 35.768 1.00 62.19 356 SER A N 1
ATOM 2765 C CA . SER A 1 356 ? -27.399 19.679 36.054 1.00 62.19 356 SER A CA 1
ATOM 2766 C C . SER A 1 356 ? -26.400 20.445 36.950 1.00 62.19 356 SER A C 1
ATOM 2768 O O . SER A 1 356 ? -26.765 21.507 37.458 1.00 62.19 356 SER A O 1
ATOM 2770 N N . SER A 1 357 ? -25.149 19.992 37.131 1.00 57.53 357 SER A N 1
ATOM 2771 C CA . SER A 1 357 ? -24.137 20.791 37.862 1.00 57.53 357 SER A CA 1
ATOM 2772 C C . SER A 1 357 ? -22.680 20.623 37.387 1.00 57.53 357 SER A C 1
ATOM 2774 O O . SER A 1 357 ? -21.773 20.474 38.209 1.00 57.53 357 SER A O 1
ATOM 2776 N N . TYR A 1 358 ? -22.430 20.723 36.078 1.00 52.50 358 TYR A N 1
ATOM 2777 C CA . TYR A 1 358 ? -21.088 20.997 35.546 1.00 52.50 358 TYR A CA 1
ATOM 2778 C C . TYR A 1 358 ? -21.123 22.239 34.643 1.00 52.50 358 TYR A C 1
ATOM 2780 O O . TYR A 1 358 ? -21.972 22.332 33.759 1.00 52.50 358 TYR A O 1
ATOM 2788 N N . ASP A 1 359 ? -20.244 23.211 34.904 1.00 47.16 359 ASP A N 1
ATOM 2789 C CA . ASP A 1 359 ? -20.136 24.456 34.132 1.00 47.16 359 ASP A CA 1
ATOM 2790 C C . ASP A 1 359 ? -19.302 24.190 32.871 1.00 47.16 359 ASP A C 1
ATOM 2792 O O . ASP A 1 359 ? -18.124 23.839 32.945 1.00 47.16 359 ASP A O 1
ATOM 2796 N N . SER A 1 360 ? -19.926 24.326 31.702 1.00 51.03 360 SER A N 1
ATOM 2797 C CA . SER A 1 360 ? -19.404 23.882 30.405 1.00 51.03 360 SER A CA 1
ATOM 2798 C C . SER A 1 360 ? -18.349 24.819 29.790 1.00 51.03 360 SER A C 1
ATOM 2800 O O . SER A 1 360 ? -18.232 24.918 28.570 1.00 51.03 360 SER A O 1
ATOM 2802 N N . THR A 1 361 ? -17.575 25.526 30.618 1.00 46.62 361 THR A N 1
ATOM 2803 C CA . THR A 1 361 ? -16.491 26.431 30.191 1.00 46.62 361 THR A CA 1
ATOM 2804 C C . THR A 1 361 ? -15.150 25.731 29.937 1.00 46.62 361 THR A C 1
ATOM 2806 O O . THR A 1 361 ? -14.245 26.339 29.365 1.00 46.62 361 THR A O 1
ATOM 2809 N N . GLN A 1 362 ? -15.032 24.442 30.273 1.00 46.88 362 GLN A N 1
ATOM 2810 C CA . GLN A 1 362 ? -13.942 23.561 29.843 1.00 46.88 362 GLN A CA 1
ATOM 2811 C C . GLN A 1 362 ? -14.532 22.310 29.171 1.00 46.88 362 GLN A C 1
ATOM 2813 O O . GLN A 1 362 ? -14.580 21.240 29.768 1.00 46.88 362 GLN A O 1
ATOM 2818 N N . GLY A 1 363 ? -15.043 22.479 27.944 1.00 55.00 363 GLY A N 1
ATOM 2819 C CA . GLY A 1 363 ? -15.629 21.389 27.150 1.00 55.00 363 GLY A CA 1
ATOM 2820 C C . GLY A 1 363 ? -14.646 20.240 26.904 1.00 55.00 363 GLY A C 1
ATOM 2821 O O . GLY A 1 363 ? -13.431 20.465 26.881 1.00 55.00 363 GLY A O 1
ATOM 2822 N N . ASP A 1 364 ? -15.163 19.016 26.749 1.00 57.53 364 ASP A N 1
ATOM 2823 C CA . ASP A 1 364 ? -14.313 17.827 26.699 1.00 57.53 364 ASP A CA 1
ATOM 2824 C C . ASP A 1 364 ? -13.358 17.873 25.497 1.00 57.53 364 ASP A C 1
ATOM 2826 O O . ASP A 1 364 ? -13.745 18.002 24.331 1.00 57.53 364 ASP A O 1
ATOM 2830 N N . GLY A 1 365 ? -12.062 17.789 25.799 1.00 64.31 365 GLY A N 1
ATOM 2831 C CA . GLY A 1 365 ? -11.012 17.888 24.793 1.00 64.31 365 GLY A CA 1
ATOM 2832 C C . GLY A 1 365 ? -11.012 16.725 23.799 1.00 64.31 365 GLY A C 1
ATOM 2833 O O . GLY A 1 365 ? -10.393 16.842 22.745 1.00 64.31 365 GLY A O 1
ATOM 2834 N N . THR A 1 366 ? -11.684 15.613 24.098 1.00 74.50 366 THR A N 1
ATOM 2835 C CA . THR A 1 366 ? -11.652 14.389 23.289 1.00 74.50 366 THR A CA 1
ATOM 2836 C C . THR A 1 366 ? -12.420 14.577 21.984 1.00 74.50 366 THR A C 1
ATOM 2838 O O . THR A 1 366 ? -11.828 14.430 20.916 1.00 74.50 366 THR A O 1
ATOM 2841 N N . LYS A 1 367 ? -13.693 15.000 22.031 1.00 78.62 367 LYS A N 1
ATOM 2842 C CA . LYS A 1 367 ? -14.478 15.261 20.809 1.00 78.62 367 LYS A CA 1
ATOM 2843 C C . LYS A 1 367 ? -13.835 16.364 19.960 1.00 78.62 367 LYS A C 1
ATOM 2845 O O . LYS A 1 367 ? -13.562 16.164 18.776 1.00 78.62 367 LYS A O 1
ATOM 2850 N N . ALA A 1 368 ? -13.478 17.480 20.599 1.00 81.38 368 ALA A N 1
ATOM 2851 C CA . ALA A 1 368 ? -12.852 18.625 19.937 1.00 81.38 368 ALA A CA 1
ATOM 2852 C C . ALA A 1 368 ? -11.479 18.303 19.307 1.00 81.38 368 ALA A C 1
ATOM 2854 O O . ALA A 1 368 ? -11.110 18.909 18.298 1.00 81.38 368 ALA A O 1
ATOM 2855 N N . THR A 1 369 ? -10.710 17.349 19.855 1.00 86.56 369 THR A N 1
ATOM 2856 C CA . THR A 1 369 ? -9.452 16.914 19.222 1.00 86.56 369 THR A CA 1
ATOM 2857 C C . THR A 1 369 ? -9.678 16.002 18.022 1.00 86.56 369 THR A C 1
ATOM 2859 O O . THR A 1 369 ? -8.961 16.173 17.039 1.00 86.56 369 THR A O 1
ATOM 2862 N N . TRP A 1 370 ? -10.672 15.106 18.022 1.00 87.62 370 TRP A N 1
ATOM 2863 C CA . TRP A 1 370 ? -10.979 14.292 16.834 1.00 87.62 370 TRP A CA 1
ATOM 2864 C C . TRP A 1 370 ? -11.557 15.127 15.682 1.00 87.62 370 TRP A C 1
ATOM 2866 O O . TRP A 1 370 ? -11.072 15.012 14.554 1.00 87.62 370 TRP A O 1
ATOM 2876 N N . GLU A 1 371 ? -12.486 16.047 15.965 1.00 87.50 371 GLU A N 1
ATOM 2877 C CA . GLU A 1 371 ? -12.972 17.036 14.986 1.00 87.50 371 GLU A CA 1
ATOM 2878 C C . GLU A 1 371 ? -11.820 17.895 14.433 1.00 87.50 371 GLU A C 1
ATOM 2880 O O . GLU A 1 371 ? -11.679 18.074 13.219 1.00 87.50 371 GLU A O 1
ATOM 2885 N N . GLY A 1 372 ? -10.944 18.382 15.321 1.00 89.19 372 GLY A N 1
ATOM 2886 C CA . GLY A 1 372 ? -9.755 19.149 14.953 1.00 89.19 372 GLY A CA 1
ATOM 2887 C C . GLY A 1 372 ? -8.767 18.360 14.088 1.00 89.19 372 GLY A C 1
ATOM 2888 O O . GLY A 1 372 ? -8.229 18.909 13.127 1.00 89.19 372 GLY A O 1
ATOM 2889 N N . VAL A 1 373 ? -8.557 17.070 14.375 1.00 91.62 373 VAL A N 1
ATOM 2890 C CA . VAL A 1 373 ? -7.715 16.163 13.575 1.00 91.62 373 VAL A CA 1
ATOM 2891 C C . VAL A 1 373 ? -8.314 15.933 12.189 1.00 91.62 373 VAL A C 1
ATOM 2893 O O . VAL A 1 373 ? -7.582 16.035 11.202 1.00 91.62 373 VAL A O 1
ATOM 2896 N N . TYR A 1 374 ? -9.626 15.691 12.088 1.00 92.06 374 TYR A N 1
ATOM 2897 C CA . TYR A 1 374 ? -10.309 15.526 10.802 1.00 92.06 374 TYR A CA 1
ATOM 2898 C C . TYR A 1 374 ? -10.153 16.777 9.923 1.00 92.06 374 TYR A C 1
ATOM 2900 O O . TYR A 1 374 ? -9.678 16.694 8.787 1.00 92.06 374 TYR A O 1
ATOM 2908 N N . LEU A 1 375 ? -10.477 17.955 10.468 1.00 91.50 375 LEU A N 1
ATOM 2909 C CA . LEU A 1 375 ? -10.380 19.228 9.748 1.00 91.50 375 LEU A CA 1
ATOM 2910 C C . LEU A 1 375 ? -8.932 19.587 9.381 1.00 91.50 375 LEU A C 1
ATOM 2912 O O . LEU A 1 375 ? -8.684 20.051 8.266 1.00 91.50 375 LEU A O 1
ATOM 2916 N N . ALA A 1 376 ? -7.965 19.336 10.270 1.00 93.44 376 ALA A N 1
ATOM 2917 C CA . ALA A 1 376 ? -6.549 19.559 9.984 1.00 93.44 376 ALA A CA 1
ATOM 2918 C C . ALA A 1 376 ? -6.037 18.644 8.861 1.00 93.44 376 ALA A C 1
ATOM 2920 O O . ALA A 1 376 ? -5.323 19.113 7.974 1.00 93.44 376 ALA A O 1
ATOM 2921 N N . LEU A 1 377 ? -6.423 17.364 8.853 1.00 93.44 377 LEU A N 1
ATOM 2922 C CA . LEU A 1 377 ? -6.010 16.407 7.825 1.00 93.44 377 LEU A CA 1
ATOM 2923 C C . LEU A 1 377 ? -6.595 16.763 6.447 1.00 93.44 377 LEU A C 1
ATOM 2925 O O . LEU A 1 377 ? -5.856 16.789 5.460 1.00 93.44 377 LEU A O 1
ATOM 2929 N N . VAL A 1 378 ? -7.885 17.121 6.395 1.00 94.00 378 VAL A N 1
ATOM 2930 C CA . VAL A 1 378 ? -8.559 17.651 5.193 1.00 94.00 378 VAL A CA 1
ATOM 2931 C C . VAL A 1 378 ? -7.845 18.904 4.674 1.00 94.00 378 VAL A C 1
ATOM 2933 O O . VAL A 1 378 ? -7.531 18.991 3.485 1.00 94.00 378 VAL A O 1
ATOM 2936 N N . PHE A 1 379 ? -7.546 19.862 5.558 1.00 94.19 379 PHE A N 1
ATOM 2937 C CA . PHE A 1 379 ? -6.861 21.105 5.197 1.00 94.19 379 PHE A CA 1
ATOM 2938 C C . PHE A 1 379 ? -5.451 20.849 4.650 1.00 94.19 379 PHE A C 1
ATOM 2940 O O . PHE A 1 379 ? -5.100 21.384 3.599 1.00 94.19 379 PHE A O 1
ATOM 2947 N N . ILE A 1 380 ? -4.663 19.989 5.306 1.00 95.19 380 ILE A N 1
ATOM 2948 C CA . ILE A 1 380 ? -3.311 19.620 4.862 1.00 95.19 380 ILE A CA 1
ATOM 2949 C C . ILE A 1 380 ? -3.357 18.951 3.482 1.00 95.19 380 ILE A C 1
ATOM 2951 O O . ILE A 1 380 ? -2.617 19.365 2.589 1.00 95.19 380 ILE A O 1
ATOM 2955 N N . CYS A 1 381 ? -4.242 17.972 3.266 1.00 94.38 381 CYS A N 1
ATOM 2956 C CA . CYS A 1 381 ? -4.351 17.288 1.972 1.00 94.38 381 CYS A CA 1
ATOM 2957 C C . CYS A 1 381 ? -4.795 18.243 0.852 1.00 94.38 381 CYS A C 1
ATOM 2959 O O . CYS A 1 381 ? -4.224 18.227 -0.242 1.00 94.38 381 CYS A O 1
ATOM 2961 N N . MET A 1 382 ? -5.759 19.124 1.135 1.00 92.25 382 MET A N 1
ATOM 2962 C CA . MET A 1 382 ? -6.243 20.120 0.178 1.00 92.25 382 MET A CA 1
ATOM 2963 C C . MET A 1 382 ? -5.150 21.138 -0.187 1.00 92.25 382 MET A C 1
ATOM 2965 O O . MET A 1 382 ? -4.854 21.300 -1.373 1.00 92.25 382 MET A O 1
ATOM 2969 N N . VAL A 1 383 ? -4.468 21.735 0.799 1.00 95.44 383 VAL A N 1
ATOM 2970 C CA . VAL A 1 383 ? -3.358 22.679 0.566 1.00 95.44 383 VAL A CA 1
ATOM 2971 C C . VAL A 1 383 ? -2.217 22.020 -0.211 1.00 95.44 383 VAL A C 1
ATOM 2973 O O . VAL A 1 383 ? -1.742 22.601 -1.187 1.00 95.44 383 VAL A O 1
ATOM 2976 N N . LEU A 1 384 ? -1.805 20.801 0.156 1.00 94.50 384 LEU A N 1
ATOM 2977 C CA . LEU A 1 384 ? -0.745 20.082 -0.559 1.00 94.50 384 LEU A CA 1
ATOM 2978 C C . LEU A 1 384 ? -1.136 19.759 -2.010 1.00 94.50 384 LEU A C 1
ATOM 2980 O O . LEU A 1 384 ? -0.294 19.889 -2.896 1.00 94.50 384 LEU A O 1
ATOM 2984 N N . SER A 1 385 ? -2.396 19.396 -2.278 1.00 94.12 385 SER A N 1
ATOM 2985 C CA . SER A 1 385 ? -2.856 19.113 -3.648 1.00 94.12 385 SER A CA 1
ATOM 2986 C C . SER A 1 385 ? -2.877 20.367 -4.535 1.00 94.12 385 SER A C 1
ATOM 2988 O O . SER A 1 385 ? -2.400 20.317 -5.669 1.00 94.12 385 SER A O 1
ATOM 2990 N N . ILE A 1 386 ? -3.325 21.515 -4.008 1.00 93.62 386 ILE A N 1
ATOM 2991 C CA . ILE A 1 386 ? -3.324 22.797 -4.733 1.00 93.62 386 ILE A CA 1
ATOM 2992 C C . ILE A 1 386 ? -1.891 23.290 -4.967 1.00 93.62 386 ILE A C 1
ATOM 2994 O O . ILE A 1 386 ? -1.547 23.661 -6.089 1.00 93.62 386 ILE A O 1
ATOM 2998 N N . VAL A 1 387 ? -1.031 23.260 -3.943 1.00 95.00 387 VAL A N 1
ATOM 2999 C CA . VAL A 1 387 ? 0.380 23.662 -4.077 1.00 95.00 387 VAL A CA 1
ATOM 3000 C C . VAL A 1 387 ? 1.119 22.741 -5.054 1.00 95.00 387 VAL A C 1
ATOM 3002 O O . VAL A 1 387 ? 1.856 23.235 -5.904 1.00 95.00 387 VAL A O 1
ATOM 3005 N N . GLY A 1 388 ? 0.878 21.427 -5.004 1.00 91.44 388 GLY A N 1
ATOM 3006 C CA . GLY A 1 388 ? 1.438 20.461 -5.953 1.00 91.44 388 GLY A CA 1
ATOM 3007 C C . GLY A 1 388 ? 1.005 20.715 -7.401 1.00 91.44 388 GLY A C 1
ATOM 3008 O O . GLY A 1 388 ? 1.852 20.702 -8.299 1.00 91.44 388 GLY A O 1
ATOM 3009 N N . LEU A 1 389 ? -0.279 21.021 -7.630 1.00 93.38 389 LEU A N 1
ATOM 3010 C CA . LEU A 1 389 ? -0.796 21.428 -8.942 1.00 93.38 389 LEU A CA 1
ATOM 3011 C C . LEU A 1 389 ? -0.107 22.695 -9.448 1.00 93.38 389 LEU A C 1
ATOM 3013 O O . LEU A 1 389 ? 0.446 22.684 -10.545 1.00 93.38 389 LEU A O 1
ATOM 3017 N N . VAL A 1 390 ? -0.090 23.763 -8.644 1.00 93.19 390 VAL A N 1
ATOM 3018 C CA . VAL A 1 390 ? 0.500 25.055 -9.033 1.00 93.19 390 VAL A CA 1
ATOM 3019 C C . VAL A 1 390 ? 1.996 24.920 -9.322 1.00 93.19 390 VAL A C 1
ATOM 3021 O O . VAL A 1 390 ? 2.453 25.405 -10.354 1.00 93.19 390 VAL A O 1
ATOM 3024 N N . LEU A 1 391 ? 2.762 24.225 -8.474 1.00 90.12 391 LEU A N 1
ATOM 3025 C CA . LEU A 1 391 ? 4.200 24.020 -8.692 1.00 90.12 391 LEU A CA 1
ATOM 3026 C C . LEU A 1 391 ? 4.487 23.187 -9.948 1.00 90.12 391 LEU A C 1
ATOM 3028 O O . LEU A 1 391 ? 5.391 23.532 -10.709 1.00 90.12 391 LEU A O 1
ATOM 3032 N N . THR A 1 392 ? 3.714 22.126 -10.201 1.00 88.38 392 THR A N 1
ATOM 3033 C CA . THR A 1 392 ? 3.900 21.294 -11.403 1.00 88.38 392 THR A CA 1
ATOM 3034 C C . THR A 1 392 ? 3.516 22.067 -12.667 1.00 88.38 392 THR A C 1
ATOM 3036 O O . THR A 1 392 ? 4.244 22.017 -13.657 1.00 88.38 392 THR A O 1
ATOM 3039 N N . TYR A 1 393 ? 2.439 22.858 -12.624 1.00 89.62 393 TYR A N 1
ATOM 3040 C CA . TYR A 1 393 ? 2.034 23.724 -13.733 1.00 89.62 393 TYR A CA 1
ATOM 3041 C C . TYR A 1 393 ? 3.106 24.781 -14.037 1.00 89.62 393 TYR A C 1
ATOM 3043 O O . TYR A 1 393 ? 3.562 24.892 -15.172 1.00 89.62 393 TYR A O 1
ATOM 3051 N N . MET A 1 394 ? 3.593 25.490 -13.014 1.00 88.44 394 MET A N 1
ATOM 3052 C CA . MET A 1 394 ? 4.633 26.518 -13.156 1.00 88.44 394 MET A CA 1
ATOM 3053 C C . MET A 1 394 ? 5.987 25.982 -13.650 1.00 88.44 394 MET A C 1
ATOM 3055 O O . MET A 1 394 ? 6.788 26.773 -14.143 1.00 88.44 394 MET A O 1
ATOM 3059 N N . ARG A 1 395 ? 6.272 24.678 -13.505 1.00 82.88 395 ARG A N 1
ATOM 3060 C CA . ARG A 1 395 ? 7.565 24.079 -13.885 1.00 82.88 395 ARG A CA 1
ATOM 3061 C C . ARG A 1 395 ? 7.549 23.296 -15.202 1.00 82.88 395 ARG A C 1
ATOM 3063 O O . ARG A 1 395 ? 8.623 23.079 -15.753 1.00 82.88 395 ARG A O 1
ATOM 3070 N N . TYR A 1 396 ? 6.378 22.879 -15.692 1.00 84.62 396 TYR A N 1
ATOM 3071 C CA . TYR A 1 396 ? 6.271 21.947 -16.826 1.00 84.62 396 TYR A CA 1
ATOM 3072 C C . TYR A 1 396 ? 5.210 22.300 -17.888 1.00 84.62 396 TYR A C 1
ATOM 3074 O O . TYR A 1 396 ? 5.061 21.546 -18.853 1.00 84.62 396 TYR A O 1
ATOM 3082 N N . ALA A 1 397 ? 4.491 23.423 -17.759 1.00 83.06 397 ALA A N 1
ATOM 3083 C CA . ALA A 1 397 ? 3.482 23.861 -18.737 1.00 83.06 397 ALA A CA 1
ATOM 3084 C C . ALA A 1 397 ? 4.052 24.410 -20.067 1.00 83.06 397 ALA A C 1
ATOM 3086 O O . ALA A 1 397 ? 3.290 24.889 -20.900 1.00 83.06 397 ALA A O 1
ATOM 3087 N N . GLU A 1 398 ? 5.366 24.320 -20.300 1.00 82.56 398 GLU A N 1
ATOM 3088 C CA . GLU A 1 398 ? 6.014 24.703 -21.569 1.00 82.56 398 GLU A CA 1
ATOM 3089 C C . GLU A 1 398 ? 5.695 23.739 -22.735 1.00 82.56 398 GLU A C 1
ATOM 3091 O O . GLU A 1 398 ? 6.052 24.016 -23.877 1.00 82.56 398 GLU A O 1
ATOM 3096 N N . CYS A 1 399 ? 5.004 22.621 -22.468 1.00 84.50 399 CYS A N 1
ATOM 3097 C CA . CYS A 1 399 ? 4.715 21.567 -23.441 1.00 84.50 399 CYS A CA 1
ATOM 3098 C C . CYS A 1 399 ? 3.237 21.146 -23.463 1.00 84.50 399 CYS A C 1
ATOM 3100 O O . CYS A 1 399 ? 2.689 20.741 -22.435 1.00 84.50 399 CYS A O 1
ATOM 3102 N N . ASP A 1 400 ? 2.629 21.120 -24.653 1.00 88.81 400 ASP A N 1
ATOM 3103 C CA . ASP A 1 400 ? 1.200 20.825 -24.869 1.00 88.81 400 ASP A CA 1
ATOM 3104 C C . ASP A 1 400 ? 0.726 19.510 -24.222 1.00 88.81 400 ASP A C 1
ATOM 3106 O O . ASP A 1 400 ? -0.340 19.460 -23.607 1.00 88.81 400 ASP A O 1
ATOM 3110 N N . LEU A 1 401 ? 1.530 18.442 -24.307 1.00 89.50 401 LEU A N 1
ATOM 3111 C CA . LEU A 1 401 ? 1.196 17.140 -23.716 1.00 89.50 401 LEU A CA 1
ATOM 3112 C C . LEU A 1 401 ? 1.158 17.200 -22.177 1.00 89.50 401 LEU A C 1
ATOM 3114 O O . LEU A 1 401 ? 0.264 16.633 -21.551 1.00 89.50 401 LEU A O 1
ATOM 3118 N N . ASN A 1 402 ? 2.076 17.950 -21.562 1.00 90.81 402 ASN A N 1
ATOM 3119 C CA . ASN A 1 402 ? 2.084 18.161 -20.114 1.00 90.81 402 ASN A CA 1
ATOM 3120 C C . ASN A 1 402 ? 0.873 18.999 -19.683 1.00 90.81 402 ASN A C 1
ATOM 3122 O O . ASN A 1 402 ? 0.239 18.689 -18.675 1.00 90.81 402 ASN A O 1
ATOM 3126 N N . VAL A 1 403 ? 0.515 20.026 -20.465 1.00 91.31 403 VAL A N 1
ATOM 3127 C CA . VAL A 1 403 ? -0.686 20.849 -20.243 1.00 91.31 403 VAL A CA 1
ATOM 3128 C C . VAL A 1 403 ? -1.966 20.011 -20.371 1.00 91.31 403 VAL A C 1
ATOM 3130 O O . VAL A 1 403 ? -2.893 20.201 -19.580 1.00 91.31 403 VAL A O 1
ATOM 3133 N N . MET A 1 404 ? -2.016 19.027 -21.278 1.00 92.75 404 MET A N 1
ATOM 3134 C CA . MET A 1 404 ? -3.116 18.055 -21.345 1.00 92.75 404 MET A CA 1
ATOM 3135 C C . MET A 1 404 ? -3.228 17.246 -20.041 1.00 92.75 404 MET A C 1
ATOM 3137 O O . MET A 1 404 ? -4.290 17.242 -19.418 1.00 92.75 404 MET A O 1
ATOM 3141 N N . PHE A 1 405 ? -2.145 16.610 -19.578 1.00 94.12 405 PHE A N 1
ATOM 3142 C CA . PHE A 1 405 ? -2.179 15.826 -18.335 1.00 94.12 405 PHE A CA 1
ATOM 3143 C C . PHE A 1 405 ? -2.545 16.688 -17.113 1.00 94.12 405 PHE A C 1
ATOM 3145 O O . PHE A 1 405 ? -3.388 16.293 -16.303 1.00 94.12 405 PHE A O 1
ATOM 3152 N N . LEU A 1 406 ? -1.985 17.897 -17.007 1.00 93.81 406 LEU A N 1
ATOM 3153 C CA . LEU A 1 406 ? -2.270 18.839 -15.921 1.00 93.81 406 LEU A CA 1
ATOM 3154 C C . LEU A 1 406 ? -3.722 19.337 -15.926 1.00 93.81 406 LEU A C 1
ATOM 3156 O O . LEU A 1 406 ? -4.343 19.406 -14.866 1.00 93.81 406 LEU A O 1
ATOM 3160 N N . SER A 1 407 ? -4.287 19.658 -17.093 1.00 94.19 407 SER A N 1
ATOM 3161 C CA . SER A 1 407 ? -5.673 20.138 -17.200 1.00 94.19 407 SER A CA 1
ATOM 3162 C C . SER A 1 407 ? -6.704 19.040 -16.919 1.00 94.19 407 SER A C 1
ATOM 3164 O O . SER A 1 407 ? -7.677 19.303 -16.211 1.00 94.19 407 SER A O 1
ATOM 3166 N N . ILE A 1 408 ? -6.455 17.798 -17.359 1.00 94.62 408 ILE A N 1
ATOM 3167 C CA . ILE A 1 408 ? -7.265 16.631 -16.965 1.00 94.62 408 ILE A CA 1
ATOM 3168 C C . ILE A 1 408 ? -7.199 16.431 -15.443 1.00 94.62 408 ILE A C 1
ATOM 3170 O O . ILE A 1 408 ? -8.232 16.255 -14.802 1.00 94.62 408 ILE A O 1
ATOM 3174 N N . THR A 1 409 ? -6.008 16.532 -14.842 1.00 95.06 409 THR A N 1
ATOM 3175 C CA . THR A 1 409 ? -5.820 16.400 -13.384 1.00 95.06 409 THR A CA 1
ATOM 3176 C C . THR A 1 409 ? -6.583 17.469 -12.604 1.00 95.06 409 THR A C 1
ATOM 3178 O O . THR A 1 409 ? -7.282 17.149 -11.643 1.00 95.06 409 THR A O 1
ATOM 3181 N N . LEU A 1 410 ? -6.487 18.731 -13.029 1.00 95.06 410 LEU A N 1
ATOM 3182 C CA . LEU A 1 410 ? -7.206 19.849 -12.419 1.00 95.06 410 LEU A CA 1
ATOM 3183 C C . LEU A 1 410 ? -8.727 19.640 -12.486 1.00 95.06 410 LEU A C 1
ATOM 3185 O O . LEU A 1 410 ? -9.417 19.826 -11.484 1.00 95.06 410 LEU A O 1
ATOM 3189 N N . LEU A 1 411 ? -9.240 19.204 -13.641 1.00 95.12 411 LEU A N 1
ATOM 3190 C CA . LEU A 1 411 ? -10.658 18.897 -13.826 1.00 95.12 411 LEU A CA 1
ATOM 3191 C C . LEU A 1 411 ? -11.114 17.733 -12.931 1.00 95.12 411 LEU A C 1
ATOM 3193 O O . LEU A 1 411 ? -12.144 17.856 -12.269 1.00 95.12 411 LEU A O 1
ATOM 3197 N N . SER A 1 412 ? -10.334 16.648 -12.846 1.00 92.94 412 SER A N 1
ATOM 3198 C CA . SER A 1 412 ? -10.592 15.530 -11.928 1.00 92.94 412 SER A CA 1
ATOM 3199 C C . SER A 1 412 ? -10.701 15.993 -10.475 1.00 92.94 412 SER A C 1
ATOM 3201 O O . SER A 1 412 ? -11.683 15.672 -9.812 1.00 92.94 412 SER A O 1
ATOM 3203 N N . VAL A 1 413 ? -9.740 16.780 -9.979 1.00 93.94 413 VAL A N 1
ATOM 3204 C CA . VAL A 1 413 ? -9.750 17.280 -8.590 1.00 93.94 413 VAL A CA 1
ATOM 3205 C C . VAL A 1 413 ? -10.995 18.133 -8.311 1.00 93.94 413 VAL A C 1
ATOM 3207 O O . VAL A 1 413 ? -11.641 17.957 -7.276 1.00 93.94 413 VAL A O 1
ATOM 3210 N N . ILE A 1 414 ? -11.387 19.006 -9.245 1.00 92.75 414 ILE A N 1
ATOM 3211 C CA . ILE A 1 414 ? -12.596 19.839 -9.116 1.00 92.75 414 ILE A CA 1
ATOM 3212 C C . ILE A 1 414 ? -13.873 18.981 -9.111 1.00 92.75 414 ILE A C 1
ATOM 3214 O O . ILE A 1 414 ? -14.731 19.181 -8.254 1.00 92.75 414 ILE A O 1
ATOM 3218 N N . ILE A 1 415 ? -14.002 18.009 -10.023 1.00 92.69 415 ILE A N 1
ATOM 3219 C CA . ILE A 1 415 ? -15.186 17.134 -10.098 1.00 92.69 415 ILE A CA 1
ATOM 3220 C C . ILE A 1 415 ? -15.320 16.285 -8.831 1.00 92.69 415 ILE A C 1
ATOM 3222 O O . ILE A 1 415 ? -16.399 16.224 -8.247 1.00 92.69 415 ILE A O 1
ATOM 3226 N N . LEU A 1 416 ? -14.235 15.648 -8.388 1.00 90.50 416 LEU A N 1
ATOM 3227 C CA . LEU A 1 416 ? -14.253 14.755 -7.229 1.00 90.50 416 LEU A CA 1
ATOM 3228 C C . LEU A 1 416 ? -14.586 15.512 -5.937 1.00 90.50 416 LEU A C 1
ATOM 3230 O O . LEU A 1 416 ? -15.471 15.090 -5.188 1.00 90.50 416 LEU A O 1
ATOM 3234 N N . THR A 1 417 ? -13.951 16.670 -5.717 1.00 89.12 417 THR A N 1
ATOM 3235 C CA . THR A 1 417 ? -14.241 17.500 -4.537 1.00 89.12 417 THR A CA 1
ATOM 3236 C C . THR A 1 417 ? -15.675 18.019 -4.554 1.00 89.12 417 THR A C 1
ATOM 3238 O O . THR A 1 417 ? -16.360 17.890 -3.539 1.00 89.12 417 THR A O 1
ATOM 3241 N N . ALA A 1 418 ? -16.180 18.492 -5.701 1.00 89.38 418 ALA A N 1
ATOM 3242 C CA . ALA A 1 418 ? -17.577 18.902 -5.841 1.00 89.38 418 ALA A CA 1
ATOM 3243 C C . ALA A 1 418 ? -18.557 17.754 -5.536 1.00 89.38 418 ALA A C 1
ATOM 3245 O O . ALA A 1 418 ? -19.476 17.939 -4.740 1.00 89.38 418 ALA A O 1
ATOM 3246 N N . MET A 1 419 ? -18.336 16.561 -6.103 1.00 87.31 419 MET A N 1
ATOM 3247 C CA . MET A 1 419 ? -19.193 15.386 -5.889 1.00 87.31 419 MET A CA 1
ATOM 3248 C C . MET A 1 419 ? -19.220 14.927 -4.425 1.00 87.31 419 MET A C 1
ATOM 3250 O O . MET A 1 419 ? -20.287 14.590 -3.916 1.00 87.31 419 MET A O 1
ATOM 3254 N N . SER A 1 420 ? -18.080 14.970 -3.723 1.00 86.00 420 SER A N 1
ATOM 3255 C CA . SER A 1 420 ? -17.986 14.562 -2.308 1.00 86.00 420 SER A CA 1
ATOM 3256 C C . SER A 1 420 ? -18.747 15.464 -1.323 1.00 86.00 420 SER A C 1
ATOM 3258 O O . SER A 1 420 ? -19.040 15.038 -0.206 1.00 86.00 420 SER A O 1
ATOM 3260 N N . VAL A 1 421 ? -19.083 16.694 -1.734 1.00 85.31 421 VAL A N 1
ATOM 3261 C CA . VAL A 1 421 ? -19.811 17.691 -0.925 1.00 85.31 421 VAL A CA 1
ATOM 3262 C C . VAL A 1 421 ? -21.333 17.613 -1.132 1.00 85.31 421 VAL A C 1
ATOM 3264 O O . VAL A 1 421 ? -22.091 18.183 -0.348 1.00 85.31 421 VAL A O 1
ATOM 3267 N N . VAL A 1 422 ? -21.824 16.907 -2.159 1.00 85.06 422 VAL A N 1
ATOM 3268 C CA . VAL A 1 422 ? -23.268 16.850 -2.436 1.00 85.06 422 VAL A CA 1
ATOM 3269 C C . VAL A 1 422 ? -23.983 15.963 -1.407 1.00 85.06 422 VAL A C 1
ATOM 3271 O O . VAL A 1 422 ? -23.658 14.787 -1.241 1.00 85.06 422 VAL A O 1
ATOM 3274 N N . ALA A 1 423 ? -25.019 16.510 -0.765 1.00 64.62 423 ALA A N 1
ATOM 3275 C CA . ALA A 1 423 ? -25.726 15.912 0.377 1.00 64.62 423 ALA A CA 1
ATOM 3276 C C . ALA A 1 423 ? -26.493 14.593 0.100 1.00 64.62 423 ALA A C 1
ATOM 3278 O O . ALA A 1 423 ? -27.084 14.019 1.011 1.00 64.62 423 ALA A O 1
ATOM 3279 N N . TRP A 1 424 ? -26.501 14.110 -1.147 1.00 65.88 424 TRP A N 1
ATOM 3280 C CA . TRP A 1 424 ? -26.990 12.773 -1.519 1.00 65.88 424 TRP A CA 1
ATOM 3281 C C . TRP A 1 424 ? -25.937 11.658 -1.382 1.00 65.88 424 TRP A C 1
ATOM 3283 O O . TRP A 1 424 ? -26.290 10.487 -1.427 1.00 65.88 424 TRP A O 1
ATOM 3293 N N . VAL A 1 425 ? -24.656 12.017 -1.225 1.00 71.25 425 VAL A N 1
ATOM 3294 C CA . VAL A 1 425 ? -23.512 11.087 -1.210 1.00 71.25 425 VAL A CA 1
ATOM 3295 C C . VAL A 1 425 ? -22.880 11.003 0.179 1.00 71.25 425 VAL A C 1
ATOM 3297 O O . VAL A 1 425 ? -22.473 9.922 0.584 1.00 71.25 425 VAL A O 1
ATOM 3300 N N . ASN A 1 426 ? -22.808 12.116 0.921 1.00 69.44 426 ASN A N 1
ATOM 3301 C CA . ASN A 1 426 ? -22.387 12.186 2.336 1.00 69.44 426 ASN A CA 1
ATOM 3302 C C . ASN A 1 426 ? -21.061 11.478 2.699 1.00 69.44 426 ASN A C 1
ATOM 3304 O O . ASN A 1 426 ? -20.774 11.248 3.869 1.00 69.44 426 ASN A O 1
ATOM 3308 N N . VAL A 1 427 ? -20.200 11.204 1.712 1.00 74.00 427 VAL A N 1
ATOM 3309 C CA . VAL A 1 427 ? -18.897 10.538 1.891 1.00 74.00 427 VAL A CA 1
ATOM 3310 C C . VAL A 1 427 ? -17.909 11.364 2.723 1.00 74.00 427 VAL A C 1
ATOM 3312 O O . VAL A 1 427 ? -16.971 10.798 3.287 1.00 74.00 427 VAL A O 1
ATOM 3315 N N . GLY A 1 428 ? -18.120 12.677 2.824 1.00 81.06 428 GLY A N 1
ATOM 3316 C CA . GLY A 1 428 ? -17.228 13.597 3.519 1.00 81.06 428 GLY A CA 1
ATOM 3317 C C . GLY A 1 428 ? -16.022 14.007 2.670 1.00 81.06 428 GLY A C 1
ATOM 3318 O O . GLY A 1 428 ? -15.682 13.393 1.659 1.00 81.06 428 GLY A O 1
ATOM 3319 N N . LEU A 1 429 ? -15.364 15.091 3.084 1.00 87.62 429 LEU A N 1
ATOM 3320 C CA . LEU A 1 429 ? -14.321 15.742 2.286 1.00 87.62 429 LEU A CA 1
ATOM 3321 C C . LEU A 1 429 ? -12.934 15.076 2.408 1.00 87.62 429 LEU A C 1
ATOM 3323 O O . LEU A 1 429 ? -12.070 15.309 1.557 1.00 87.62 429 LEU A O 1
ATOM 3327 N N . LEU A 1 430 ? -12.708 14.235 3.428 1.00 89.00 430 LEU A N 1
ATOM 3328 C CA . LEU A 1 430 ? -11.414 13.581 3.661 1.00 89.00 430 LEU A CA 1
ATOM 3329 C C . LEU A 1 430 ? -11.018 12.605 2.534 1.00 89.00 430 LEU A C 1
ATOM 3331 O O . LEU A 1 430 ? -9.931 12.798 1.982 1.00 89.00 430 LEU A O 1
ATOM 3335 N N . PRO A 1 431 ? -11.866 11.648 2.091 1.00 89.88 431 PRO A N 1
ATOM 3336 C CA . PRO A 1 431 ? -11.523 10.789 0.960 1.00 89.88 431 PRO A CA 1
ATOM 3337 C C . PRO A 1 431 ? -11.177 11.577 -0.302 1.00 89.88 431 PRO A C 1
ATOM 3339 O O . PRO A 1 431 ? -10.121 11.365 -0.895 1.00 89.88 431 PRO A O 1
ATOM 3342 N N . SER A 1 432 ? -11.997 12.563 -0.675 1.00 91.19 432 SER A N 1
ATOM 3343 C CA . SER A 1 432 ? -11.756 13.308 -1.913 1.00 91.19 432 SER A CA 1
ATOM 3344 C C . SER A 1 432 ? -10.491 14.165 -1.881 1.00 91.19 432 SER A C 1
ATOM 3346 O O . SER A 1 432 ? -9.862 14.332 -2.928 1.00 91.19 432 SER A O 1
ATOM 3348 N N . THR A 1 433 ? -10.104 14.726 -0.732 1.00 92.38 433 THR A N 1
ATOM 3349 C CA . THR A 1 433 ? -8.902 15.575 -0.636 1.00 92.38 433 THR A CA 1
ATOM 3350 C C . THR A 1 433 ? -7.615 14.753 -0.590 1.00 92.38 433 THR A C 1
ATOM 3352 O O . THR A 1 433 ? -6.649 15.111 -1.266 1.00 92.38 433 THR A O 1
ATOM 3355 N N . ALA A 1 434 ? -7.610 13.612 0.105 1.00 92.06 434 ALA A N 1
ATOM 3356 C CA . ALA A 1 434 ? -6.483 12.678 0.097 1.00 92.06 434 ALA A CA 1
ATOM 3357 C C . ALA A 1 434 ? -6.287 12.008 -1.280 1.00 92.06 434 ALA A C 1
ATOM 3359 O O . ALA A 1 434 ? -5.164 11.955 -1.788 1.00 92.06 434 ALA A O 1
ATOM 3360 N N . VAL A 1 435 ? -7.372 11.588 -1.946 1.00 90.12 435 VAL A N 1
ATOM 3361 C CA . VAL A 1 435 ? -7.307 11.054 -3.319 1.00 90.12 435 VAL A CA 1
ATOM 3362 C C . VAL A 1 435 ? -6.836 12.120 -4.304 1.00 90.12 435 VAL A C 1
ATOM 3364 O O . VAL A 1 435 ? -5.970 11.838 -5.128 1.00 90.12 435 VAL A O 1
ATOM 3367 N N . SER A 1 436 ? -7.318 13.362 -4.185 1.00 92.50 436 SER A N 1
ATOM 3368 C CA . SER A 1 436 ? -6.844 14.476 -5.022 1.00 92.50 436 SER A CA 1
ATOM 3369 C C . SER A 1 436 ? -5.336 14.696 -4.889 1.00 92.50 436 SER A C 1
ATOM 3371 O O . SER A 1 436 ? -4.653 14.830 -5.901 1.00 92.50 436 SER A O 1
ATOM 3373 N N . LEU A 1 437 ? -4.789 14.654 -3.669 1.00 93.12 437 LEU A N 1
ATOM 3374 C CA . LEU A 1 437 ? -3.342 14.723 -3.446 1.00 93.12 437 LEU A CA 1
ATOM 3375 C C . LEU A 1 437 ? -2.593 13.581 -4.159 1.00 93.12 437 LEU A C 1
ATOM 3377 O O . LEU A 1 437 ? -1.581 13.833 -4.813 1.00 93.12 437 LEU A O 1
ATOM 3381 N N . TYR A 1 438 ? -3.100 12.347 -4.099 1.00 91.19 438 TYR A N 1
ATOM 3382 C CA . TYR A 1 438 ? -2.483 11.208 -4.785 1.00 91.19 438 TYR A CA 1
ATOM 3383 C C . TYR A 1 438 ? -2.563 11.308 -6.323 1.00 91.19 438 TYR A C 1
ATOM 3385 O O . TYR A 1 438 ? -1.571 11.041 -7.003 1.00 91.19 438 TYR A O 1
ATOM 3393 N N . LEU A 1 439 ? -3.683 11.783 -6.885 1.00 92.44 439 LEU A N 1
ATOM 3394 C CA . LEU A 1 439 ? -3.804 12.055 -8.328 1.00 92.44 439 LEU A CA 1
ATOM 3395 C C . LEU A 1 439 ? -2.799 13.120 -8.796 1.00 92.44 439 LEU A C 1
ATOM 3397 O O . LEU A 1 439 ? -2.204 12.977 -9.863 1.00 92.44 439 LEU A O 1
ATOM 3401 N N . VAL A 1 440 ? -2.559 14.157 -7.986 1.00 93.94 440 VAL A N 1
ATOM 3402 C CA . VAL A 1 440 ? -1.555 15.196 -8.272 1.00 93.94 440 VAL A CA 1
ATOM 3403 C C . VAL A 1 440 ? -0.127 14.641 -8.202 1.00 93.94 440 VAL A C 1
ATOM 3405 O O . VAL A 1 440 ? 0.695 14.988 -9.050 1.00 93.94 440 VAL A O 1
ATOM 3408 N N . LEU A 1 441 ? 0.168 13.728 -7.268 1.00 90.94 441 LEU A N 1
ATOM 3409 C CA . LEU A 1 441 ? 1.455 13.020 -7.227 1.00 90.94 441 LEU A CA 1
ATOM 3410 C C . LEU A 1 441 ? 1.669 12.138 -8.469 1.00 90.94 441 LEU A C 1
ATOM 3412 O O . LEU A 1 441 ? 2.761 12.156 -9.041 1.00 90.94 441 LEU A O 1
ATOM 3416 N N . LEU A 1 442 ? 0.643 11.413 -8.934 1.00 90.38 442 LEU A N 1
ATOM 3417 C CA . LEU A 1 442 ? 0.718 10.644 -10.184 1.00 90.38 442 LEU A CA 1
ATOM 3418 C C . LEU A 1 442 ? 0.888 11.550 -11.417 1.00 90.38 442 LEU A C 1
ATOM 3420 O O . LEU A 1 442 ? 1.700 11.231 -12.288 1.00 90.38 442 LEU A O 1
ATOM 3424 N N . CYS A 1 443 ? 0.217 12.705 -11.471 1.00 92.44 443 CYS A N 1
ATOM 3425 C CA . CYS A 1 443 ? 0.403 13.681 -12.549 1.00 92.44 443 CYS A CA 1
ATOM 3426 C C . CYS A 1 443 ? 1.832 14.242 -12.565 1.00 92.44 443 CYS A C 1
ATOM 3428 O O . CYS A 1 443 ? 2.461 14.284 -13.621 1.00 92.44 443 CYS A O 1
ATOM 3430 N N . TYR A 1 444 ? 2.375 14.628 -11.404 1.00 89.94 444 TYR A N 1
ATOM 3431 C CA . TYR A 1 444 ? 3.763 15.085 -11.271 1.00 89.94 444 TYR A CA 1
ATOM 3432 C C . TYR A 1 444 ? 4.756 14.028 -11.778 1.00 89.94 444 TYR A C 1
ATOM 3434 O O . TYR A 1 444 ? 5.680 14.351 -12.523 1.00 89.94 444 TYR A O 1
ATOM 3442 N N . GLN A 1 445 ? 4.540 12.753 -11.439 1.00 87.81 445 GLN A N 1
ATOM 3443 C CA . GLN A 1 445 ? 5.380 11.660 -11.931 1.00 87.81 445 GLN A CA 1
ATOM 3444 C C . GLN A 1 445 ? 5.206 11.347 -13.422 1.00 87.81 445 GLN A C 1
ATOM 3446 O O . GLN A 1 445 ? 6.162 10.896 -14.048 1.00 87.81 445 GLN A O 1
ATOM 3451 N N . THR A 1 446 ? 4.008 11.549 -13.972 1.00 89.69 446 THR A N 1
ATOM 3452 C CA . THR A 1 446 ? 3.705 11.387 -15.403 1.00 89.69 446 THR A CA 1
ATOM 3453 C C . THR A 1 446 ? 4.446 12.445 -16.212 1.00 89.69 446 THR A C 1
ATOM 3455 O O . THR A 1 446 ? 5.242 12.125 -17.086 1.00 89.69 446 THR A O 1
ATOM 3458 N N . VAL A 1 447 ? 4.251 13.713 -15.847 1.00 88.12 447 VAL A N 1
ATOM 3459 C CA . VAL A 1 447 ? 4.865 14.883 -16.490 1.00 88.12 447 VAL A CA 1
ATOM 3460 C C . VAL A 1 447 ? 6.398 14.849 -16.402 1.00 88.12 447 VAL A C 1
ATOM 3462 O O . VAL A 1 447 ? 7.078 15.283 -17.328 1.00 88.12 447 VAL A O 1
ATOM 3465 N N . ARG A 1 448 ? 6.954 14.268 -15.330 1.00 83.12 448 ARG A N 1
ATOM 3466 C CA . ARG A 1 448 ? 8.397 14.026 -15.168 1.00 83.12 448 ARG A CA 1
ATOM 3467 C C . ARG A 1 448 ? 8.978 12.862 -15.979 1.00 83.12 448 ARG A C 1
ATOM 3469 O O . ARG A 1 448 ? 10.198 12.748 -16.008 1.00 83.12 448 ARG A O 1
ATOM 3476 N N . ALA A 1 449 ? 8.152 12.000 -16.569 1.00 83.00 449 ALA A N 1
ATOM 3477 C CA . ALA A 1 449 ? 8.589 10.867 -17.392 1.00 83.00 449 ALA A CA 1
ATOM 3478 C C . ALA A 1 449 ? 8.498 11.160 -18.904 1.00 83.00 449 ALA A C 1
ATOM 3480 O O . ALA A 1 449 ? 8.644 10.259 -19.719 1.00 83.00 449 ALA A O 1
ATOM 3481 N N . ASN A 1 450 ? 8.229 12.410 -19.289 1.00 85.50 450 ASN A N 1
ATOM 3482 C CA . ASN A 1 450 ? 8.189 12.832 -20.683 1.00 85.50 450 ASN A CA 1
ATOM 3483 C C . ASN A 1 450 ? 9.624 13.096 -21.208 1.00 85.50 450 ASN A C 1
ATOM 3485 O O . ASN A 1 450 ? 10.246 14.050 -20.735 1.00 85.50 450 ASN A O 1
ATOM 3489 N N . PRO A 1 451 ? 10.148 12.329 -22.190 1.00 80.50 451 PRO A N 1
ATOM 3490 C CA . PRO A 1 451 ? 11.546 12.431 -22.631 1.00 80.50 451 PRO A CA 1
ATOM 3491 C C . PRO A 1 451 ? 11.840 13.635 -23.538 1.00 80.50 451 PRO A C 1
ATOM 3493 O O . PRO A 1 451 ? 12.993 13.876 -23.900 1.00 80.50 451 PRO A O 1
ATOM 3496 N N . SER A 1 452 ? 10.827 14.379 -24.000 1.00 78.38 452 SER A N 1
ATOM 3497 C CA . SER A 1 452 ? 11.069 15.459 -24.961 1.00 78.38 452 SER A CA 1
ATOM 3498 C C . SER A 1 452 ? 11.832 16.613 -24.305 1.00 78.38 452 SER A C 1
ATOM 3500 O O . SER A 1 452 ? 11.286 17.316 -23.457 1.00 78.38 452 SER A O 1
ATOM 3502 N N . ALA A 1 453 ? 13.074 16.838 -24.748 1.00 65.56 453 ALA A N 1
ATOM 3503 C CA . ALA A 1 453 ? 14.050 17.735 -24.119 1.00 65.56 453 ALA A CA 1
ATOM 3504 C C . ALA A 1 453 ? 13.584 19.190 -23.897 1.00 65.56 453 ALA A C 1
ATOM 3506 O O . ALA A 1 453 ? 14.108 19.864 -23.016 1.00 65.56 453 ALA A O 1
ATOM 3507 N N . SER A 1 454 ? 12.588 19.675 -24.646 1.00 67.62 454 SER A N 1
ATOM 3508 C CA . SER A 1 454 ? 11.948 20.983 -24.418 1.00 67.62 454 SER A CA 1
ATOM 3509 C C . SER A 1 454 ? 11.146 21.066 -23.112 1.00 67.62 454 SER A C 1
ATOM 3511 O O . SER A 1 454 ? 10.852 22.162 -22.658 1.00 67.62 454 SER A O 1
ATOM 3513 N N . CYS A 1 455 ? 10.790 19.929 -22.511 1.00 68.88 455 CYS A N 1
ATOM 3514 C CA . CYS A 1 455 ? 10.028 19.841 -21.263 1.00 68.88 455 CYS A CA 1
ATOM 3515 C C . CYS A 1 455 ? 10.916 19.519 -20.050 1.00 68.88 455 CYS A C 1
ATOM 3517 O O . CYS A 1 455 ? 10.469 19.626 -18.904 1.00 68.88 455 CYS A O 1
ATOM 3519 N N . THR A 1 456 ? 12.171 19.121 -20.286 1.00 63.69 456 THR A N 1
ATOM 3520 C CA . THR A 1 456 ? 13.165 18.870 -19.239 1.00 63.69 456 THR A CA 1
ATOM 3521 C C . THR A 1 456 ? 13.628 20.209 -18.682 1.00 63.69 456 THR A C 1
ATOM 3523 O O . THR A 1 456 ? 14.385 20.947 -19.309 1.00 63.69 456 THR A O 1
ATOM 3526 N N . SER A 1 457 ? 13.114 20.554 -17.503 1.00 55.28 457 SER A N 1
ATOM 3527 C CA . SER A 1 457 ? 13.169 21.916 -16.977 1.00 55.28 457 SER A CA 1
ATOM 3528 C C . SER A 1 457 ? 14.606 22.447 -16.829 1.00 55.28 457 SER A C 1
ATOM 3530 O O . SER A 1 457 ? 15.383 21.904 -16.044 1.00 55.28 457 SER A O 1
ATOM 3532 N N . LEU A 1 458 ? 14.930 23.529 -17.547 1.00 48.06 458 LEU A N 1
ATOM 3533 C CA . LEU A 1 458 ? 16.282 23.939 -17.977 1.00 48.06 458 LEU A CA 1
ATOM 3534 C C . LEU A 1 458 ? 17.246 24.475 -16.880 1.00 48.06 458 LEU A C 1
ATOM 3536 O O . LEU A 1 458 ? 17.987 25.429 -17.121 1.00 48.06 458 LEU A O 1
ATOM 3540 N N . GLN A 1 459 ? 17.250 23.933 -15.657 1.00 46.22 459 GLN A N 1
ATOM 3541 C CA . GLN A 1 459 ? 18.174 24.365 -14.594 1.00 46.22 459 GLN A CA 1
ATOM 3542 C C . GLN A 1 459 ? 18.725 23.200 -13.756 1.00 46.22 459 GLN A C 1
ATOM 3544 O O . GLN A 1 459 ? 17.973 22.366 -13.270 1.00 46.22 459 GLN A O 1
ATOM 3549 N N . LEU A 1 460 ? 20.048 23.258 -13.546 1.00 46.44 460 LEU A N 1
ATOM 3550 C CA . LEU A 1 460 ? 20.907 22.466 -12.652 1.00 46.44 460 LEU A CA 1
ATOM 3551 C C . LEU A 1 460 ? 20.996 20.944 -12.890 1.00 46.44 460 LEU A C 1
ATOM 3553 O O . LEU A 1 460 ? 20.315 20.139 -12.263 1.00 46.44 460 LEU A O 1
ATOM 3557 N N . SER A 1 461 ? 22.058 20.546 -13.596 1.00 51.34 461 SER A N 1
ATOM 3558 C CA . SER A 1 461 ? 22.566 19.164 -13.637 1.00 51.34 461 SER A CA 1
ATOM 3559 C C . SER A 1 461 ? 23.098 18.624 -12.297 1.00 51.34 461 SER A C 1
ATOM 3561 O O . SER A 1 461 ? 23.339 17.428 -12.138 1.00 51.34 461 SER A O 1
ATOM 3563 N N . THR A 1 462 ? 23.250 19.488 -11.289 1.00 48.06 462 THR A N 1
ATOM 3564 C CA . THR A 1 462 ? 23.470 19.076 -9.891 1.00 48.06 462 THR A CA 1
ATOM 3565 C C . THR A 1 462 ? 22.162 18.669 -9.203 1.00 48.06 462 THR A C 1
ATOM 3567 O O . THR A 1 462 ? 22.179 17.810 -8.323 1.00 48.06 462 THR A O 1
ATOM 3570 N N . GLU A 1 463 ? 21.027 19.259 -9.595 1.00 50.56 463 GLU A N 1
ATOM 3571 C CA . GLU A 1 463 ? 19.712 18.910 -9.048 1.00 50.56 463 GLU A CA 1
ATOM 3572 C C . GLU A 1 463 ? 19.190 17.607 -9.651 1.00 50.56 463 GLU A C 1
ATOM 3574 O O . GLU A 1 463 ? 18.600 16.828 -8.911 1.00 50.56 463 GLU A O 1
ATOM 3579 N N . GLU A 1 464 ? 19.479 17.305 -10.924 1.00 54.22 464 GLU A N 1
ATOM 3580 C CA . GLU A 1 464 ? 19.069 16.060 -11.607 1.00 54.22 464 GLU A CA 1
ATOM 3581 C C . GLU A 1 464 ? 19.302 14.796 -10.759 1.00 54.22 464 GLU A C 1
ATOM 3583 O O . GLU A 1 464 ? 18.393 13.981 -10.609 1.00 54.22 464 GLU A O 1
ATOM 3588 N N . LYS A 1 465 ? 20.465 14.665 -10.104 1.00 51.09 465 LYS A N 1
ATOM 3589 C CA . LYS A 1 465 ? 20.775 13.496 -9.256 1.00 51.09 465 LYS A CA 1
ATOM 3590 C C . LYS A 1 465 ? 19.983 13.448 -7.944 1.00 51.09 465 LYS A C 1
ATOM 3592 O O . LYS A 1 465 ? 19.612 12.359 -7.510 1.00 51.09 465 LYS A O 1
ATOM 3597 N N . LEU A 1 466 ? 19.675 14.592 -7.324 1.00 50.00 466 LEU A N 1
ATOM 3598 C CA . LEU A 1 466 ? 18.747 14.637 -6.181 1.00 50.00 466 LEU A CA 1
ATOM 3599 C C . LEU A 1 466 ? 17.296 14.399 -6.634 1.00 50.00 466 LEU A C 1
ATOM 3601 O O . LEU A 1 466 ? 16.510 13.790 -5.909 1.00 50.00 466 LEU A O 1
ATOM 3605 N N . GLN A 1 467 ? 16.947 14.866 -7.831 1.00 54.31 467 GLN A N 1
ATOM 3606 C CA . GLN A 1 467 ? 15.618 14.797 -8.432 1.00 54.31 467 GLN A CA 1
ATOM 3607 C C . GLN A 1 467 ? 15.267 13.362 -8.870 1.00 54.31 467 GLN A C 1
ATOM 3609 O O . GLN A 1 467 ? 14.128 12.924 -8.693 1.00 54.31 467 GLN A O 1
ATOM 3614 N N . GLU A 1 468 ? 16.228 12.601 -9.404 1.00 59.88 468 GLU A N 1
ATOM 3615 C CA . GLU A 1 468 ? 16.101 11.160 -9.678 1.00 59.88 468 GLU A CA 1
ATOM 3616 C C . GLU A 1 468 ? 15.878 10.389 -8.365 1.00 59.88 468 GLU A C 1
ATOM 3618 O O . GLU A 1 468 ? 14.880 9.680 -8.210 1.00 59.88 468 GLU A O 1
ATOM 3623 N N . GLN A 1 469 ? 16.748 10.611 -7.370 1.00 63.56 469 GLN A N 1
ATOM 3624 C CA . GLN A 1 469 ? 16.656 9.958 -6.061 1.00 63.56 469 GLN A CA 1
ATOM 3625 C C . GLN A 1 469 ? 15.337 10.266 -5.332 1.00 63.56 469 GLN A C 1
ATOM 3627 O O . GLN A 1 469 ? 14.746 9.360 -4.742 1.00 63.56 469 GLN A O 1
ATOM 3632 N N . SER A 1 470 ? 14.825 11.502 -5.400 1.00 66.25 470 SER A N 1
ATOM 3633 C CA . SER A 1 470 ? 13.562 11.876 -4.744 1.00 66.25 470 SER A CA 1
ATOM 3634 C C . SER A 1 470 ? 12.350 11.116 -5.302 1.00 66.25 470 SER A C 1
ATOM 3636 O O . SER A 1 470 ? 11.462 10.736 -4.536 1.00 66.25 470 SER A O 1
ATOM 3638 N N . GLY A 1 471 ? 12.338 10.819 -6.608 1.00 75.62 471 GLY A N 1
ATOM 3639 C CA . GLY A 1 471 ? 11.286 10.026 -7.254 1.00 75.62 471 GLY A CA 1
ATOM 3640 C C . GLY A 1 471 ? 11.285 8.560 -6.812 1.00 75.62 471 GLY A C 1
ATOM 3641 O O . GLY A 1 471 ? 10.230 8.012 -6.479 1.00 75.62 471 GLY A O 1
ATOM 3642 N N . VAL A 1 472 ? 12.466 7.937 -6.742 1.00 83.25 472 VAL A N 1
ATOM 3643 C CA . VAL A 1 472 ? 12.628 6.552 -6.257 1.00 83.25 472 VAL A CA 1
ATOM 3644 C C . VAL A 1 472 ? 12.229 6.435 -4.782 1.00 83.25 472 VAL A C 1
ATOM 3646 O O . VAL A 1 472 ? 11.506 5.507 -4.410 1.00 83.25 472 VAL A O 1
ATOM 3649 N N . ILE A 1 473 ? 12.635 7.397 -3.943 1.00 86.38 473 ILE A N 1
ATOM 3650 C CA . ILE A 1 473 ? 12.288 7.429 -2.513 1.00 86.38 473 ILE A CA 1
ATOM 3651 C C . ILE A 1 473 ? 10.773 7.583 -2.319 1.00 86.38 473 ILE A C 1
ATOM 3653 O O . ILE A 1 473 ? 10.186 6.806 -1.568 1.00 86.38 473 ILE A O 1
ATOM 3657 N N . MET A 1 474 ? 10.122 8.523 -3.020 1.00 86.06 474 MET A N 1
ATOM 3658 C CA . MET A 1 474 ? 8.666 8.719 -2.935 1.00 86.06 474 MET A CA 1
ATOM 3659 C C . MET A 1 474 ? 7.909 7.425 -3.266 1.00 86.06 474 MET A C 1
ATOM 3661 O O . MET A 1 474 ? 7.079 6.972 -2.478 1.00 86.06 474 MET A O 1
ATOM 3665 N N . ASN A 1 475 ? 8.230 6.795 -4.399 1.00 87.50 475 ASN A N 1
ATOM 3666 C CA . ASN A 1 475 ? 7.568 5.562 -4.824 1.00 87.50 475 ASN A CA 1
ATOM 3667 C C . ASN A 1 475 ? 7.828 4.392 -3.870 1.00 87.50 475 ASN A C 1
ATOM 3669 O O . ASN A 1 475 ? 6.914 3.620 -3.587 1.00 87.50 475 ASN A O 1
ATOM 3673 N N . SER A 1 476 ? 9.037 4.300 -3.308 1.00 88.94 476 SER A N 1
ATOM 3674 C CA . SER A 1 476 ? 9.374 3.291 -2.297 1.00 88.94 476 SER A CA 1
ATOM 3675 C C . SER A 1 476 ? 8.550 3.455 -1.014 1.00 88.94 476 SER A C 1
ATOM 3677 O O . SER A 1 476 ? 8.130 2.459 -0.428 1.00 88.94 476 SER A O 1
ATOM 3679 N N . LEU A 1 477 ? 8.270 4.693 -0.589 1.00 91.44 477 LEU A N 1
ATOM 3680 C CA . LEU A 1 477 ? 7.436 4.974 0.586 1.00 91.44 477 LEU A CA 1
ATOM 3681 C C . LEU A 1 477 ? 5.956 4.639 0.344 1.00 91.44 477 LEU A C 1
ATOM 3683 O O . LEU A 1 477 ? 5.329 4.022 1.204 1.00 91.44 477 LEU A O 1
ATOM 3687 N N . ILE A 1 478 ? 5.408 4.972 -0.830 1.00 90.62 478 ILE A N 1
ATOM 3688 C CA . ILE A 1 478 ? 4.022 4.622 -1.199 1.00 90.62 478 ILE A CA 1
ATOM 3689 C C . ILE A 1 478 ? 3.875 3.092 -1.331 1.00 90.62 478 ILE A C 1
ATOM 3691 O O . ILE A 1 478 ? 2.909 2.511 -0.826 1.00 90.62 478 ILE A O 1
ATOM 3695 N N . ALA A 1 479 ? 4.862 2.413 -1.930 1.00 91.00 479 ALA A N 1
ATOM 3696 C CA . ALA A 1 479 ? 4.932 0.950 -1.963 1.00 91.00 479 ALA A CA 1
ATOM 3697 C C . ALA A 1 479 ? 4.943 0.355 -0.546 1.00 91.00 479 ALA A C 1
ATOM 3699 O O . ALA A 1 479 ? 4.143 -0.525 -0.235 1.00 91.00 479 ALA A O 1
ATOM 3700 N N . ALA A 1 480 ? 5.801 0.872 0.337 1.00 92.00 480 ALA A N 1
ATOM 3701 C CA . ALA A 1 480 ? 5.908 0.392 1.709 1.00 92.00 480 ALA A CA 1
ATOM 3702 C C . ALA A 1 480 ? 4.611 0.581 2.509 1.00 92.00 480 ALA A C 1
ATOM 3704 O O . ALA A 1 480 ? 4.185 -0.346 3.202 1.00 92.00 480 ALA A O 1
ATOM 3705 N N . PHE A 1 481 ? 3.956 1.740 2.375 1.00 91.62 481 PHE A N 1
ATOM 3706 C CA . PHE A 1 481 ? 2.651 1.996 2.983 1.00 91.62 481 PHE A CA 1
ATOM 3707 C C . PHE A 1 481 ? 1.605 0.986 2.497 1.00 91.62 481 PHE A C 1
ATOM 3709 O O . PHE A 1 481 ? 1.007 0.287 3.310 1.00 91.62 481 PHE A O 1
ATOM 3716 N N . THR A 1 482 ? 1.438 0.844 1.180 1.00 90.06 482 THR A N 1
ATOM 3717 C CA . THR A 1 482 ? 0.397 -0.024 0.603 1.00 90.06 482 THR A CA 1
ATOM 3718 C C . THR A 1 482 ? 0.601 -1.512 0.889 1.00 90.06 482 THR A C 1
ATOM 3720 O O . THR A 1 482 ? -0.369 -2.201 1.204 1.00 90.06 482 THR A O 1
ATOM 3723 N N . ILE A 1 483 ? 1.838 -2.018 0.892 1.00 89.00 483 ILE A N 1
ATOM 3724 C CA . ILE A 1 483 ? 2.135 -3.415 1.269 1.00 89.00 483 ILE A CA 1
ATOM 3725 C C . ILE A 1 483 ? 1.845 -3.654 2.761 1.00 89.00 483 ILE A C 1
ATOM 3727 O O . ILE A 1 483 ? 1.241 -4.666 3.127 1.00 89.00 483 ILE A O 1
ATOM 3731 N N . THR A 1 484 ? 2.216 -2.702 3.624 1.00 88.06 484 THR A N 1
ATOM 3732 C CA . THR A 1 484 ? 1.949 -2.780 5.070 1.00 88.06 484 THR A CA 1
ATOM 3733 C C . THR A 1 484 ? 0.447 -2.723 5.359 1.00 88.06 484 THR A C 1
ATOM 3735 O O . THR A 1 484 ? -0.062 -3.559 6.106 1.00 88.06 484 THR A O 1
ATOM 3738 N N . TRP A 1 485 ? -0.276 -1.799 4.714 1.00 86.88 485 TRP A N 1
ATOM 3739 C CA . TRP A 1 485 ? -1.729 -1.671 4.828 1.00 86.88 485 TRP A CA 1
ATOM 3740 C C . TRP A 1 485 ? -2.446 -2.946 4.380 1.00 86.88 485 TRP A C 1
ATOM 3742 O O . TRP A 1 485 ? -3.239 -3.504 5.135 1.00 86.88 485 TRP A O 1
ATOM 3752 N N . THR A 1 486 ? -2.097 -3.463 3.197 1.00 82.56 486 THR A N 1
ATOM 3753 C CA . THR A 1 486 ? -2.654 -4.708 2.640 1.00 82.56 486 THR A CA 1
ATOM 3754 C C . THR A 1 486 ? -2.566 -5.853 3.643 1.00 82.56 486 THR A C 1
ATOM 3756 O O . THR A 1 486 ? -3.558 -6.542 3.890 1.00 82.56 486 THR A O 1
ATOM 3759 N N . SER A 1 487 ? -1.401 -6.052 4.268 1.00 79.75 487 SER A N 1
ATOM 3760 C CA . SER A 1 487 ? -1.240 -7.124 5.250 1.00 79.75 487 SER A CA 1
ATOM 3761 C C . SER A 1 487 ? -1.956 -6.869 6.567 1.00 79.75 487 SER A C 1
ATOM 3763 O O . SER A 1 487 ? -2.387 -7.839 7.192 1.00 79.75 487 SER A O 1
ATOM 3765 N N . TRP A 1 488 ? -2.057 -5.615 7.015 1.00 77.62 488 TRP A N 1
ATOM 3766 C CA . TRP A 1 488 ? -2.846 -5.277 8.197 1.00 77.62 488 TRP A CA 1
ATOM 3767 C C . TRP A 1 488 ? -4.316 -5.628 7.947 1.00 77.62 488 TRP A C 1
ATOM 3769 O O . TRP A 1 488 ? -4.870 -6.479 8.639 1.00 77.62 488 TRP A O 1
ATOM 3779 N N . ARG A 1 489 ? -4.897 -5.082 6.874 1.00 75.38 489 ARG A N 1
ATOM 3780 C CA . ARG A 1 489 ? -6.295 -5.276 6.461 1.00 75.38 489 ARG A CA 1
ATOM 3781 C C . ARG A 1 489 ? -6.640 -6.755 6.268 1.00 75.38 489 ARG A C 1
ATOM 3783 O O . ARG A 1 489 ? -7.573 -7.251 6.887 1.00 75.38 489 ARG A O 1
ATOM 3790 N N . THR A 1 490 ? -5.819 -7.488 5.512 1.00 66.94 490 THR A N 1
ATOM 3791 C CA . THR A 1 490 ? -6.007 -8.931 5.240 1.00 66.94 490 THR A CA 1
ATOM 3792 C C . THR A 1 490 ? -5.842 -9.812 6.489 1.00 66.94 490 THR A C 1
ATOM 3794 O O . THR A 1 490 ? -6.221 -10.982 6.468 1.00 66.94 490 THR A O 1
ATOM 3797 N N . SER A 1 491 ? -5.249 -9.297 7.576 1.00 65.06 491 SER A N 1
ATOM 3798 C CA . SER A 1 491 ? -5.073 -10.033 8.844 1.00 65.06 491 SER A CA 1
ATOM 3799 C C . SER A 1 491 ? -5.993 -9.560 9.974 1.00 65.06 491 SER A C 1
ATOM 3801 O O . SER A 1 491 ? -6.100 -10.251 10.983 1.00 65.06 491 SER A O 1
ATOM 3803 N N . ALA A 1 492 ? -6.645 -8.406 9.815 1.00 57.47 492 ALA A N 1
ATOM 3804 C CA . ALA A 1 492 ? -7.649 -7.877 10.735 1.00 57.47 492 ALA A CA 1
ATOM 3805 C C . ALA A 1 492 ? -9.084 -8.257 10.319 1.00 57.47 492 ALA A C 1
ATOM 3807 O O . ALA A 1 492 ? -9.941 -8.439 11.183 1.00 57.47 492 ALA A O 1
ATOM 3808 N N . THR A 1 493 ? -9.336 -8.425 9.016 1.00 51.47 493 THR A N 1
ATOM 3809 C CA . THR A 1 493 ? -10.684 -8.604 8.455 1.00 51.47 493 THR A CA 1
ATOM 3810 C C . THR A 1 493 ? -10.743 -9.804 7.506 1.00 51.47 493 THR A C 1
ATOM 3812 O O . THR A 1 493 ? -9.836 -10.014 6.703 1.00 51.47 493 THR A O 1
ATOM 3815 N N . SER A 1 494 ? -11.833 -10.575 7.568 1.00 47.38 494 SER A N 1
ATOM 3816 C CA . SER A 1 494 ? -12.099 -11.748 6.719 1.00 47.38 494 SER A CA 1
ATOM 3817 C C . SER A 1 494 ? -12.537 -11.403 5.291 1.00 47.38 494 SER A C 1
ATOM 3819 O O . SER A 1 494 ? -12.606 -12.285 4.441 1.00 47.38 494 SER A O 1
ATOM 3821 N N . THR A 1 495 ? -12.825 -10.135 4.991 1.00 48.78 495 THR A N 1
ATOM 3822 C CA . THR A 1 495 ? -13.321 -9.717 3.677 1.00 48.78 495 THR A CA 1
ATOM 3823 C C . THR A 1 495 ? -12.228 -9.805 2.609 1.00 48.78 495 THR A C 1
ATOM 3825 O O . THR A 1 495 ? -11.214 -9.104 2.661 1.00 48.78 495 THR A O 1
ATOM 3828 N N . ALA A 1 496 ? -12.445 -10.653 1.600 1.00 47.75 496 ALA A N 1
ATOM 3829 C CA . ALA A 1 496 ? -11.551 -10.778 0.452 1.00 47.75 496 ALA A CA 1
ATOM 3830 C C . ALA A 1 496 ? -11.444 -9.450 -0.323 1.00 47.75 496 ALA A C 1
ATOM 3832 O O . ALA A 1 496 ? -12.443 -8.776 -0.572 1.00 47.75 496 ALA A O 1
ATOM 3833 N N . PHE A 1 497 ? -10.230 -9.085 -0.746 1.00 47.38 497 PHE A N 1
ATOM 3834 C CA . PHE A 1 497 ? -9.965 -7.802 -1.423 1.00 47.38 497 PHE A CA 1
ATOM 3835 C C . PHE A 1 497 ? -10.573 -7.723 -2.839 1.00 47.38 497 PHE A C 1
ATOM 3837 O O . PHE A 1 497 ? -10.826 -6.641 -3.356 1.00 47.38 497 PHE A O 1
ATOM 3844 N N . PHE A 1 498 ? -10.845 -8.877 -3.454 1.00 45.66 498 PHE A N 1
ATOM 3845 C CA . PHE A 1 498 ? -11.449 -9.018 -4.784 1.00 45.66 498 PHE A CA 1
ATOM 3846 C C . PHE A 1 498 ? -12.820 -9.711 -4.700 1.00 45.66 498 PHE A C 1
ATOM 3848 O O . PHE A 1 498 ? -13.066 -10.684 -5.411 1.00 45.66 498 PHE A O 1
ATOM 3855 N N . GLY A 1 499 ? -13.668 -9.272 -3.763 1.00 35.19 499 GLY A N 1
ATOM 3856 C CA . GLY A 1 499 ? -14.890 -9.965 -3.344 1.00 35.19 499 GLY A CA 1
ATOM 3857 C C . GLY A 1 499 ? -15.774 -10.475 -4.489 1.00 35.19 499 GLY A C 1
ATOM 3858 O O . GLY A 1 499 ? -16.489 -9.710 -5.134 1.00 35.19 499 GLY A O 1
ATOM 3859 N N . SER A 1 500 ? -15.774 -11.794 -4.694 1.00 24.05 500 SER A N 1
ATOM 3860 C CA . SER A 1 500 ? -16.824 -12.477 -5.445 1.00 24.05 500 SER A CA 1
ATOM 3861 C C . SER A 1 500 ? -18.019 -12.644 -4.515 1.00 24.05 500 SER A C 1
ATOM 3863 O O . SER A 1 500 ? -17.924 -13.354 -3.519 1.00 24.05 500 SER A O 1
ATOM 3865 N N . SER A 1 501 ? -19.135 -11.976 -4.811 1.00 29.23 501 SER A N 1
ATOM 3866 C CA . SER A 1 501 ? -20.358 -12.055 -4.007 1.00 29.23 501 SER A CA 1
ATOM 3867 C C . SER A 1 501 ? -21.024 -13.433 -4.126 1.00 29.23 501 SER A C 1
ATOM 3869 O O . SER A 1 501 ? -22.024 -13.595 -4.831 1.00 29.23 501 SER A O 1
ATOM 3871 N N . SER A 1 502 ? -20.491 -14.435 -3.423 1.00 24.75 502 SER A N 1
ATOM 3872 C CA . SER A 1 502 ? -21.186 -15.699 -3.176 1.00 24.75 502 SER A CA 1
ATOM 3873 C C . SER A 1 502 ? -22.302 -15.450 -2.163 1.00 24.75 502 SER A C 1
ATOM 3875 O O . SER A 1 502 ? -22.133 -15.650 -0.963 1.00 24.75 502 SER A O 1
ATOM 3877 N N . ALA A 1 503 ? -23.435 -14.942 -2.651 1.00 28.98 503 ALA A N 1
ATOM 3878 C CA . ALA A 1 503 ? -24.580 -14.599 -1.819 1.00 28.98 503 ALA A CA 1
ATOM 3879 C C . ALA A 1 503 ? -25.035 -15.813 -0.994 1.00 28.98 503 ALA A C 1
ATOM 3881 O O . ALA A 1 503 ? -25.531 -16.801 -1.546 1.00 28.98 503 ALA A O 1
ATOM 3882 N N . GLN A 1 504 ? -24.894 -15.721 0.330 1.00 25.66 504 GLN A N 1
ATOM 3883 C CA . GLN A 1 504 ? -25.414 -16.718 1.254 1.00 25.66 504 GLN A CA 1
ATOM 3884 C C . GLN A 1 504 ? -26.942 -16.687 1.195 1.00 25.66 504 GLN A C 1
ATOM 3886 O O . GLN A 1 504 ? -27.596 -15.875 1.848 1.00 25.66 504 GLN A O 1
ATOM 3891 N N . LYS A 1 505 ? -27.525 -17.583 0.394 1.00 24.47 505 LYS A N 1
ATOM 3892 C CA . LYS A 1 505 ? -28.961 -17.854 0.444 1.00 24.47 505 LYS A CA 1
ATOM 3893 C C . LYS A 1 505 ? -29.316 -18.333 1.848 1.00 24.47 505 LYS A C 1
ATOM 3895 O O . LYS A 1 505 ? -28.988 -19.462 2.209 1.00 24.47 505 LYS A O 1
ATOM 3900 N N . GLN A 1 506 ? -30.045 -17.510 2.597 1.00 25.11 506 GLN A N 1
ATOM 3901 C CA . GLN A 1 506 ? -30.906 -18.027 3.653 1.00 25.11 506 GLN A CA 1
ATOM 3902 C C . GLN A 1 506 ? -31.862 -19.060 3.026 1.00 25.11 506 GLN A C 1
ATOM 3904 O O . GLN A 1 506 ? -32.470 -18.765 1.991 1.00 25.11 506 GLN A O 1
ATOM 3909 N N . PRO A 1 507 ? -31.988 -20.268 3.598 1.00 26.17 507 PRO A N 1
ATOM 3910 C CA . PRO A 1 507 ? -33.107 -21.147 3.294 1.00 26.17 507 PRO A CA 1
ATOM 3911 C C . PRO A 1 507 ? -34.405 -20.481 3.762 1.00 26.17 507 PRO A C 1
ATOM 3913 O O . PRO A 1 507 ? -34.438 -19.891 4.842 1.00 26.17 507 PRO A O 1
ATOM 3916 N N . GLU A 1 508 ? -35.472 -20.579 2.970 1.00 25.34 508 GLU A N 1
ATOM 3917 C CA . GLU A 1 508 ? -36.806 -20.205 3.444 1.00 25.34 508 GLU A CA 1
ATOM 3918 C C . GLU A 1 508 ? -37.309 -21.186 4.516 1.00 25.34 508 GLU A C 1
ATOM 3920 O O . GLU A 1 508 ? -36.874 -22.335 4.607 1.00 25.34 508 GLU A O 1
ATOM 3925 N N . HIS A 1 509 ? -38.230 -20.687 5.335 1.00 28.77 509 HIS A N 1
ATOM 3926 C CA . HIS A 1 509 ? -38.851 -21.361 6.473 1.00 28.77 509 HIS A CA 1
ATOM 3927 C C . HIS A 1 509 ? -39.648 -22.607 6.036 1.00 28.77 509 HIS A C 1
ATOM 3929 O O . HIS A 1 509 ? -40.385 -22.558 5.051 1.00 28.77 509 HIS A O 1
ATOM 3935 N N . GLY A 1 510 ? -39.533 -23.705 6.790 1.00 26.20 510 GLY A N 1
ATOM 3936 C CA . GLY A 1 510 ? -40.411 -24.876 6.691 1.00 26.20 510 GLY A CA 1
ATOM 3937 C C . GLY A 1 510 ? -40.888 -25.309 8.079 1.00 26.20 510 GLY A C 1
ATOM 3938 O O . GLY A 1 510 ? -40.068 -25.554 8.961 1.00 26.20 510 GLY A O 1
ATOM 3939 N N . ASP A 1 511 ? -42.203 -25.373 8.280 1.00 32.25 511 ASP A N 1
ATOM 3940 C CA . ASP A 1 511 ? -42.852 -25.470 9.599 1.00 32.25 511 ASP A CA 1
ATOM 3941 C C . ASP A 1 511 ? -42.977 -26.912 10.157 1.00 32.25 511 ASP A C 1
ATOM 3943 O O . ASP A 1 511 ? -44.039 -27.291 10.650 1.00 32.25 511 ASP A O 1
ATOM 3947 N N . GLU A 1 512 ? -41.930 -27.748 10.070 1.00 35.41 512 GLU A N 1
ATOM 3948 C CA . GLU A 1 512 ? -42.015 -29.179 10.463 1.00 35.41 512 GLU A CA 1
ATOM 3949 C C . GLU A 1 512 ? -40.984 -29.667 11.515 1.00 35.41 512 GLU A C 1
ATOM 3951 O O . GLU A 1 512 ? -41.118 -30.781 12.020 1.00 35.41 512 GLU A O 1
ATOM 3956 N N . ASP A 1 513 ? -39.998 -28.856 11.927 1.00 37.91 513 ASP A N 1
ATOM 3957 C CA . ASP A 1 513 ? -38.882 -29.314 12.790 1.00 37.91 513 ASP A CA 1
ATOM 3958 C C . ASP A 1 513 ? -39.120 -29.235 14.324 1.00 37.91 513 ASP A C 1
ATOM 3960 O O . ASP A 1 513 ? -38.253 -29.637 15.108 1.00 37.91 513 ASP A O 1
ATOM 3964 N N . GLU A 1 514 ? -40.280 -28.756 14.800 1.00 44.31 514 GLU A N 1
ATOM 3965 C CA . GLU A 1 514 ? -40.505 -28.473 16.237 1.00 44.31 514 GLU A CA 1
ATOM 3966 C C . GLU A 1 514 ? -40.495 -29.732 17.143 1.00 44.31 514 GLU A C 1
ATOM 3968 O O . GLU A 1 514 ? -40.184 -29.637 18.332 1.00 44.31 514 GLU A O 1
ATOM 3973 N N . GLU A 1 515 ? -40.746 -30.938 16.610 1.00 40.66 515 GLU A N 1
ATOM 3974 C CA . GLU A 1 515 ? -40.812 -32.172 17.423 1.00 40.66 515 GLU A CA 1
ATOM 3975 C C . GLU A 1 515 ? -39.445 -32.884 17.617 1.00 40.66 515 GLU A C 1
ATOM 3977 O O . GLU A 1 515 ? -39.241 -33.589 18.616 1.00 40.66 515 GLU A O 1
ATOM 3982 N N . LEU A 1 516 ? -38.456 -32.669 16.731 1.00 38.50 516 LEU A N 1
ATOM 3983 C CA . LEU A 1 516 ? -37.140 -33.341 16.814 1.00 38.50 516 LEU A CA 1
ATOM 3984 C C . LEU A 1 516 ? -36.082 -32.614 17.663 1.00 38.50 516 LEU A C 1
ATOM 3986 O O . LEU A 1 516 ? -35.060 -33.217 18.004 1.00 38.50 516 LEU A O 1
ATOM 3990 N N . ALA A 1 517 ? -36.328 -31.372 18.089 1.00 41.91 517 ALA A N 1
ATOM 3991 C CA . ALA A 1 517 ? -35.417 -30.624 18.969 1.00 41.91 517 ALA A CA 1
ATOM 3992 C C . ALA A 1 517 ? -35.197 -31.282 20.355 1.00 41.91 517 ALA A C 1
ATOM 3994 O O . ALA A 1 517 ? -34.258 -30.945 21.077 1.00 41.91 517 ALA A O 1
ATOM 3995 N N . SER A 1 518 ? -36.040 -32.251 20.726 1.00 41.66 518 SER A N 1
ATOM 3996 C CA . SER A 1 518 ? -36.042 -32.929 22.029 1.00 41.66 518 SER A CA 1
ATOM 3997 C C . SER A 1 518 ? -34.856 -33.877 22.294 1.00 41.66 518 SER A C 1
ATOM 3999 O O . SER A 1 518 ? -34.626 -34.252 23.447 1.00 41.66 518 SER A O 1
ATOM 4001 N N . ILE A 1 519 ? -34.080 -34.264 21.270 1.00 43.34 519 ILE A N 1
ATOM 4002 C CA . ILE A 1 519 ? -32.953 -35.211 21.393 1.00 43.34 519 ILE A CA 1
ATOM 4003 C C . ILE A 1 519 ? -31.653 -34.558 20.894 1.00 43.34 519 ILE A C 1
ATOM 4005 O O . ILE A 1 519 ? -31.284 -34.664 19.726 1.00 43.34 519 ILE A O 1
ATOM 4009 N N . GLY A 1 520 ? -30.935 -33.891 21.804 1.00 41.72 520 GLY A N 1
ATOM 4010 C CA . GLY A 1 520 ? -29.764 -33.047 21.512 1.00 41.72 520 GLY A CA 1
ATOM 4011 C C . GLY A 1 520 ? -28.500 -33.770 21.014 1.00 41.72 520 GLY A C 1
ATOM 4012 O O . GLY A 1 520 ? -27.480 -33.769 21.700 1.00 41.72 520 GLY A O 1
ATOM 4013 N N . LEU A 1 521 ? -28.541 -34.354 19.810 1.00 39.22 521 LEU A N 1
ATOM 4014 C CA . LEU A 1 521 ? -27.372 -34.892 19.093 1.00 39.22 521 LEU A CA 1
ATOM 4015 C C . LEU A 1 521 ? -27.000 -34.098 17.823 1.00 39.22 521 LEU A C 1
ATOM 4017 O O . LEU A 1 521 ? -25.823 -34.077 17.449 1.00 39.22 521 LEU A O 1
ATOM 4021 N N . THR A 1 522 ? -27.956 -33.415 17.186 1.00 40.59 522 THR A N 1
ATOM 4022 C CA . THR A 1 522 ? -27.770 -32.649 15.931 1.00 40.59 522 THR A CA 1
ATOM 4023 C C . THR A 1 522 ? -26.786 -31.483 16.061 1.00 40.59 522 THR A C 1
ATOM 4025 O O . THR A 1 522 ? -26.009 -31.239 15.136 1.00 40.59 522 THR A O 1
ATOM 4028 N N . SER A 1 523 ? -26.725 -30.840 17.235 1.00 47.81 523 SER A N 1
ATOM 4029 C CA . SER A 1 523 ? -25.734 -29.801 17.578 1.00 47.81 523 SER A CA 1
ATOM 4030 C C . SER A 1 523 ? -24.295 -30.209 17.215 1.00 47.81 523 SER A C 1
ATOM 4032 O O . SER A 1 523 ? -23.551 -29.423 16.633 1.00 47.81 523 SER A O 1
ATOM 4034 N N . SER A 1 524 ? -23.916 -31.472 17.453 1.00 40.22 524 SER A N 1
ATOM 4035 C CA . SER A 1 524 ? -22.555 -31.967 17.188 1.00 40.22 524 SER A CA 1
ATOM 4036 C C . SER A 1 524 ? -22.188 -32.102 15.701 1.00 40.22 524 SER A C 1
ATOM 4038 O O . SER A 1 524 ? -21.003 -32.242 15.377 1.00 40.22 524 SER A O 1
ATOM 4040 N N . HIS A 1 525 ? -23.182 -32.067 14.806 1.00 37.59 525 HIS A N 1
ATOM 4041 C CA . HIS A 1 525 ? -22.989 -32.083 13.355 1.00 37.59 525 HIS A CA 1
ATOM 4042 C C . HIS A 1 525 ? -23.032 -30.665 12.776 1.00 37.59 525 HIS A C 1
ATOM 4044 O O . HIS A 1 525 ? -22.099 -30.272 12.080 1.00 37.59 525 HIS A O 1
ATOM 4050 N N . LEU A 1 526 ? -24.017 -29.853 13.183 1.00 40.03 526 LEU A N 1
ATOM 4051 C CA . LEU A 1 526 ? -24.094 -28.433 12.816 1.00 40.03 526 LEU A CA 1
ATOM 4052 C C . LEU A 1 526 ? -22.837 -27.664 13.257 1.00 40.03 526 LEU A C 1
ATOM 4054 O O . LEU A 1 526 ? -22.252 -26.937 12.458 1.00 40.03 526 LEU A O 1
ATOM 4058 N N . ALA A 1 527 ? -22.313 -27.924 14.460 1.00 42.50 527 ALA A N 1
ATOM 4059 C CA . ALA A 1 527 ? -21.039 -27.363 14.924 1.00 42.50 527 ALA A CA 1
ATOM 4060 C C . ALA A 1 527 ? -19.797 -27.857 14.141 1.00 42.50 527 ALA A C 1
ATOM 4062 O O . ALA A 1 527 ? -18.714 -27.305 14.305 1.00 42.50 527 ALA A O 1
ATOM 4063 N N . LYS A 1 528 ? -19.915 -28.881 13.282 1.00 36.62 528 LYS A N 1
ATOM 4064 C CA . LYS A 1 528 ? -18.867 -29.339 12.341 1.00 36.62 528 LYS A CA 1
ATOM 4065 C C . LYS A 1 528 ? -19.078 -28.856 10.903 1.00 36.62 528 LYS A C 1
ATOM 4067 O O . LYS A 1 528 ? -18.241 -29.130 10.034 1.00 36.62 528 LYS A O 1
ATOM 4072 N N . GLU A 1 529 ? -20.187 -28.178 10.643 1.00 35.19 529 GLU A N 1
ATOM 4073 C CA . GLU A 1 529 ? -20.522 -27.588 9.347 1.00 35.19 529 GLU A CA 1
ATOM 4074 C C . GLU A 1 529 ? -20.359 -26.068 9.426 1.00 35.19 529 GLU A C 1
ATOM 4076 O O . GLU A 1 529 ? -19.526 -25.533 8.702 1.00 35.19 529 GLU A O 1
ATOM 4081 N N . ALA A 1 530 ? -20.892 -25.411 10.460 1.00 42.03 530 ALA A N 1
ATOM 4082 C CA . ALA A 1 530 ? -20.571 -24.013 10.775 1.00 42.03 530 ALA A CA 1
ATOM 4083 C C . ALA A 1 530 ? -19.059 -23.754 11.000 1.00 42.03 530 ALA A C 1
ATOM 4085 O O . ALA A 1 530 ? -18.552 -22.688 10.673 1.00 42.03 530 ALA A O 1
ATOM 4086 N N . GLN A 1 531 ? -18.305 -24.741 11.503 1.00 40.19 531 GLN A N 1
ATOM 4087 C CA . GLN A 1 531 ? -16.845 -24.644 11.686 1.00 40.19 531 GLN A CA 1
ATOM 4088 C C . GLN A 1 531 ? -16.046 -24.773 10.369 1.00 40.19 531 GLN A C 1
ATOM 4090 O O . GLN A 1 531 ? -14.828 -24.590 10.385 1.00 40.19 531 GLN A O 1
ATOM 4095 N N . ARG A 1 532 ? -16.688 -25.120 9.241 1.00 35.66 532 ARG A N 1
ATOM 4096 C CA . ARG A 1 532 ? -16.045 -25.212 7.915 1.00 35.66 532 ARG A CA 1
ATOM 4097 C C . ARG A 1 532 ? -16.216 -23.957 7.061 1.00 35.66 532 ARG A C 1
ATOM 4099 O O . ARG A 1 532 ? -15.321 -23.674 6.273 1.00 35.66 532 ARG A O 1
ATOM 4106 N N . ASP A 1 533 ? -17.290 -23.202 7.270 1.00 38.25 533 ASP A N 1
ATOM 4107 C CA . ASP A 1 533 ? -17.692 -22.108 6.375 1.00 38.25 533 ASP A CA 1
ATOM 4108 C C . ASP A 1 533 ? -17.289 -20.713 6.904 1.00 38.25 533 ASP A C 1
ATOM 4110 O O . ASP A 1 533 ? -17.869 -19.691 6.542 1.00 38.25 533 ASP A O 1
ATOM 4114 N N . ILE A 1 534 ? -16.246 -20.650 7.743 1.00 45.53 534 ILE A N 1
ATOM 4115 C CA . ILE A 1 534 ? -15.546 -19.395 8.046 1.00 45.53 534 ILE A CA 1
ATOM 4116 C C . ILE A 1 534 ? -14.669 -19.056 6.834 1.00 45.53 534 ILE A C 1
ATOM 4118 O O . ILE A 1 534 ? -13.555 -19.570 6.709 1.00 45.53 534 ILE A O 1
ATOM 4122 N N . GLU A 1 535 ? -15.159 -18.187 5.944 1.00 43.62 535 GLU A N 1
ATOM 4123 C CA . GLU A 1 535 ? -14.411 -17.711 4.771 1.00 43.62 535 GLU A CA 1
ATOM 4124 C C . GLU A 1 535 ? -13.261 -16.772 5.191 1.00 43.62 535 GLU A C 1
ATOM 4126 O O . GLU A 1 535 ? -13.329 -15.546 5.133 1.00 43.62 535 GLU A O 1
ATOM 4131 N N . MET A 1 536 ? -12.179 -17.376 5.679 1.00 50.75 536 MET A N 1
ATOM 4132 C CA . MET A 1 536 ? -10.917 -16.711 5.986 1.00 50.75 536 MET A CA 1
ATOM 4133 C C . MET A 1 536 ? -10.212 -16.336 4.674 1.00 50.75 536 MET A C 1
ATOM 4135 O O . MET A 1 536 ? -10.068 -17.197 3.806 1.00 50.75 536 MET A O 1
ATOM 4139 N N . VAL A 1 537 ? -9.753 -15.079 4.526 1.00 53.00 537 VAL A N 1
ATOM 4140 C CA . VAL A 1 537 ? -9.170 -14.587 3.257 1.00 53.00 537 VAL A CA 1
ATOM 4141 C C . VAL A 1 537 ? -8.093 -15.555 2.747 1.00 53.00 537 VAL A C 1
ATOM 4143 O O . VAL A 1 537 ? -7.068 -15.710 3.426 1.00 53.00 537 VAL A O 1
ATOM 4146 N N . PRO A 1 538 ? -8.279 -16.177 1.564 1.00 61.31 538 PRO A N 1
ATOM 4147 C CA . PRO A 1 538 ? -7.394 -17.233 1.096 1.00 61.31 538 PRO A CA 1
ATOM 4148 C C . PRO A 1 538 ? -5.928 -16.797 1.039 1.00 61.31 538 PRO A C 1
ATOM 4150 O O . PRO A 1 538 ? -5.591 -15.788 0.415 1.00 61.31 538 PRO A O 1
ATOM 4153 N N . GLU A 1 539 ? -5.042 -17.590 1.648 1.00 63.84 539 GLU A N 1
ATOM 4154 C CA . GLU A 1 539 ? -3.595 -17.327 1.742 1.00 63.84 539 GLU A CA 1
ATOM 4155 C C . GLU A 1 539 ? -2.951 -16.963 0.392 1.00 63.84 539 GLU A C 1
ATOM 4157 O O . GLU A 1 539 ? -2.077 -16.091 0.327 1.00 63.84 539 GLU A O 1
ATOM 4162 N N . TYR A 1 540 ? -3.415 -17.577 -0.703 1.00 71.88 540 TYR A N 1
ATOM 4163 C CA . TYR A 1 540 ? -2.914 -17.294 -2.046 1.00 71.88 540 TYR A CA 1
ATOM 4164 C C . TYR A 1 540 ? -3.091 -15.821 -2.452 1.00 71.88 540 TYR A C 1
ATOM 4166 O O . TYR A 1 540 ? -2.253 -15.313 -3.192 1.00 71.88 540 TYR A O 1
ATOM 4174 N N . GLN A 1 541 ? -4.121 -15.108 -1.969 1.00 76.25 541 GLN A N 1
ATOM 4175 C CA . GLN A 1 541 ? -4.346 -13.695 -2.311 1.00 76.25 541 GLN A CA 1
ATOM 4176 C C . GLN A 1 541 ? -3.209 -12.815 -1.777 1.00 76.25 541 GLN A C 1
ATOM 4178 O O . GLN A 1 541 ? -2.661 -11.996 -2.515 1.00 76.25 541 GLN A O 1
ATOM 4183 N N . PHE A 1 542 ? -2.787 -13.047 -0.528 1.00 79.62 542 PHE A N 1
ATOM 4184 C CA . PHE A 1 542 ? -1.621 -12.381 0.055 1.00 79.62 542 PHE A CA 1
ATOM 4185 C C . PHE A 1 542 ? -0.355 -12.681 -0.759 1.00 79.62 542 PHE A C 1
ATOM 4187 O O . PHE A 1 542 ? 0.377 -11.762 -1.126 1.00 79.62 542 PHE A O 1
ATOM 4194 N N . HIS A 1 543 ? -0.113 -13.948 -1.110 1.00 85.06 543 HIS A N 1
ATOM 4195 C CA . HIS A 1 543 ? 1.078 -14.306 -1.879 1.00 85.06 543 HIS A CA 1
ATOM 4196 C C . HIS A 1 543 ? 1.075 -13.740 -3.308 1.00 85.06 543 HIS A C 1
ATOM 4198 O O . HIS A 1 543 ? 2.118 -13.268 -3.752 1.00 85.06 543 HIS A O 1
ATOM 4204 N N . VAL A 1 544 ? -0.069 -13.686 -4.000 1.00 85.69 544 VAL A N 1
ATOM 4205 C CA . VAL A 1 544 ? -0.201 -13.028 -5.316 1.00 85.69 544 VAL A CA 1
ATOM 4206 C C . VAL A 1 544 ? 0.142 -11.539 -5.234 1.00 85.69 544 VAL A C 1
ATOM 4208 O O . VAL A 1 544 ? 0.898 -11.037 -6.069 1.00 85.69 544 VAL A O 1
ATOM 4211 N N . LEU A 1 545 ? -0.329 -10.841 -4.198 1.00 87.62 545 LEU A N 1
ATOM 4212 C CA . LEU A 1 545 ? 0.015 -9.434 -3.973 1.00 87.62 545 LEU A CA 1
ATOM 4213 C C . LEU A 1 545 ? 1.514 -9.254 -3.669 1.00 87.62 545 LEU A C 1
ATOM 4215 O O . LEU A 1 545 ? 2.124 -8.318 -4.184 1.00 87.62 545 LEU A O 1
ATOM 4219 N N . MET A 1 546 ? 2.144 -10.181 -2.935 1.00 89.88 546 MET A N 1
ATOM 4220 C CA . MET A 1 546 ? 3.598 -10.168 -2.700 1.00 89.88 546 MET A CA 1
ATOM 4221 C C . MET A 1 546 ? 4.430 -10.481 -3.962 1.00 89.88 546 MET A C 1
ATOM 4223 O O . MET A 1 546 ? 5.518 -9.923 -4.118 1.00 89.88 546 MET A O 1
ATOM 4227 N N . ILE A 1 547 ? 3.931 -11.307 -4.893 1.00 92.62 547 ILE A N 1
ATOM 4228 C CA . ILE A 1 547 ? 4.566 -11.527 -6.209 1.00 92.62 547 ILE A CA 1
ATOM 4229 C C . ILE A 1 547 ? 4.558 -10.218 -7.009 1.00 92.62 547 ILE A C 1
ATOM 4231 O O . ILE A 1 547 ? 5.620 -9.758 -7.434 1.00 92.62 547 ILE A O 1
ATOM 4235 N N . LEU A 1 548 ? 3.394 -9.576 -7.157 1.00 93.06 548 LEU A N 1
ATOM 4236 C CA . LEU A 1 548 ? 3.273 -8.304 -7.882 1.00 93.06 548 LEU A CA 1
ATOM 4237 C C . LEU A 1 548 ? 4.098 -7.186 -7.220 1.00 93.06 548 LEU A C 1
ATOM 4239 O O . LEU A 1 548 ? 4.800 -6.451 -7.915 1.00 93.06 548 LEU A O 1
ATOM 4243 N N . ALA A 1 549 ? 4.117 -7.121 -5.885 1.00 93.19 549 ALA A N 1
ATOM 4244 C CA . ALA A 1 549 ? 4.974 -6.203 -5.136 1.00 93.19 549 ALA A CA 1
ATOM 4245 C C . ALA A 1 549 ? 6.475 -6.448 -5.381 1.00 93.19 549 ALA A C 1
ATOM 4247 O O . ALA A 1 549 ? 7.249 -5.494 -5.435 1.00 93.19 549 ALA A O 1
ATOM 4248 N N . SER A 1 550 ? 6.910 -7.706 -5.546 1.00 94.81 550 SER A N 1
ATOM 4249 C CA . SER A 1 550 ? 8.318 -8.025 -5.838 1.00 94.81 550 SER A CA 1
ATOM 4250 C C . SER A 1 550 ? 8.755 -7.554 -7.227 1.00 94.81 550 SER A C 1
ATOM 4252 O O . SER A 1 550 ? 9.863 -7.035 -7.363 1.00 94.81 550 SER A O 1
ATOM 4254 N N . LEU A 1 551 ? 7.867 -7.651 -8.222 1.00 94.75 551 LEU A N 1
ATOM 4255 C CA . LEU A 1 551 ? 8.072 -7.148 -9.586 1.00 94.75 551 LEU A CA 1
ATOM 4256 C C . LEU A 1 551 ? 8.085 -5.609 -9.606 1.00 94.75 551 LEU A C 1
ATOM 4258 O O . LEU A 1 551 ? 8.996 -5.001 -10.166 1.00 94.75 551 LEU A O 1
ATOM 4262 N N . TYR A 1 552 ? 7.145 -4.976 -8.896 1.00 93.75 552 TYR A N 1
ATOM 4263 C CA . TYR A 1 552 ? 7.102 -3.520 -8.729 1.00 93.75 552 TYR A CA 1
ATOM 4264 C C . TYR A 1 552 ? 8.326 -2.958 -7.998 1.00 93.75 552 TYR A C 1
ATOM 4266 O O . TYR A 1 552 ? 8.833 -1.898 -8.362 1.00 93.75 552 TYR A O 1
ATOM 4274 N N . MET A 1 553 ? 8.862 -3.684 -7.012 1.00 94.00 553 MET A N 1
ATOM 4275 C CA . MET A 1 553 ? 10.073 -3.289 -6.290 1.00 94.00 553 MET A CA 1
ATOM 4276 C C . MET A 1 553 ? 11.292 -3.151 -7.216 1.00 94.00 553 MET A C 1
ATOM 4278 O O . MET A 1 553 ? 12.065 -2.210 -7.033 1.00 94.00 553 MET A O 1
ATOM 4282 N N . ALA A 1 554 ? 11.429 -3.990 -8.253 1.00 92.88 554 ALA A N 1
ATOM 4283 C CA . ALA A 1 554 ? 12.467 -3.781 -9.264 1.00 92.88 554 ALA A CA 1
ATOM 4284 C C . ALA A 1 554 ? 12.258 -2.475 -10.033 1.00 92.88 554 ALA A C 1
ATOM 4286 O O . ALA A 1 554 ? 13.166 -1.647 -10.088 1.00 92.88 554 ALA A O 1
ATOM 4287 N N . MET A 1 555 ? 11.063 -2.262 -10.587 1.00 90.75 555 MET A N 1
ATOM 4288 C CA . MET A 1 555 ? 10.758 -1.088 -11.415 1.00 90.75 555 MET A CA 1
ATOM 4289 C C . MET A 1 555 ? 10.868 0.232 -10.637 1.00 90.75 555 MET A C 1
ATOM 4291 O O . MET A 1 555 ? 11.375 1.226 -11.157 1.00 90.75 555 MET A O 1
ATOM 4295 N N . VAL A 1 556 ? 10.468 0.243 -9.360 1.00 90.12 556 VAL A N 1
ATOM 4296 C CA . VAL A 1 556 ? 10.653 1.397 -8.466 1.00 90.12 556 VAL A CA 1
ATOM 4297 C C . VAL A 1 556 ? 12.132 1.662 -8.197 1.00 90.12 556 VAL A C 1
ATOM 4299 O O . VAL A 1 556 ? 12.579 2.793 -8.382 1.00 90.12 556 VAL A O 1
ATOM 4302 N N . LEU A 1 557 ? 12.905 0.649 -7.787 1.00 88.94 557 LEU A N 1
ATOM 4303 C CA . LEU A 1 557 ? 14.318 0.842 -7.443 1.00 88.94 557 LEU A CA 1
ATOM 4304 C C . LEU A 1 557 ? 15.204 1.126 -8.662 1.00 88.94 557 LEU A C 1
ATOM 4306 O O . LEU A 1 557 ? 16.217 1.805 -8.514 1.00 88.94 557 LEU A O 1
ATOM 4310 N N . THR A 1 558 ? 14.844 0.648 -9.855 1.00 87.62 558 THR A N 1
ATOM 4311 C CA . THR A 1 558 ? 15.582 0.928 -11.101 1.00 87.62 558 THR A CA 1
ATOM 4312 C C . THR A 1 558 ? 15.235 2.265 -11.747 1.00 87.62 558 THR A C 1
ATOM 4314 O O . THR A 1 558 ? 15.915 2.658 -12.694 1.00 87.62 558 THR A O 1
ATOM 4317 N N . ASN A 1 559 ? 14.228 2.979 -11.225 1.00 84.94 559 ASN A N 1
ATOM 4318 C CA . ASN A 1 559 ? 13.605 4.138 -11.872 1.00 84.94 559 ASN A CA 1
ATOM 4319 C C . ASN A 1 559 ? 13.102 3.813 -13.297 1.00 84.94 559 ASN A C 1
ATOM 4321 O O . ASN A 1 559 ? 13.249 4.609 -14.215 1.00 84.94 559 ASN A O 1
ATOM 4325 N N . TRP A 1 560 ? 12.521 2.620 -13.465 1.00 86.75 560 TRP A N 1
ATOM 4326 C CA . TRP A 1 560 ? 11.963 2.068 -14.710 1.00 86.75 560 TRP A CA 1
ATOM 4327 C C . TRP A 1 560 ? 12.946 1.800 -15.871 1.00 86.75 560 TRP A C 1
ATOM 4329 O O . TRP A 1 560 ? 12.529 1.292 -16.916 1.00 86.75 560 TRP A O 1
ATOM 4339 N N . GLY A 1 561 ? 14.246 2.036 -15.664 1.00 84.00 561 GLY A N 1
ATOM 4340 C CA . GLY A 1 561 ? 15.310 1.683 -16.610 1.00 84.00 561 GLY A CA 1
ATOM 4341 C C . GLY A 1 561 ? 15.496 0.170 -16.820 1.00 84.00 561 GLY A C 1
ATOM 4342 O O . GLY A 1 561 ? 15.047 -0.666 -16.029 1.00 84.00 561 GLY A O 1
ATOM 4343 N N . SER A 1 562 ? 16.194 -0.166 -17.901 1.00 87.12 562 SER A N 1
ATOM 4344 C CA . SER A 1 562 ? 16.466 -1.523 -18.404 1.00 87.12 562 SER A CA 1
ATOM 4345 C C . SER A 1 562 ? 17.384 -2.367 -17.496 1.00 87.12 562 SER A C 1
ATOM 4347 O O . SER A 1 562 ? 17.874 -1.910 -16.459 1.00 87.12 562 SER A O 1
ATOM 4349 N N . PHE A 1 563 ? 17.664 -3.617 -17.885 1.00 85.94 563 PHE A N 1
ATOM 4350 C CA . PHE A 1 563 ? 18.579 -4.500 -17.148 1.00 85.94 563 PHE A CA 1
ATOM 4351 C C . PHE A 1 563 ? 20.045 -4.029 -17.195 1.00 85.94 563 PHE A C 1
ATOM 4353 O O . PHE A 1 563 ? 20.735 -4.095 -16.178 1.00 85.94 563 PHE A O 1
ATOM 4360 N N . ASP A 1 564 ? 20.502 -3.501 -18.335 1.00 82.50 564 ASP A N 1
ATOM 4361 C CA . ASP A 1 564 ? 21.864 -2.977 -18.545 1.00 82.50 564 ASP A CA 1
ATOM 4362 C C . ASP A 1 564 ? 22.094 -1.573 -17.945 1.00 82.50 564 ASP A C 1
ATOM 4364 O O . ASP A 1 564 ? 23.201 -1.041 -17.980 1.00 82.50 564 ASP A O 1
ATOM 4368 N N . GLY A 1 565 ? 21.063 -0.967 -17.348 1.00 77.94 565 GLY A N 1
ATOM 4369 C CA . GLY A 1 565 ? 21.161 0.340 -16.700 1.00 77.94 565 GLY A CA 1
ATOM 4370 C C . GLY A 1 565 ? 21.041 1.540 -17.636 1.00 77.94 565 GLY A C 1
ATOM 4371 O O . GLY A 1 565 ? 21.258 2.663 -17.171 1.00 77.94 565 GLY A O 1
ATOM 4372 N N . SER A 1 566 ? 20.691 1.323 -18.906 1.00 80.44 566 SER A N 1
ATOM 4373 C CA . SER A 1 566 ? 20.284 2.382 -19.832 1.00 80.44 566 SER A CA 1
ATOM 4374 C C . SER A 1 566 ? 18.831 2.844 -19.594 1.00 80.44 566 SER A C 1
ATOM 4376 O O . SER A 1 566 ? 18.068 2.259 -18.816 1.00 80.44 566 SER A O 1
ATOM 4378 N N . SER A 1 567 ? 18.456 3.949 -20.240 1.00 73.94 567 SER A N 1
ATOM 4379 C CA . SER A 1 567 ? 17.063 4.303 -20.514 1.00 73.94 567 SER A CA 1
ATOM 4380 C C . SER A 1 567 ? 16.962 4.748 -21.969 1.00 73.94 567 SER A C 1
ATOM 4382 O O . SER A 1 567 ? 17.816 5.482 -22.472 1.00 73.94 567 SER A O 1
ATOM 4384 N N . SER A 1 568 ? 15.939 4.265 -22.665 1.00 79.19 568 SER A N 1
ATOM 4385 C CA . SER A 1 568 ? 15.554 4.764 -23.979 1.00 79.19 568 SER A CA 1
ATOM 4386 C C . SER A 1 568 ? 14.360 5.710 -23.861 1.00 79.19 568 SER A C 1
ATOM 4388 O O . SER A 1 568 ? 13.556 5.620 -22.930 1.00 79.19 568 SER A O 1
ATOM 4390 N N . ASN A 1 569 ? 14.193 6.581 -24.860 1.00 78.38 569 ASN A N 1
ATOM 4391 C CA . ASN A 1 569 ? 13.014 7.444 -24.958 1.00 78.38 569 ASN A CA 1
ATOM 4392 C C . ASN A 1 569 ? 11.706 6.627 -24.938 1.00 78.38 569 ASN A C 1
ATOM 4394 O O . ASN A 1 569 ? 10.696 7.109 -24.432 1.00 78.38 569 ASN A O 1
ATOM 4398 N N . ASP A 1 570 ? 11.722 5.400 -25.470 1.00 80.19 570 ASP A N 1
ATOM 4399 C CA . ASP A 1 570 ? 10.557 4.516 -25.514 1.00 80.19 570 ASP A CA 1
ATOM 4400 C C . ASP A 1 570 ? 10.204 3.972 -24.116 1.00 80.19 570 ASP A C 1
ATOM 4402 O O . ASP A 1 570 ? 9.025 3.933 -23.758 1.00 80.19 570 ASP A O 1
ATOM 4406 N N . ASP A 1 571 ? 11.200 3.652 -23.279 1.00 78.38 571 ASP A N 1
ATOM 4407 C CA . ASP A 1 571 ? 10.986 3.258 -21.875 1.00 78.38 571 ASP A CA 1
ATOM 4408 C C . ASP A 1 571 ? 10.361 4.398 -21.055 1.00 78.38 571 ASP A C 1
ATOM 4410 O O . ASP A 1 571 ? 9.471 4.180 -20.224 1.00 78.38 571 ASP A O 1
ATOM 4414 N N . GLU A 1 572 ? 10.813 5.629 -21.303 1.00 81.75 572 GLU A N 1
ATOM 4415 C CA . GLU A 1 572 ? 10.308 6.841 -20.656 1.00 81.75 572 GLU A CA 1
ATOM 4416 C C . GLU A 1 572 ? 8.871 7.148 -21.120 1.00 81.75 572 GLU A C 1
ATOM 4418 O O . GLU A 1 572 ? 7.984 7.331 -20.282 1.00 81.75 572 GLU A O 1
ATOM 4423 N N . ILE A 1 573 ? 8.582 7.042 -22.427 1.00 86.44 573 ILE A N 1
ATOM 4424 C CA . ILE A 1 573 ? 7.220 7.136 -22.991 1.00 86.44 573 ILE A CA 1
ATOM 4425 C C . ILE A 1 573 ? 6.282 6.086 -22.379 1.00 86.44 573 ILE A C 1
ATOM 4427 O O . ILE A 1 573 ? 5.170 6.430 -21.967 1.00 86.44 573 ILE A O 1
ATOM 4431 N N . VAL A 1 574 ? 6.705 4.822 -22.282 1.00 84.12 574 VAL A N 1
ATOM 4432 C CA . VAL A 1 574 ? 5.911 3.757 -21.643 1.00 84.12 574 VAL A CA 1
ATOM 4433 C C . VAL A 1 574 ? 5.662 4.086 -20.169 1.00 84.12 574 VAL A C 1
ATOM 4435 O O . VAL A 1 574 ? 4.525 3.997 -19.704 1.00 84.12 574 VAL A O 1
ATOM 4438 N N . THR A 1 575 ? 6.687 4.538 -19.445 1.00 83.06 575 THR A N 1
ATOM 4439 C CA . THR A 1 575 ? 6.581 4.922 -18.027 1.00 83.06 575 THR A CA 1
ATOM 4440 C C . THR A 1 575 ? 5.625 6.101 -17.817 1.00 83.06 575 THR A C 1
ATOM 4442 O O . THR A 1 575 ? 4.833 6.088 -16.871 1.00 83.06 575 THR A O 1
ATOM 4445 N N . MET A 1 576 ? 5.643 7.095 -18.709 1.00 88.31 576 MET A N 1
ATOM 4446 C CA . MET A 1 576 ? 4.700 8.214 -18.727 1.00 88.31 576 MET A CA 1
ATOM 4447 C C . MET A 1 576 ? 3.262 7.727 -18.947 1.00 88.31 576 MET A C 1
ATOM 4449 O O . MET A 1 576 ? 2.388 8.014 -18.127 1.00 88.31 576 MET A O 1
ATOM 4453 N N . TRP A 1 577 ? 3.000 6.958 -20.009 1.00 90.19 577 TRP A N 1
ATOM 4454 C CA . TRP A 1 577 ? 1.639 6.515 -20.337 1.00 90.19 577 TRP A CA 1
ATOM 4455 C C . TRP A 1 577 ? 1.052 5.542 -19.312 1.00 90.19 577 TRP A C 1
ATOM 4457 O O . TRP A 1 577 ? -0.128 5.664 -18.983 1.00 90.19 577 TRP A O 1
ATOM 4467 N N . VAL A 1 578 ? 1.855 4.636 -18.740 1.00 86.31 578 VAL A N 1
ATOM 4468 C CA . VAL A 1 578 ? 1.415 3.758 -17.639 1.00 86.31 578 VAL A CA 1
ATOM 4469 C C . VAL A 1 578 ? 0.915 4.586 -16.452 1.00 86.31 578 VAL A C 1
ATOM 4471 O O . VAL A 1 578 ? -0.149 4.289 -15.903 1.00 86.31 578 VAL A O 1
ATOM 4474 N N . LYS A 1 579 ? 1.633 5.653 -16.075 1.00 86.75 579 LYS A N 1
ATOM 4475 C CA . LYS A 1 579 ? 1.242 6.528 -14.958 1.00 86.75 579 LYS A CA 1
ATOM 4476 C C . LYS A 1 579 ? 0.033 7.405 -15.296 1.00 86.75 579 LYS A C 1
ATOM 4478 O O . LYS A 1 579 ? -0.878 7.481 -14.472 1.00 86.75 579 LYS A O 1
ATOM 4483 N N . ALA A 1 580 ? -0.034 7.963 -16.508 1.00 91.00 580 ALA A N 1
ATOM 4484 C CA . ALA A 1 580 ? -1.184 8.733 -16.989 1.00 91.00 580 ALA A CA 1
ATOM 4485 C C . ALA A 1 580 ? -2.480 7.904 -16.954 1.00 91.00 580 ALA A C 1
ATOM 4487 O O . ALA A 1 580 ? -3.477 8.310 -16.357 1.00 91.00 580 ALA A O 1
ATOM 4488 N N . ILE A 1 581 ? -2.449 6.702 -17.539 1.00 90.38 581 ILE A N 1
ATOM 4489 C CA . ILE A 1 581 ? -3.609 5.805 -17.606 1.00 90.38 581 ILE A CA 1
ATOM 4490 C C . ILE A 1 581 ? -3.990 5.322 -16.202 1.00 90.38 581 ILE A C 1
ATOM 4492 O O . ILE A 1 581 ? -5.172 5.334 -15.862 1.00 90.38 581 ILE A O 1
ATOM 4496 N N . SER A 1 582 ? -3.014 4.979 -15.354 1.00 87.12 582 SER A N 1
ATOM 4497 C CA . SER A 1 582 ? -3.277 4.617 -13.952 1.00 87.12 582 SER A CA 1
ATOM 4498 C C . SER A 1 582 ? -3.968 5.750 -13.186 1.00 87.12 582 SER A C 1
ATOM 4500 O O . SER A 1 582 ? -4.928 5.504 -12.462 1.00 87.12 582 SER A O 1
ATOM 4502 N N . GLN A 1 583 ? -3.543 7.002 -13.383 1.00 90.88 583 GLN A N 1
ATOM 4503 C CA . GLN A 1 583 ? -4.183 8.170 -12.776 1.00 90.88 583 GLN A CA 1
ATOM 4504 C C . GLN A 1 583 ? -5.631 8.358 -13.264 1.00 90.88 583 GLN A C 1
ATOM 4506 O O . GLN A 1 583 ? -6.520 8.659 -12.464 1.00 90.88 583 GLN A O 1
ATOM 4511 N N . TRP A 1 584 ? -5.894 8.172 -14.560 1.00 92.56 584 TRP A N 1
ATOM 4512 C CA . TRP A 1 584 ? -7.250 8.276 -15.110 1.00 92.56 584 TRP A CA 1
ATOM 4513 C C . TRP A 1 584 ? -8.160 7.158 -14.589 1.00 92.56 584 TRP A C 1
ATOM 4515 O O . TRP A 1 584 ? -9.294 7.429 -14.195 1.00 92.56 584 TRP A O 1
ATOM 4525 N N . VAL A 1 585 ? -7.644 5.927 -14.494 1.00 89.12 585 VAL A N 1
ATOM 4526 C CA . VAL A 1 585 ? -8.335 4.792 -13.862 1.00 89.12 585 VAL A CA 1
ATOM 4527 C C . VAL A 1 585 ? -8.617 5.080 -12.384 1.00 89.12 585 VAL A C 1
ATOM 4529 O O . VAL A 1 585 ? -9.740 4.863 -11.944 1.00 89.12 585 VAL A O 1
ATOM 4532 N N . ALA A 1 586 ? -7.671 5.650 -11.633 1.00 86.81 586 ALA A N 1
ATOM 4533 C CA . ALA A 1 586 ? -7.884 6.055 -10.240 1.00 86.81 586 ALA A CA 1
ATOM 4534 C C . ALA A 1 586 ? -8.997 7.101 -10.088 1.00 86.81 586 ALA A C 1
ATOM 4536 O O . ALA A 1 586 ? -9.890 6.945 -9.255 1.00 86.81 586 ALA A O 1
ATOM 4537 N N . SER A 1 587 ? -8.975 8.146 -10.923 1.00 90.06 587 SER A N 1
ATOM 4538 C CA . SER A 1 587 ? -10.016 9.177 -10.932 1.00 90.06 587 SER A CA 1
ATOM 4539 C C . SER A 1 587 ? -11.384 8.606 -11.314 1.00 90.06 587 SER A C 1
ATOM 4541 O O . SER A 1 587 ? -12.388 9.034 -10.750 1.00 90.06 587 SER A O 1
ATOM 4543 N N . GLY A 1 588 ? -11.433 7.665 -12.262 1.00 90.75 588 GLY A N 1
ATOM 4544 C CA . GLY A 1 588 ? -12.664 7.005 -12.699 1.00 90.75 588 GLY A CA 1
ATOM 4545 C C . GLY A 1 588 ? -13.232 6.044 -11.653 1.00 90.75 588 GLY A C 1
ATOM 4546 O O . GLY A 1 588 ? -14.428 6.085 -11.388 1.00 90.75 588 GLY A O 1
ATOM 4547 N N . LEU A 1 589 ? -12.382 5.231 -11.015 1.00 86.62 589 LEU A N 1
ATOM 4548 C CA . LEU A 1 589 ? -12.779 4.313 -9.942 1.00 86.62 589 LEU A CA 1
ATOM 4549 C C . LEU A 1 589 ? -13.301 5.069 -8.717 1.00 86.62 589 LEU A C 1
ATOM 4551 O O . LEU A 1 589 ? -14.359 4.717 -8.207 1.00 86.62 589 LEU A O 1
ATOM 4555 N N . PHE A 1 590 ? -12.623 6.134 -8.278 1.00 86.75 590 PHE A N 1
ATOM 4556 C CA . PHE A 1 590 ? -13.111 6.929 -7.148 1.00 86.75 590 PHE A CA 1
ATOM 4557 C C . PHE A 1 590 ? -14.381 7.722 -7.497 1.00 86.75 590 PHE A C 1
ATOM 4559 O O . PHE A 1 590 ? -15.303 7.791 -6.692 1.00 86.75 590 PHE A O 1
ATOM 4566 N N . LEU A 1 591 ? -14.510 8.257 -8.719 1.00 88.94 591 LEU A N 1
ATOM 4567 C CA . LEU A 1 591 ? -15.787 8.834 -9.161 1.00 88.94 591 LEU A CA 1
ATOM 4568 C C . LEU A 1 591 ? -16.907 7.777 -9.166 1.00 88.94 591 LEU A C 1
ATOM 4570 O O . LEU A 1 591 ? -18.035 8.080 -8.785 1.00 88.94 591 LEU A O 1
ATOM 4574 N N . TRP A 1 592 ? -16.599 6.533 -9.545 1.00 87.56 592 TRP A N 1
ATOM 4575 C CA . TRP A 1 592 ? -17.553 5.428 -9.506 1.00 87.56 592 TRP A CA 1
ATOM 4576 C C . TRP A 1 592 ? -17.963 5.052 -8.075 1.00 87.56 592 TRP A C 1
ATOM 4578 O O . TRP A 1 592 ? -19.154 4.852 -7.856 1.00 87.56 592 TRP A O 1
ATOM 4588 N N . THR A 1 593 ? -17.059 5.041 -7.084 1.00 82.94 593 THR A N 1
ATOM 4589 C CA . THR A 1 593 ? -17.451 4.795 -5.677 1.00 82.94 593 THR A CA 1
ATOM 4590 C C . THR A 1 593 ? -18.360 5.891 -5.112 1.00 82.94 593 THR A C 1
ATOM 4592 O O . THR A 1 593 ? -19.196 5.598 -4.262 1.00 82.94 593 THR A O 1
ATOM 4595 N N . LEU A 1 594 ? -18.268 7.133 -5.607 1.00 83.81 594 LEU A N 1
ATOM 4596 C CA . LEU A 1 594 ? -19.209 8.206 -5.250 1.00 83.81 594 LEU A CA 1
ATOM 4597 C C . LEU A 1 594 ? -20.566 8.098 -5.973 1.00 83.81 594 LEU A C 1
ATOM 4599 O O . LEU A 1 594 ? -21.572 8.564 -5.447 1.00 83.81 594 LEU A O 1
ATOM 4603 N N . VAL A 1 595 ? -20.606 7.541 -7.188 1.00 85.56 595 VAL A N 1
ATOM 4604 C CA . VAL A 1 595 ? -21.797 7.564 -8.064 1.00 85.56 595 VAL A CA 1
ATOM 4605 C C . VAL A 1 595 ? -22.608 6.266 -8.011 1.00 85.56 595 VAL A C 1
ATOM 4607 O O . VAL A 1 595 ? -23.835 6.319 -8.088 1.00 85.56 595 VAL A O 1
ATOM 4610 N N . ALA A 1 596 ? -21.968 5.103 -7.868 1.00 84.38 596 ALA A N 1
ATOM 4611 C CA . ALA A 1 596 ? -22.639 3.806 -7.960 1.00 84.38 596 ALA A CA 1
ATOM 4612 C C . ALA A 1 596 ? -23.784 3.605 -6.941 1.00 84.38 596 ALA A C 1
ATOM 4614 O O . ALA A 1 596 ? -24.853 3.172 -7.384 1.00 84.38 596 ALA A O 1
ATOM 4615 N N . PRO A 1 597 ? -23.658 3.993 -5.650 1.00 79.19 597 PRO A N 1
ATOM 4616 C CA . PRO A 1 597 ? -24.758 3.873 -4.687 1.00 79.19 597 PRO A CA 1
ATOM 4617 C C . PRO A 1 597 ? -25.985 4.722 -5.053 1.00 79.19 597 PRO A C 1
ATOM 4619 O O . PRO A 1 597 ? -27.118 4.312 -4.821 1.00 79.19 597 PRO A O 1
ATOM 4622 N N . ALA A 1 598 ? -25.777 5.885 -5.682 1.00 77.38 598 ALA A N 1
ATOM 4623 C CA . ALA A 1 598 ? -26.859 6.767 -6.123 1.00 77.38 598 ALA A CA 1
ATOM 4624 C C . ALA A 1 598 ? -27.536 6.300 -7.430 1.00 77.38 598 ALA A C 1
ATOM 4626 O O . ALA A 1 598 ? -28.669 6.691 -7.707 1.00 77.38 598 ALA A O 1
ATOM 4627 N N . VAL A 1 599 ? -26.853 5.482 -8.242 1.00 83.38 599 VAL A N 1
ATOM 4628 C CA . VAL A 1 599 ? -27.376 4.946 -9.515 1.00 83.38 599 VAL A CA 1
ATOM 4629 C C . VAL A 1 599 ? -28.049 3.579 -9.340 1.00 83.38 599 VAL A C 1
ATOM 4631 O O . VAL A 1 599 ? -28.988 3.273 -10.073 1.00 83.38 599 VAL A O 1
ATOM 4634 N N . PHE A 1 600 ? -27.609 2.769 -8.373 1.00 82.69 600 PHE A N 1
ATOM 4635 C CA . PHE A 1 600 ? -28.135 1.424 -8.115 1.00 82.69 600 PHE A CA 1
ATOM 4636 C C . PHE A 1 600 ? -28.467 1.219 -6.622 1.00 82.69 600 PHE A C 1
ATOM 4638 O O . PHE A 1 600 ? -27.813 0.408 -5.969 1.00 82.69 600 PHE A O 1
ATOM 4645 N N . PRO A 1 601 ? -29.476 1.918 -6.065 1.00 71.75 601 PRO A N 1
ATOM 4646 C CA . PRO A 1 601 ? -29.809 1.839 -4.637 1.00 71.75 601 PRO A CA 1
ATOM 4647 C C . PRO A 1 601 ? -30.217 0.432 -4.162 1.00 71.75 601 PRO A C 1
ATOM 4649 O O . PRO A 1 601 ? -30.096 0.137 -2.980 1.00 71.75 601 PRO A O 1
ATOM 4652 N N . ASP A 1 602 ? -30.643 -0.455 -5.069 1.00 68.88 602 ASP A N 1
ATOM 4653 C CA . ASP A 1 602 ? -30.991 -1.855 -4.779 1.00 68.88 602 ASP A CA 1
ATOM 4654 C C . ASP A 1 602 ? -29.766 -2.805 -4.721 1.00 68.88 602 ASP A C 1
ATOM 4656 O O . ASP A 1 602 ? -29.900 -4.018 -4.908 1.00 68.88 602 ASP A O 1
ATOM 4660 N N . ARG A 1 603 ? -28.547 -2.274 -4.539 1.00 67.44 603 ARG A N 1
ATOM 4661 C CA . ARG A 1 603 ? -27.317 -3.059 -4.357 1.00 67.44 603 ARG A CA 1
ATOM 4662 C C . ARG A 1 603 ? -26.494 -2.563 -3.178 1.00 67.44 603 ARG A C 1
ATOM 4664 O O . ARG A 1 603 ? -26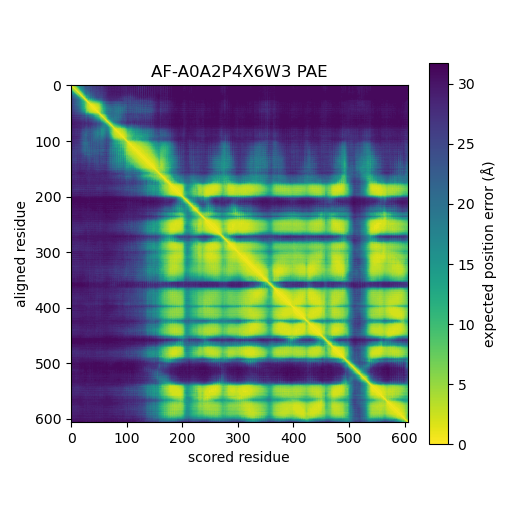.131 -1.392 -3.117 1.00 67.44 603 ARG A O 1
ATOM 4671 N N . ASP A 1 604 ? -26.076 -3.507 -2.343 1.00 53.56 604 ASP A N 1
ATOM 4672 C CA . ASP A 1 604 ? -25.040 -3.284 -1.342 1.00 53.56 604 ASP A CA 1
ATOM 4673 C C . ASP A 1 604 ? -23.696 -2.999 -2.032 1.00 53.56 604 ASP A C 1
ATOM 4675 O O . ASP A 1 604 ? -23.109 -3.866 -2.690 1.00 53.56 604 ASP A O 1
ATOM 4679 N N . PHE A 1 605 ? -23.208 -1.768 -1.881 1.00 53.34 605 PHE A N 1
ATOM 4680 C CA . PHE A 1 605 ? -21.840 -1.385 -2.212 1.00 53.34 605 PHE A CA 1
ATOM 4681 C C . PHE A 1 605 ? -21.038 -1.288 -0.912 1.00 53.34 605 PHE A C 1
ATOM 4683 O O . PHE A 1 605 ? -21.274 -0.386 -0.109 1.00 53.34 605 PHE A O 1
ATOM 4690 N N . LEU A 1 606 ? -20.126 -2.249 -0.728 1.00 42.00 606 LEU A N 1
ATOM 4691 C CA . LEU A 1 606 ? -19.089 -2.268 0.312 1.00 42.00 606 LEU A CA 1
ATOM 4692 C C . LEU A 1 606 ? -18.030 -1.179 0.080 1.00 42.00 606 LEU A C 1
ATOM 4694 O O . LEU A 1 606 ? -17.673 -0.964 -1.103 1.00 42.00 606 LEU A O 1
#

Sequence (606 aa):
MDARTDASNNSASKDSKDSDPKSAWGLVVGPEDVIQVIKRFVEEMNEQKRAAPVARILHRSVSGEPEAGKKKSKETSSAVLKAKARKAEKEYWINIVKVFPAQKIRIMGTLEKGLTHYNTALLRRKELIDDVTVMKAQNAELKNLLKQYLAAPINEDLIVPPTQMQLYQSEGLRLSMARLGYIALFFVNAVGAGLLRTFGQSNSHSLSMCVGSRYLRVLSVLAVLARLGAFDECDDAAYPSNCVGNQLVYRISFSLGCFFTLTALLSCVMTKGCENVCCMLLFQLPFYLGILVTSFFIPNGFFDGYVDIARVASALFIVLQIIIVLDSTYSLRDYILDKMDEADRDDDARHALLGSSYDSTQGDGTKATWEGVYLALVFICMVLSIVGLVLTYMRYAECDLNVMFLSITLLSVIILTAMSVVAWVNVGLLPSTAVSLYLVLLCYQTVRANPSASCTSLQLSTEEKLQEQSGVIMNSLIAAFTITWTSWRTSATSTAFFGSSSAQKQPEHGDEDEELASIGLTSSHLAKEAQRDIEMVPEYQFHVLMILASLYMAMVLTNWGSFDGSSSNDDEIVTMWVKAISQWVASGLFLWTLVAPAVFPDRDFL

Solvent-accessible surface area (backbone atoms only — not comparable to full-atom values): 34660 Å² total; per-residue (Å²): 142,81,80,89,86,80,92,87,84,88,89,84,86,80,90,81,90,83,86,78,79,82,73,81,76,80,72,94,67,56,87,86,47,48,67,60,54,52,51,52,52,53,51,54,50,52,50,52,63,66,68,38,68,68,58,64,62,61,59,70,77,71,80,74,83,92,73,96,77,85,74,89,72,61,57,63,57,54,52,52,50,56,49,51,50,55,50,52,50,52,51,50,53,54,54,56,56,67,74,49,56,70,67,59,53,52,51,49,55,52,49,51,51,50,51,51,54,50,50,54,52,50,52,53,52,48,52,56,47,55,52,52,50,52,55,51,49,53,55,49,51,54,52,49,52,50,50,52,62,72,67,34,68,69,46,76,76,35,99,72,32,69,68,55,55,55,49,52,54,56,50,31,57,47,57,34,56,46,51,51,52,57,50,50,53,49,50,54,48,53,52,47,33,52,50,47,25,59,56,32,53,55,62,91,84,54,89,83,82,82,79,63,86,85,56,58,62,63,55,50,52,53,55,52,49,56,72,65,61,67,52,64,77,54,74,42,92,85,48,46,64,37,11,62,11,26,42,51,26,46,38,52,22,51,28,46,25,51,45,29,49,52,50,28,55,46,56,79,69,42,95,73,74,78,76,47,66,68,51,44,64,71,48,51,48,58,48,44,51,50,42,41,58,52,45,56,77,55,61,68,80,58,48,49,63,45,48,58,55,25,51,56,40,24,51,53,38,50,53,49,47,48,52,46,51,48,55,54,37,49,52,51,51,50,58,49,49,57,52,32,55,49,37,50,52,54,49,53,52,46,53,70,73,56,64,95,76,77,79,78,86,73,65,68,64,64,38,58,46,43,54,49,48,53,54,49,51,32,50,52,28,40,52,52,25,54,52,49,47,52,54,47,48,78,59,35,56,84,30,71,72,40,40,50,55,49,52,53,49,54,51,48,42,52,52,44,44,56,56,31,68,37,86,89,55,68,72,41,61,51,47,39,22,50,50,33,28,52,47,41,53,36,45,52,54,18,59,70,25,52,67,58,70,86,47,54,60,94,71,56,86,74,48,50,63,56,55,54,51,50,53,35,52,52,50,50,50,54,50,51,50,44,56,52,48,52,54,48,50,60,36,76,40,51,71,51,94,80,69,75,85,78,75,81,75,77,78,80,90,73,99,74,63,84,76,65,72,81,60,90,58,62,65,74,51,51,62,60,48,65,71,66,72,67,69,61,50,58,68,49,58,59,26,52,51,50,23,33,49,23,31,29,50,28,41,39,71,44,70,61,37,48,46,61,31,47,75,50,64,65,52,29,45,51,54,16,49,52,34,48,51,43,38,52,50,46,54,49,52,54,50,42,71,62,43,47,57,79,76,41,73,95,50,93,78,132

Secondary structure (DSSP, 8-state):
--------------------STTTT--SS-GGGHHHHHHHHHHHHHHHHHHSHHHHHHHTTSSS------GGGHHHHHHHHHHHHHHHHHHHHHHHHTTS-HHHHHHHHHHHHHHHHHHHHHHHHHHHHHHHHHHHHHHHHHHHHHHHHHT-GGGTSSSS-HHHHHHHHHHHHHHHHHHHHHHHHHHHHHHHHHHHHHHHTTTTT-TTSS--GGGHHHHHHHHHHHTTTTTGGGGSTTS-TTHHHHHHHHHHHHHHHHHHHHHHHHHHH-SS----HHHIIIIIHHHHHHHHHHTTSS-HHHHHHHHHHHHHHHHHHHHHHHHHHHHHHHHHHHHHHHHHHHHHHHHHHHHHHSTT---TTS--HHHHHHHHHHHHHHHHHHHHHHHHHHHHHHHHTTSHHHHHHHHHHHHHHHHHHHHHHSTTT---HHHHHHHHHHHHHHHHHHHTT---TTSS-SS-HHHHHHHHHHHHHHHHHHHHHHHHHHHHHHHH----TT-------PPPP-TTGGGGGGSTTTHHHHTTTTTT---PPPHHHHHHHHHHHHHHHHHHHTTT--TTS---HHHHHHHHHHHHHHHHHHHHHHHHHHHHHHH-TTS---

Organism: NCBI:txid4796